Protein AF-A0A928ZWC2-F1 (afdb_monomer)

InterPro domains:
  IPR027417 P-loop containing nucleoside triphosphate hydrolase [SSF52540] (18-137)

Sequence (424 aa):
MKLAPWEDELNREAFSLEAIAVLSKLSLLDEPLIIVFDQLEGLGRQQNRVLLENFGEAIKEIFTHVPNSLIIFNLFPNRWIQMRDEIFDGAIIDRMSQYVIQLEHPSKENLKAILQEKLNSLDLSLETLFDSQELDDILGQPSIRAAINRAAAYYRHKIHDIALSPQSRKQWMEPSVVHSRKLINNNGETTEHRLERIEADIGWLKEKIEVLFSNQSMGSTLTVRDLPKEPTVDPNLEILRSYMDQQRQELGARYDRLQLIHGSDDLGKLWIVASEFQNCELFEIQKLRLGNRVLPANLLIQNSQKGNVLAFLHANGSSFTARIKNFNKLVSSHSDFNFVLMRDVRESTIRGKVGKFEIERLNHMKNGRFVYLQREDRIELELIYTLVVDIQNQDLDISFEKAFSLLRWQQPKHWILEKLFLQD

pLDDT: mean 75.49, std 18.57, range [25.59, 95.56]

Secondary structure (DSSP, 8-state):
-PPPPPPTTHHHHHHHHHHHHHHHHHHTSSSPEEEEE---GGGGSGGGHHHHHHHHHHHHHHHHH--SEEEEE---HHHHHHHHHHT--HHHHHHHTTS-PPPPPPPHHHHHHHHHHHHHTTT--HHHH--HHHHHHHHTSSSHHHHHHHHHHHHHHHHH-PPPPPP-----------------------HHHHHHHHHHHHHHHHHHHHHHHTT-------------------HHHHHHHHHHHHHHHHHHHHTTS-----HHHHHHHHHHHHHHHTTTS--EEE---BTTBPPPEEEEEE-SS-EEEEEE----HHHHHHHHHHHHHHHHH-TTEEEEEEEETTSPP---HHHHHHHHHHHHSTTEEEEEE-HHHHHHHHHHHHHHHHHHTTSS-S-HHHHHHHHHHH-TT-HHHHHHHT--

Nearest PDB structures (foldseek):
  6stf-assembly4_D  TM=3.596E-01  e=1.483E-01  Homo sapiens
  5lpn-assembly1_A  TM=3.771E-01  e=6.071E-01  Homo sapiens
  7ess-assembly1_B  TM=3.541E-01  e=1.136E+00  Mycobacterium tuberculosis H37Rv
  2f9l-assembly1_A  TM=3.366E-01  e=8.303E-01  Homo sapiens
  7eq2-assembly1_A  TM=3.386E-01  e=1.553E+00  Homo sapiens

Foldseek 3Di:
DDDDDDDPPVVVVVVLVVVLVVLQVVCPPPAAAEAEDALCLLCLDPLNLVVLLVVLVSQLSNVVRRPRYDYHYDDDPVSVCSCVPPHHDPSSCVVHVVDDDDDDADDLVVLLVVVQVVCVVVVDHPVVQDPPVLSCLLSVDPHSVSSVVSSVQSNCCVPVVADHADDPPPPPPPPPPPPPDDDDDDDDDDPVVVVVVVVVVVVVVVVVVVVVVVPDDDDDDDDDPDDPDDDNDNVVLVVLVVVLVVLLVVLLVCVPPDDDDDQQVLLVLLSLLLVVCCVVDPWDKDDDDDPPADAFSWIWIDDPQEIEIEGEDLDDDPSLLRRLVSVLVVCVVCVRYAYEYEYEPVGDDHPDPSNVVSQVSQCPRPRGHYDYQYSVNVSLSVSSSVVSSCVSSVVDVDHPNRSVVSCCVVCVPNPSCCRNVVDD

Radius of gyration: 27.58 Å; Cα contacts (8 Å, |Δi|>4): 383; chains: 1; bounding box: 62×65×80 Å

Mean predicted aligned error: 15.4 Å

Solvent-accessible surface area (backbone atoms only — not comparable to full-atom values): 25300 Å² total; per-residue (Å²): 136,83,83,77,85,83,61,87,63,77,47,52,60,52,47,50,52,51,51,47,52,49,49,23,55,53,16,69,42,102,52,74,34,76,46,77,48,64,74,52,52,61,41,73,36,80,92,29,44,70,59,39,52,53,47,48,53,50,50,47,50,44,71,74,60,32,58,59,56,49,77,45,79,48,69,58,70,72,53,50,51,49,40,57,76,76,69,50,51,70,75,44,45,63,65,67,62,72,71,81,83,84,86,76,84,75,51,60,66,55,51,49,51,56,56,37,57,68,29,54,83,70,78,47,57,61,78,79,77,40,54,77,68,56,47,52,58,25,58,65,40,96,40,74,67,50,20,53,53,44,48,52,45,53,50,42,27,75,75,68,73,45,63,75,64,81,80,82,78,71,79,77,74,73,79,76,80,74,76,86,70,85,80,91,77,91,78,94,75,59,76,64,65,57,50,54,51,51,52,52,54,52,50,55,51,51,55,56,51,51,61,61,64,74,74,71,81,89,90,80,93,75,87,76,79,84,68,87,76,71,83,77,65,58,42,66,56,52,53,50,48,54,50,52,54,51,51,50,51,53,45,62,71,50,62,84,53,95,71,91,77,49,26,64,57,58,42,48,45,50,46,57,45,51,58,58,48,43,79,78,42,89,56,49,80,47,69,83,80,59,83,97,51,70,58,49,35,50,38,34,40,32,48,101,85,47,33,32,33,46,28,28,55,54,61,63,72,68,60,32,42,52,20,50,54,44,42,50,52,52,50,71,74,39,79,76,32,39,36,40,41,32,28,57,64,89,48,83,77,84,78,51,69,70,47,47,51,51,47,52,53,29,51,71,38,96,38,30,37,69,45,71,40,45,73,66,59,48,46,51,54,51,49,55,34,49,53,52,50,33,38,57,54,61,73,38,98,56,56,66,71,58,53,49,56,51,47,50,69,76,45,71,79,38,64,68,57,45,58,68,64,70,68,132

Organism: NCBI:txid1828722

Structure (mmCIF, N/CA/C/O backbone):
data_AF-A0A928ZWC2-F1
#
_entry.id   AF-A0A928ZWC2-F1
#
loop_
_atom_site.group_PDB
_atom_site.id
_atom_site.type_symbol
_atom_site.label_atom_id
_atom_site.label_alt_id
_atom_site.label_comp_id
_atom_site.label_asym_id
_atom_site.label_entity_id
_atom_site.label_seq_id
_atom_site.pdbx_PDB_ins_code
_atom_site.Cartn_x
_atom_site.Cartn_y
_atom_site.Cartn_z
_atom_site.occupancy
_atom_site.B_iso_or_equiv
_atom_site.auth_seq_id
_atom_site.auth_comp_id
_atom_site.auth_asym_id
_atom_site.auth_atom_id
_atom_site.pdbx_PDB_model_num
ATOM 1 N N . MET A 1 1 ? -11.082 -7.724 -33.697 1.00 30.20 1 MET A N 1
ATOM 2 C CA . MET A 1 1 ? -10.737 -6.289 -33.746 1.00 30.20 1 MET A CA 1
ATOM 3 C C . MET A 1 1 ? -9.694 -6.055 -32.657 1.00 30.20 1 MET A C 1
ATOM 5 O O . MET A 1 1 ? -9.997 -6.308 -31.502 1.00 30.20 1 MET A O 1
ATOM 9 N N . LYS A 1 2 ? -8.430 -5.789 -33.014 1.00 25.67 2 LYS A N 1
ATOM 10 C CA . LYS A 1 2 ? -7.330 -5.622 -32.044 1.00 25.67 2 LYS A CA 1
ATOM 11 C C . LYS A 1 2 ? -7.299 -4.159 -31.603 1.00 25.67 2 LYS A C 1
ATOM 13 O O . LYS A 1 2 ? -7.127 -3.298 -32.459 1.00 25.67 2 LYS A O 1
ATOM 18 N N . LEU A 1 3 ? -7.476 -3.905 -30.307 1.00 30.62 3 LEU A N 1
ATOM 19 C CA . LEU A 1 3 ? -7.284 -2.579 -29.718 1.00 30.62 3 LEU A CA 1
ATOM 20 C C . LEU A 1 3 ? -5.817 -2.158 -29.911 1.00 30.62 3 LEU A C 1
ATOM 22 O O . LEU A 1 3 ? -4.904 -2.955 -29.679 1.00 30.62 3 LEU A O 1
ATOM 26 N N . ALA A 1 4 ? -5.613 -0.943 -30.421 1.00 30.98 4 ALA A N 1
ATOM 27 C CA . ALA A 1 4 ? -4.295 -0.370 -30.675 1.00 30.98 4 ALA A CA 1
ATOM 28 C C . ALA A 1 4 ? -3.542 -0.102 -29.351 1.00 30.98 4 ALA A C 1
ATOM 30 O O . ALA A 1 4 ? -4.184 0.062 -28.311 1.00 30.98 4 ALA A O 1
ATOM 31 N N . PRO A 1 5 ? -2.195 -0.090 -29.354 1.00 39.47 5 PRO A N 1
ATOM 32 C CA . PRO A 1 5 ? -1.407 0.137 -28.148 1.00 39.47 5 PRO A CA 1
ATOM 33 C C . PRO A 1 5 ? -1.548 1.583 -27.660 1.00 39.47 5 PRO A C 1
ATOM 35 O O . PRO A 1 5 ? -1.542 2.515 -28.457 1.00 39.47 5 PRO A O 1
ATOM 38 N N . TRP A 1 6 ? -1.677 1.731 -26.344 1.00 43.31 6 TRP A N 1
ATOM 39 C CA . TRP A 1 6 ? -1.981 2.974 -25.643 1.00 43.31 6 TRP A CA 1
ATOM 40 C C . TRP A 1 6 ? -0.752 3.898 -25.624 1.00 43.31 6 TRP A C 1
ATOM 42 O O . TRP A 1 6 ? 0.331 3.468 -25.226 1.00 43.31 6 TRP A O 1
ATOM 52 N N . GLU A 1 7 ? -0.909 5.151 -26.058 1.00 45.06 7 GLU A N 1
ATOM 53 C CA . GLU A 1 7 ? 0.087 6.214 -25.870 1.00 45.06 7 GLU A CA 1
ATOM 54 C C . GLU A 1 7 ? -0.189 6.926 -24.529 1.00 45.06 7 GLU A C 1
ATOM 56 O O . GLU A 1 7 ? -1.310 7.349 -24.255 1.00 45.06 7 GLU A O 1
ATOM 61 N N . ASP A 1 8 ? 0.826 6.977 -23.658 1.00 50.50 8 ASP A N 1
ATOM 62 C CA . ASP A 1 8 ? 0.691 7.016 -22.187 1.00 50.50 8 ASP A CA 1
ATOM 63 C C . ASP A 1 8 ? 0.212 8.357 -21.558 1.00 50.50 8 ASP A C 1
ATOM 65 O O . ASP A 1 8 ? -0.132 8.360 -20.376 1.00 50.50 8 ASP A O 1
ATOM 69 N N . GLU A 1 9 ? 0.151 9.481 -22.286 1.00 43.72 9 GLU A N 1
ATOM 70 C CA . GLU A 1 9 ? -0.223 10.799 -21.707 1.00 43.72 9 GLU A CA 1
ATOM 71 C C . GLU A 1 9 ? -1.559 11.349 -22.232 1.00 43.72 9 GLU A C 1
ATOM 73 O O . GLU A 1 9 ? -2.447 11.638 -21.433 1.00 43.72 9 GLU A O 1
ATOM 78 N N . LEU A 1 10 ? -1.772 11.382 -23.554 1.00 39.12 10 LEU A N 1
ATOM 79 C CA . LEU A 1 10 ? -3.041 11.819 -24.170 1.00 39.12 10 LEU A CA 1
ATOM 80 C C . LEU A 1 10 ? -4.237 10.918 -23.810 1.00 39.12 10 LEU A C 1
ATOM 82 O O . LEU A 1 10 ? -5.385 11.354 -23.856 1.00 39.12 10 LEU A O 1
ATOM 86 N N . ASN A 1 11 ? -3.982 9.665 -23.426 1.00 53.44 11 ASN A N 1
ATOM 87 C CA . ASN A 1 11 ? -5.028 8.711 -23.070 1.00 53.44 11 ASN A CA 1
ATOM 88 C C . ASN A 1 11 ? -5.482 8.830 -21.605 1.00 53.44 11 ASN A C 1
ATOM 90 O O . ASN A 1 11 ? -6.539 8.322 -21.270 1.00 53.44 11 ASN A O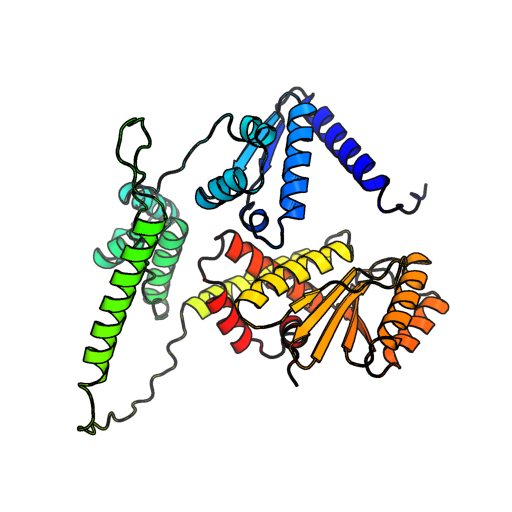 1
ATOM 94 N N . ARG A 1 12 ? -4.729 9.487 -20.709 1.00 51.06 12 ARG A N 1
ATOM 95 C CA . ARG A 1 12 ? -5.149 9.609 -19.299 1.00 51.06 12 ARG A CA 1
ATOM 96 C C . ARG A 1 12 ? -6.280 10.607 -19.122 1.00 51.06 12 ARG A C 1
ATOM 98 O O . ARG A 1 12 ? -7.254 10.280 -18.464 1.00 51.06 12 ARG A O 1
ATOM 105 N N . GLU A 1 13 ? -6.178 11.779 -19.738 1.00 53.66 13 GLU A N 1
ATOM 106 C CA . GLU A 1 13 ? -7.270 12.759 -19.734 1.00 53.66 13 GLU A CA 1
ATOM 107 C C . GLU A 1 13 ? -8.498 12.209 -20.465 1.00 53.66 13 GLU A C 1
ATOM 109 O O . GLU A 1 13 ? -9.601 12.273 -19.934 1.00 53.66 13 GLU A O 1
ATOM 114 N N . ALA A 1 14 ? -8.306 11.579 -21.630 1.00 53.91 14 ALA A N 1
ATOM 115 C CA . ALA A 1 14 ? -9.392 10.940 -22.371 1.00 53.91 14 ALA A CA 1
ATOM 116 C C . ALA A 1 14 ? -10.058 9.803 -21.574 1.00 53.91 14 ALA A C 1
ATOM 118 O O . ALA A 1 14 ? -11.282 9.723 -21.537 1.00 53.91 14 ALA A O 1
ATOM 119 N N . PHE A 1 15 ? -9.272 8.970 -20.885 1.00 61.22 15 PHE A N 1
ATOM 120 C CA . PHE A 1 15 ? -9.777 7.909 -20.014 1.00 61.22 15 PHE A CA 1
ATOM 121 C C . PHE A 1 15 ? -10.496 8.462 -18.781 1.00 61.22 15 PHE A C 1
ATOM 123 O O . PHE A 1 15 ? -11.556 7.958 -18.428 1.00 61.22 15 PHE A O 1
ATOM 130 N N . SER A 1 16 ? -9.966 9.507 -18.140 1.00 59.53 16 SER A N 1
ATOM 131 C CA . SER A 1 16 ? -10.636 10.186 -17.026 1.00 59.53 16 SER A CA 1
ATOM 132 C C . SER A 1 16 ? -11.965 10.797 -17.469 1.00 59.53 16 SER A C 1
ATOM 134 O O . SER A 1 16 ? -12.969 10.621 -16.787 1.00 59.53 16 SER A O 1
ATOM 136 N N . LEU A 1 17 ? -12.004 11.444 -18.637 1.00 59.09 17 LEU A N 1
ATOM 137 C CA . LEU A 1 17 ? -13.230 11.981 -19.230 1.00 59.09 17 LEU A CA 1
ATOM 138 C C . LEU A 1 17 ? -14.228 10.874 -19.584 1.00 59.09 17 LEU A C 1
ATOM 140 O O . LEU A 1 17 ? -15.427 11.035 -19.368 1.00 59.09 17 LEU A O 1
ATOM 144 N N . GLU A 1 18 ? -13.756 9.738 -20.095 1.00 65.00 18 GLU A N 1
ATOM 145 C CA . GLU A 1 18 ? -14.601 8.581 -20.393 1.00 65.00 18 GLU A CA 1
ATOM 146 C C . GLU A 1 18 ? -15.138 7.932 -19.107 1.00 65.00 18 GLU A C 1
ATOM 148 O O . GLU A 1 18 ? -16.318 7.594 -19.040 1.00 65.00 18 GLU A O 1
ATOM 153 N N . ALA A 1 19 ? -14.323 7.846 -18.052 1.00 70.62 19 ALA A N 1
ATOM 154 C CA . ALA A 1 19 ? -14.733 7.376 -16.732 1.00 70.62 19 ALA A CA 1
ATOM 155 C C . ALA A 1 19 ? -15.772 8.308 -16.091 1.00 70.62 19 ALA A C 1
ATOM 157 O O . ALA A 1 19 ? -16.801 7.835 -15.607 1.00 70.62 19 ALA A O 1
ATOM 158 N N . ILE A 1 20 ? -15.557 9.626 -16.151 1.00 68.88 20 ILE A N 1
ATOM 159 C CA . ILE A 1 20 ? -16.533 10.629 -15.706 1.00 68.88 20 ILE A CA 1
ATOM 160 C C . ILE A 1 20 ? -17.821 10.492 -16.519 1.00 68.88 20 ILE A C 1
ATOM 162 O O . ILE A 1 20 ? -18.892 10.412 -15.934 1.00 68.88 20 ILE A O 1
ATOM 166 N N . ALA A 1 21 ? -17.743 10.358 -17.845 1.00 63.75 21 ALA A N 1
ATOM 167 C CA . ALA A 1 21 ? -18.921 10.177 -18.691 1.00 63.75 21 ALA A CA 1
ATOM 168 C C . ALA A 1 21 ? -19.695 8.888 -18.368 1.00 63.75 21 ALA A C 1
ATOM 170 O O . ALA A 1 21 ? -20.922 8.868 -18.475 1.00 63.75 21 ALA A O 1
ATOM 171 N N . VAL A 1 22 ? -19.008 7.810 -17.979 1.00 72.38 22 VAL A N 1
ATOM 172 C CA . VAL A 1 22 ? -19.650 6.586 -17.481 1.00 72.38 22 VAL A CA 1
ATOM 173 C C . VAL A 1 22 ? -20.371 6.862 -16.164 1.00 72.38 22 VAL A C 1
ATOM 175 O O . VAL A 1 22 ? -21.547 6.525 -16.059 1.00 72.38 22 VAL A O 1
ATOM 178 N N . LEU A 1 23 ? -19.723 7.517 -15.196 1.00 74.12 23 LEU A N 1
ATOM 179 C CA . LEU A 1 23 ? -20.349 7.880 -13.919 1.00 74.12 23 LEU A CA 1
ATOM 180 C C . LEU A 1 23 ? -21.563 8.795 -14.121 1.00 74.12 23 LEU A C 1
ATOM 182 O O . LEU A 1 23 ? -22.623 8.521 -13.567 1.00 74.12 23 LEU A O 1
ATOM 186 N N . SER A 1 24 ? -21.451 9.808 -14.981 1.00 62.03 24 SER A N 1
ATOM 187 C CA . SER A 1 24 ? -22.555 10.699 -15.350 1.00 62.03 24 SER A CA 1
ATOM 188 C C . SER A 1 24 ? -23.715 9.940 -15.987 1.00 62.03 24 SER A C 1
ATOM 190 O O . SER A 1 24 ? -24.871 10.216 -15.702 1.00 62.03 24 SER A O 1
ATOM 192 N N . LYS A 1 25 ? -23.442 8.965 -16.861 1.00 69.81 25 LYS A N 1
ATOM 193 C CA . LYS A 1 25 ? -24.501 8.141 -17.465 1.00 69.81 25 LYS A CA 1
ATOM 194 C C . LYS A 1 25 ? -25.168 7.229 -16.444 1.00 69.81 25 LYS A C 1
ATOM 196 O O . LYS A 1 25 ? -26.374 7.033 -16.527 1.00 69.81 25 LYS A O 1
ATOM 201 N N . LEU A 1 26 ? -24.397 6.679 -15.507 1.00 71.94 26 LEU A N 1
ATOM 202 C CA . LEU A 1 26 ? -24.925 5.858 -14.420 1.00 71.94 26 LEU A CA 1
ATOM 203 C C . LEU A 1 26 ? -25.789 6.682 -13.465 1.00 71.94 26 LEU A C 1
ATOM 205 O O . LEU A 1 26 ? -26.796 6.179 -12.989 1.00 71.94 26 LEU A O 1
ATOM 209 N N . SER A 1 27 ? -25.439 7.943 -13.229 1.00 71.75 27 SER A N 1
ATOM 210 C CA . SER A 1 27 ? -26.195 8.825 -12.340 1.00 71.75 27 SER A CA 1
ATOM 211 C C . SER A 1 27 ? -27.454 9.431 -12.977 1.00 71.75 27 SER A C 1
ATOM 213 O O . SER A 1 27 ? -28.335 9.920 -12.273 1.00 71.75 27 SER A O 1
ATOM 215 N N . LEU A 1 28 ? -27.560 9.373 -14.310 1.00 69.12 28 LEU A N 1
ATOM 216 C CA . LEU A 1 28 ? -28.767 9.702 -15.078 1.00 69.12 28 LEU A CA 1
ATOM 217 C C . LEU A 1 28 ? -29.788 8.554 -15.134 1.00 69.12 28 LEU A C 1
ATOM 219 O O . LEU A 1 28 ? -30.871 8.745 -15.689 1.00 69.12 28 LEU A O 1
ATOM 223 N N . LEU A 1 29 ? -29.454 7.371 -14.612 1.00 63.91 29 LEU A N 1
ATOM 224 C CA . LEU A 1 29 ? -30.445 6.321 -14.380 1.00 63.91 29 LEU A CA 1
ATOM 225 C C . LEU A 1 29 ? -31.423 6.792 -13.288 1.00 63.91 29 LEU A C 1
ATOM 227 O O . LEU A 1 29 ? -31.078 7.643 -12.472 1.00 63.91 29 LEU A O 1
ATOM 231 N N . ASP A 1 30 ? -32.644 6.248 -13.261 1.00 62.62 30 ASP A N 1
ATOM 232 C CA . ASP A 1 30 ? -33.707 6.668 -12.322 1.00 62.62 30 ASP A CA 1
ATOM 233 C C . ASP A 1 30 ? -33.340 6.490 -10.827 1.00 62.62 30 ASP A C 1
ATOM 235 O O . ASP A 1 30 ? -34.081 6.927 -9.945 1.00 62.62 30 ASP A O 1
ATOM 239 N N . GLU A 1 31 ? -32.194 5.876 -10.521 1.00 72.25 31 GLU A N 1
ATOM 240 C CA . GLU A 1 31 ? -31.685 5.657 -9.169 1.00 72.25 31 GLU A CA 1
ATOM 241 C C . GLU A 1 31 ? -30.471 6.559 -8.870 1.00 72.25 31 GLU A C 1
ATOM 243 O O . GLU A 1 31 ? -29.583 6.706 -9.713 1.00 72.25 31 GLU A O 1
ATOM 248 N N . PRO A 1 32 ? -30.393 7.162 -7.667 1.00 80.31 32 PRO A N 1
ATOM 249 C CA . PRO A 1 32 ? -29.271 8.012 -7.287 1.00 80.31 32 PRO A CA 1
ATOM 250 C C . PRO A 1 32 ? -27.975 7.204 -7.166 1.00 80.31 32 PRO A C 1
ATOM 252 O O . PRO A 1 32 ? -27.931 6.156 -6.520 1.00 80.31 32 PRO A O 1
ATOM 255 N N . LEU A 1 33 ? -26.886 7.727 -7.733 1.00 85.81 33 LEU A N 1
ATOM 256 C CA . LEU A 1 33 ? -25.575 7.086 -7.651 1.00 85.81 33 LEU A CA 1
ATOM 257 C C . LEU A 1 33 ? -24.914 7.396 -6.302 1.00 85.81 33 LEU A C 1
ATOM 259 O O . LEU A 1 33 ? -24.598 8.549 -6.015 1.00 85.81 33 LEU A O 1
ATOM 263 N N . ILE A 1 34 ? -24.658 6.375 -5.484 1.00 87.81 34 ILE A N 1
ATOM 264 C CA . ILE A 1 34 ? -23.913 6.531 -4.227 1.00 87.81 34 ILE A CA 1
ATOM 265 C C . ILE A 1 34 ? -22.450 6.143 -4.453 1.00 87.81 34 ILE A C 1
ATOM 267 O O . ILE A 1 34 ? -22.155 5.013 -4.840 1.00 87.81 34 ILE A O 1
ATOM 271 N N . ILE A 1 35 ? -21.534 7.075 -4.189 1.00 86.31 35 ILE A N 1
ATOM 272 C CA . ILE A 1 35 ? -20.085 6.876 -4.281 1.00 86.31 35 ILE A CA 1
ATOM 273 C C . ILE A 1 35 ? -19.497 7.017 -2.878 1.00 86.31 35 ILE A C 1
ATOM 275 O O . ILE A 1 35 ? -19.617 8.071 -2.259 1.00 86.31 35 ILE A O 1
ATOM 279 N N . VAL A 1 36 ? -18.854 5.965 -2.373 1.00 89.31 36 VAL A N 1
ATOM 280 C CA . VAL A 1 36 ? -18.216 5.972 -1.050 1.00 89.31 36 VAL A CA 1
ATOM 281 C C . VAL A 1 36 ? -16.709 5.868 -1.224 1.00 89.31 36 VAL A C 1
ATOM 283 O O . VAL A 1 36 ? -16.210 4.889 -1.776 1.00 89.31 36 VAL A O 1
ATOM 286 N N . PHE A 1 37 ? -15.998 6.879 -0.741 1.00 87.31 37 PHE A N 1
ATOM 287 C CA . PHE A 1 37 ? -14.554 6.865 -0.602 1.00 87.31 37 PHE A CA 1
ATOM 288 C C . PHE A 1 37 ? -14.205 6.534 0.848 1.00 87.31 37 PHE A C 1
ATOM 290 O O . PHE A 1 37 ? -14.468 7.327 1.752 1.00 87.31 37 PHE A O 1
ATOM 297 N N . ASP A 1 38 ? -13.629 5.355 1.047 1.00 84.12 38 ASP A N 1
ATOM 298 C CA . ASP A 1 38 ? -13.137 4.866 2.334 1.00 84.12 38 ASP A CA 1
ATOM 299 C C . ASP A 1 38 ? -11.603 4.771 2.305 1.00 84.12 38 ASP A C 1
ATOM 301 O O . ASP A 1 38 ? -11.011 4.808 1.221 1.00 84.12 38 ASP A O 1
ATOM 305 N N . GLN A 1 39 ? -10.960 4.635 3.469 1.00 77.50 39 GLN A N 1
ATOM 306 C CA . GLN A 1 39 ? -9.512 4.383 3.587 1.00 77.50 39 GLN A CA 1
ATOM 307 C C . GLN A 1 39 ? -8.611 5.440 2.908 1.00 77.50 39 GLN A C 1
ATOM 309 O O . GLN A 1 39 ? -7.622 5.139 2.231 1.00 77.50 39 GLN A O 1
ATOM 314 N N . LEU A 1 40 ? -8.960 6.716 3.059 1.00 82.56 40 LEU A N 1
ATOM 315 C CA . LEU A 1 40 ? -8.251 7.829 2.421 1.00 82.56 40 LEU A CA 1
ATOM 316 C C . LEU A 1 40 ? -7.027 8.313 3.223 1.00 82.56 40 LEU A C 1
ATOM 318 O O . LEU A 1 40 ? -6.299 9.206 2.784 1.00 82.56 40 LEU A O 1
ATOM 322 N N . GLU A 1 41 ? -6.756 7.726 4.387 1.00 81.31 41 GLU A N 1
ATOM 323 C CA . GLU A 1 41 ? -5.690 8.120 5.313 1.00 81.31 41 GLU A CA 1
ATOM 324 C C . GLU A 1 41 ? -4.306 8.069 4.670 1.00 81.31 41 GLU A C 1
ATOM 326 O O . GLU A 1 41 ? -3.475 8.957 4.900 1.00 81.31 41 GLU A O 1
ATOM 331 N N . GLY A 1 42 ? -4.067 7.041 3.852 1.00 72.06 42 GLY A N 1
ATOM 332 C CA . GLY A 1 42 ? -2.821 6.867 3.111 1.00 72.06 42 GLY A CA 1
ATOM 333 C C . GLY A 1 42 ? -2.538 8.015 2.137 1.00 72.06 42 GLY A C 1
ATOM 334 O O . GLY A 1 42 ? -1.373 8.350 1.910 1.00 72.06 42 GLY A O 1
ATOM 335 N N . LEU A 1 43 ? -3.569 8.680 1.600 1.00 78.12 43 LEU A N 1
ATOM 336 C CA . LEU A 1 43 ? -3.398 9.796 0.660 1.00 78.12 43 LEU A CA 1
ATOM 337 C C . LEU A 1 43 ? -2.869 11.065 1.339 1.00 78.12 43 LEU A C 1
ATOM 339 O O . LEU A 1 43 ? -2.145 11.830 0.711 1.00 78.12 43 LEU A O 1
ATOM 343 N N . GLY A 1 44 ? -3.171 11.270 2.626 1.00 71.44 44 GLY A N 1
ATOM 344 C CA . GLY A 1 44 ? -2.727 12.439 3.403 1.00 71.44 44 GLY A CA 1
ATOM 345 C C . GLY A 1 44 ? -1.237 12.441 3.771 1.00 71.44 44 GLY A C 1
ATOM 346 O O . GLY A 1 44 ? -0.759 13.340 4.466 1.00 71.44 44 GLY A O 1
ATOM 347 N N . ARG A 1 45 ? -0.480 11.421 3.358 1.00 75.81 45 ARG A N 1
ATOM 348 C CA . ARG A 1 45 ? 0.961 11.316 3.612 1.00 75.81 45 ARG A CA 1
ATOM 349 C C . ARG A 1 45 ? 1.746 12.229 2.672 1.00 75.81 45 ARG A C 1
ATOM 351 O O . ARG A 1 45 ? 1.397 12.379 1.504 1.00 75.81 45 ARG A O 1
ATOM 358 N N . GLN A 1 46 ? 2.864 12.774 3.155 1.00 72.50 46 GLN A N 1
ATOM 359 C CA . GLN A 1 46 ? 3.706 13.688 2.373 1.00 72.50 46 GLN A CA 1
ATOM 360 C C . GLN A 1 46 ? 4.165 13.072 1.044 1.00 72.50 46 GLN A C 1
ATOM 362 O O . GLN A 1 46 ? 4.140 13.753 0.019 1.00 72.50 46 GLN A O 1
ATOM 367 N N . GLN A 1 47 ? 4.502 11.776 1.027 1.00 69.50 47 GLN A N 1
ATOM 368 C CA . GLN A 1 47 ? 4.905 11.089 -0.204 1.00 69.50 47 GLN A CA 1
ATOM 369 C C . GLN A 1 47 ? 3.796 11.010 -1.269 1.00 69.50 47 GLN A C 1
ATOM 371 O O . GLN A 1 47 ? 4.097 10.895 -2.454 1.00 69.50 47 GLN A O 1
ATOM 376 N N . ASN A 1 48 ? 2.527 11.112 -0.865 1.00 74.81 48 ASN A N 1
ATOM 377 C CA . ASN A 1 48 ? 1.363 10.986 -1.741 1.00 74.81 48 ASN A CA 1
ATOM 378 C C . ASN A 1 48 ? 0.747 12.341 -2.113 1.00 74.81 48 ASN A C 1
ATOM 380 O O . ASN A 1 48 ? -0.317 12.375 -2.725 1.00 74.81 48 ASN A O 1
ATOM 384 N N . ARG A 1 49 ? 1.422 13.460 -1.818 1.00 77.19 49 ARG A N 1
ATOM 385 C CA . ARG A 1 49 ? 0.895 14.813 -2.054 1.00 77.19 49 ARG A CA 1
ATOM 386 C C . ARG A 1 49 ? 0.391 15.034 -3.483 1.00 77.19 49 ARG A C 1
ATOM 388 O O . ARG A 1 49 ? -0.732 15.481 -3.664 1.00 77.19 49 ARG A O 1
ATOM 395 N N . VAL A 1 50 ? 1.174 14.643 -4.491 1.00 75.69 50 VAL A N 1
ATOM 396 C CA . VAL A 1 50 ? 0.778 14.778 -5.908 1.00 75.69 50 VAL A CA 1
ATOM 397 C C . VAL A 1 50 ? -0.463 13.936 -6.228 1.00 75.69 50 VAL A C 1
ATOM 399 O O . VAL A 1 50 ? -1.317 14.344 -7.010 1.00 75.69 50 VAL A O 1
ATOM 402 N N . LEU A 1 51 ? -0.579 12.746 -5.632 1.00 76.38 51 LEU A N 1
ATOM 403 C CA . LEU A 1 51 ? -1.750 11.889 -5.812 1.00 76.38 51 LEU A CA 1
ATOM 404 C C . LEU A 1 51 ? -2.991 12.512 -5.163 1.00 76.38 51 LEU A C 1
ATOM 406 O O . LEU A 1 51 ? -4.061 12.471 -5.759 1.00 76.38 51 LEU A O 1
ATOM 410 N N . LEU A 1 52 ? -2.839 13.112 -3.984 1.00 80.81 52 LEU A N 1
ATOM 411 C CA . LEU A 1 52 ? -3.915 13.799 -3.280 1.00 80.81 52 LEU A CA 1
ATOM 412 C C . LEU A 1 52 ? -4.372 15.077 -4.002 1.00 80.81 52 LEU A C 1
ATOM 414 O O . LEU A 1 52 ? -5.569 15.333 -4.071 1.00 80.81 52 LEU A O 1
ATOM 418 N N . GLU A 1 53 ? -3.452 15.841 -4.595 1.00 80.62 53 GLU A N 1
ATOM 419 C CA . GLU A 1 53 ? -3.783 16.997 -5.445 1.00 80.62 53 GLU A CA 1
ATOM 420 C C . GLU A 1 53 ? -4.596 16.553 -6.671 1.00 80.62 53 GLU A C 1
ATOM 422 O O . GLU A 1 53 ? -5.687 17.066 -6.919 1.00 80.62 53 GLU A O 1
ATOM 427 N N . ASN A 1 54 ? -4.134 15.515 -7.378 1.00 80.25 54 ASN A N 1
ATOM 428 C CA . ASN A 1 54 ? -4.867 14.943 -8.513 1.00 80.25 54 ASN A CA 1
ATOM 429 C C . ASN A 1 54 ? -6.234 14.375 -8.104 1.00 80.25 54 ASN A C 1
ATOM 431 O O . ASN A 1 54 ? -7.197 14.470 -8.863 1.00 80.25 54 ASN A O 1
ATOM 435 N N . PHE A 1 55 ? -6.324 13.776 -6.916 1.00 83.69 55 PHE A N 1
ATOM 436 C CA . PHE A 1 55 ? -7.586 13.310 -6.354 1.00 83.69 55 PHE A CA 1
ATOM 437 C C . PHE A 1 55 ? -8.548 14.479 -6.128 1.00 83.69 55 PHE A C 1
ATOM 439 O O . PHE A 1 55 ? -9.697 14.404 -6.550 1.00 83.69 55 PHE A O 1
ATOM 446 N N . GLY A 1 56 ? -8.072 15.578 -5.542 1.00 82.69 56 GLY A N 1
ATOM 447 C CA . GLY A 1 56 ? -8.853 16.797 -5.350 1.00 82.69 56 GLY A CA 1
ATOM 448 C C . GLY A 1 56 ? -9.436 17.355 -6.652 1.00 82.69 56 GLY A C 1
ATOM 449 O O . GLY A 1 56 ? -10.631 17.655 -6.719 1.00 82.69 56 GLY A O 1
ATOM 450 N N . GLU A 1 57 ? -8.626 17.417 -7.712 1.00 81.94 57 GLU A N 1
ATOM 451 C CA . GLU A 1 57 ? -9.093 17.833 -9.041 1.00 81.94 57 GLU A CA 1
ATOM 452 C C . GLU A 1 57 ? -10.116 16.853 -9.632 1.00 81.94 57 GLU A C 1
ATOM 454 O O . GLU A 1 57 ? -11.161 17.269 -10.129 1.00 81.94 57 GLU A O 1
ATOM 459 N N . ALA A 1 58 ? -9.890 15.543 -9.508 1.00 81.69 58 ALA A N 1
ATOM 460 C CA . ALA A 1 58 ? -10.854 14.546 -9.970 1.00 81.69 58 ALA A CA 1
ATOM 461 C C . ALA A 1 58 ? -12.203 14.650 -9.233 1.00 81.69 58 ALA A C 1
ATOM 463 O O . ALA A 1 58 ? -13.259 14.517 -9.852 1.00 81.69 58 ALA A O 1
ATOM 464 N N . ILE A 1 59 ? -12.190 14.935 -7.927 1.00 83.50 59 ILE A N 1
ATOM 465 C CA . ILE A 1 59 ? -13.408 15.155 -7.140 1.00 83.50 59 ILE A CA 1
ATOM 466 C C . ILE A 1 59 ? -14.173 16.384 -7.639 1.00 83.50 59 ILE A C 1
ATOM 468 O O . ILE A 1 59 ? -15.400 16.320 -7.763 1.00 83.50 59 ILE A O 1
ATOM 472 N N . LYS A 1 60 ? -13.487 17.483 -7.989 1.00 82.88 60 LYS A N 1
ATOM 473 C CA . LYS A 1 60 ? -14.151 18.640 -8.611 1.00 82.88 60 LYS A CA 1
ATOM 474 C C . LYS A 1 60 ? -14.881 18.232 -9.884 1.00 82.88 60 LYS A C 1
ATOM 476 O O . LYS A 1 60 ? -16.061 18.548 -10.027 1.00 82.88 60 LYS A O 1
ATOM 481 N N . GLU A 1 61 ? -14.205 17.517 -10.770 1.00 81.38 61 GLU A N 1
ATOM 482 C CA . GLU A 1 61 ? -14.786 17.084 -12.038 1.00 81.38 61 GLU A CA 1
ATOM 483 C C . GLU A 1 61 ? -16.010 16.183 -11.824 1.00 81.38 61 GLU A C 1
ATOM 485 O O . GLU A 1 61 ? -17.052 16.400 -12.445 1.00 81.38 61 GLU A O 1
ATOM 490 N N . ILE A 1 62 ? -15.947 15.244 -10.872 1.00 83.06 62 ILE A N 1
ATOM 491 C CA . ILE A 1 62 ? -17.088 14.389 -10.511 1.00 83.06 62 ILE A CA 1
ATOM 492 C C . ILE A 1 62 ? -18.270 15.238 -10.028 1.00 83.06 62 ILE A C 1
ATOM 494 O O . ILE A 1 62 ? -19.368 15.103 -10.561 1.00 83.06 62 ILE A O 1
ATOM 498 N N . PHE A 1 63 ? -18.059 16.160 -9.083 1.00 82.06 63 PHE A N 1
ATOM 499 C CA . PHE A 1 63 ? -19.127 17.045 -8.598 1.00 82.06 63 PHE A CA 1
ATOM 500 C C . PHE A 1 63 ? -19.717 17.941 -9.695 1.00 82.06 63 PHE A C 1
ATOM 502 O O . PHE A 1 63 ? -20.871 18.355 -9.599 1.00 82.06 63 PHE A O 1
ATOM 509 N N . THR A 1 64 ? -18.932 18.285 -10.717 1.00 82.12 64 THR A N 1
ATOM 510 C CA . THR A 1 64 ? -19.383 19.131 -11.827 1.00 82.12 64 THR A CA 1
ATOM 511 C C . THR A 1 64 ? -20.162 18.345 -12.879 1.00 82.12 64 THR A C 1
ATOM 513 O O . THR A 1 64 ? -21.126 18.874 -13.433 1.00 82.12 64 THR A O 1
ATOM 516 N N . HIS A 1 65 ? -19.783 17.095 -13.146 1.00 80.94 65 HIS A N 1
ATOM 517 C CA . HIS A 1 65 ? -20.305 16.333 -14.279 1.00 80.94 65 HIS A CA 1
ATOM 518 C C . HIS A 1 65 ? -21.246 15.188 -13.913 1.00 80.94 65 HIS A C 1
ATOM 520 O O . HIS A 1 65 ? -21.937 14.685 -14.801 1.00 80.94 65 HIS A O 1
ATOM 526 N N . VAL A 1 66 ? -21.308 14.766 -12.652 1.00 81.50 66 VAL A N 1
ATOM 527 C CA . VAL A 1 66 ? -22.149 13.649 -12.202 1.00 81.50 66 VAL A CA 1
ATOM 528 C C . VAL A 1 66 ? -23.358 14.209 -11.438 1.00 81.50 66 VAL A C 1
ATOM 530 O O . VAL A 1 66 ? -23.271 14.455 -10.236 1.00 81.50 66 VAL A O 1
ATOM 533 N N . PRO A 1 67 ? -24.494 14.478 -12.115 1.00 77.56 67 PRO A N 1
ATOM 534 C CA . PRO A 1 67 ? -25.716 14.915 -11.439 1.00 77.56 67 PRO A CA 1
ATOM 535 C C . PRO A 1 67 ? -26.327 13.757 -10.639 1.00 77.56 67 PRO A C 1
ATOM 537 O O . PRO A 1 67 ? -26.058 12.607 -10.954 1.00 77.56 67 PRO A O 1
ATOM 540 N N . ASN A 1 68 ? -27.202 14.031 -9.665 1.00 84.31 68 ASN A N 1
ATOM 541 C CA . ASN A 1 68 ? -27.947 12.990 -8.931 1.00 84.31 68 ASN A CA 1
ATOM 542 C C . ASN A 1 68 ? -27.047 11.927 -8.259 1.00 84.31 68 ASN A C 1
ATOM 544 O O . ASN A 1 68 ? -27.302 10.723 -8.327 1.00 84.31 68 ASN A O 1
ATOM 548 N N . SER A 1 69 ? -25.971 12.379 -7.610 1.00 85.94 69 SER A N 1
ATOM 549 C CA . SER A 1 69 ? -25.077 11.511 -6.843 1.00 85.94 69 SER A CA 1
ATOM 550 C C . SER A 1 69 ? -24.942 11.942 -5.388 1.00 85.94 69 SER A C 1
ATOM 552 O O . SER A 1 69 ? -24.861 13.135 -5.097 1.00 85.94 69 SER A O 1
ATOM 554 N N . LEU A 1 70 ? -24.833 10.963 -4.492 1.00 87.38 70 LEU A N 1
ATOM 555 C CA . LEU A 1 70 ? -24.399 11.147 -3.111 1.00 87.38 70 LEU A CA 1
ATOM 556 C C . LEU A 1 70 ? -22.954 10.666 -2.992 1.00 87.38 70 LEU A C 1
ATOM 558 O O . LEU A 1 70 ? -22.671 9.497 -3.243 1.00 87.38 70 LEU A O 1
ATOM 562 N N . ILE A 1 71 ? -22.051 11.555 -2.585 1.00 88.56 71 ILE A N 1
ATOM 563 C CA . ILE A 1 71 ? -20.642 11.219 -2.378 1.00 88.56 71 ILE A CA 1
ATOM 564 C C . ILE A 1 71 ? -20.346 11.255 -0.881 1.00 88.56 71 ILE A C 1
ATOM 566 O O . ILE A 1 71 ? -20.595 12.265 -0.225 1.00 88.56 71 ILE A O 1
ATOM 570 N N . ILE A 1 72 ? -19.831 10.152 -0.344 1.00 90.81 72 ILE A N 1
ATOM 571 C CA . ILE A 1 72 ? -19.487 9.996 1.070 1.00 90.81 72 ILE A CA 1
ATOM 572 C C . ILE A 1 72 ? -17.975 9.835 1.179 1.00 90.81 72 ILE A C 1
ATOM 574 O O . ILE A 1 72 ? -17.402 8.945 0.555 1.00 90.81 72 ILE A O 1
ATOM 578 N N . PHE A 1 73 ? -17.342 10.673 1.996 1.00 89.88 73 PHE A N 1
ATOM 579 C CA . PHE A 1 73 ? -15.928 10.559 2.341 1.00 89.88 73 PHE A CA 1
ATOM 580 C C . PHE A 1 73 ? -15.812 10.103 3.793 1.00 89.88 73 PHE A C 1
ATOM 582 O O . PHE A 1 73 ? -16.246 10.817 4.698 1.00 89.88 73 PHE A O 1
ATOM 589 N N . ASN A 1 74 ? -15.239 8.922 4.014 1.00 89.81 74 ASN A N 1
ATOM 590 C CA . ASN A 1 74 ? -14.925 8.421 5.345 1.00 89.81 74 ASN A CA 1
ATOM 591 C C . ASN A 1 74 ? -13.451 8.699 5.655 1.00 89.81 74 ASN A C 1
ATOM 593 O O . ASN A 1 74 ? -12.564 8.257 4.927 1.00 89.81 74 ASN A O 1
ATOM 597 N N . LEU A 1 75 ? -13.206 9.493 6.696 1.00 86.88 75 LEU A N 1
ATOM 598 C CA . LEU A 1 75 ? -11.895 10.042 7.033 1.00 86.88 75 LEU A CA 1
ATOM 599 C C . LEU A 1 75 ? -11.776 10.229 8.544 1.00 86.88 75 LEU A C 1
ATOM 601 O O . LEU A 1 75 ? -12.701 10.734 9.187 1.00 86.88 75 LEU A O 1
ATOM 605 N N . PHE A 1 76 ? -10.597 9.959 9.108 1.00 86.81 76 PHE A N 1
ATOM 606 C CA . PHE A 1 76 ? -10.323 10.405 10.476 1.00 86.81 76 PHE A CA 1
ATOM 607 C C . PHE A 1 76 ? -10.277 11.943 10.584 1.00 86.81 76 PHE A C 1
ATOM 609 O O . PHE A 1 76 ? -9.713 12.606 9.704 1.00 86.81 76 PHE A O 1
ATOM 616 N N . PRO A 1 77 ? -10.744 12.532 11.707 1.00 85.50 77 PRO A N 1
ATOM 617 C CA . PRO A 1 77 ? -10.802 13.987 11.884 1.00 85.50 77 PRO A CA 1
ATOM 618 C C . PRO A 1 77 ? -9.466 14.698 11.642 1.00 85.50 77 PRO A C 1
ATOM 620 O O . PRO A 1 77 ? -9.413 15.719 10.961 1.00 85.50 77 PRO A O 1
ATOM 623 N N 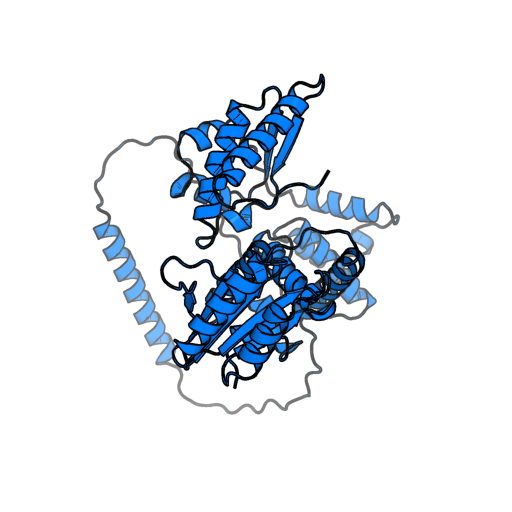. ASN A 1 78 ? -8.366 14.124 12.134 1.00 84.75 78 ASN A N 1
ATOM 624 C CA . ASN A 1 78 ? -7.031 14.702 11.963 1.00 84.75 78 ASN A CA 1
ATOM 625 C C . ASN A 1 78 ? -6.598 14.747 10.490 1.00 84.75 78 ASN A C 1
ATOM 627 O O . ASN A 1 78 ? -5.922 15.686 10.078 1.00 84.75 78 ASN A O 1
ATOM 631 N N . ARG A 1 79 ? -6.995 13.749 9.687 1.00 83.31 79 ARG A N 1
ATOM 632 C CA . ARG A 1 79 ? -6.682 13.713 8.253 1.00 83.31 79 ARG A CA 1
ATOM 633 C C . ARG A 1 79 ? -7.515 14.706 7.476 1.00 83.31 79 ARG A C 1
ATOM 635 O O . ARG A 1 79 ? -6.967 15.394 6.625 1.00 83.31 79 ARG A O 1
ATOM 642 N N . TRP A 1 80 ? -8.791 14.840 7.820 1.00 87.38 80 TRP A N 1
ATOM 643 C CA . TRP A 1 80 ? -9.629 15.881 7.241 1.00 87.38 80 TRP A CA 1
ATOM 644 C C . TRP A 1 80 ? -9.047 17.281 7.483 1.00 87.38 80 TRP A C 1
ATOM 646 O O . TRP A 1 80 ? -8.910 18.049 6.535 1.00 87.38 80 TRP A O 1
ATOM 656 N N . ILE A 1 81 ? -8.631 17.587 8.719 1.00 86.44 81 ILE A N 1
ATOM 657 C CA . ILE A 1 81 ? -7.996 18.871 9.062 1.00 86.44 81 ILE A CA 1
ATOM 658 C C . ILE A 1 81 ? -6.739 19.096 8.215 1.00 86.44 81 ILE A C 1
ATOM 660 O O . ILE A 1 81 ? -6.608 20.140 7.586 1.00 86.44 81 ILE A O 1
ATOM 664 N N . GLN A 1 82 ? -5.856 18.098 8.140 1.00 84.81 82 GLN A N 1
ATOM 665 C CA . GLN A 1 82 ? -4.630 18.186 7.351 1.00 84.81 82 GLN A CA 1
ATOM 666 C C . GLN A 1 82 ? -4.914 18.441 5.860 1.00 84.81 82 GLN A C 1
ATOM 668 O O . GLN A 1 82 ? -4.354 19.361 5.271 1.00 84.81 82 GLN A O 1
ATOM 673 N N . MET A 1 83 ? -5.795 17.647 5.241 1.00 84.62 83 MET A N 1
ATOM 674 C CA . MET A 1 83 ? -6.121 17.780 3.816 1.00 84.62 83 MET A CA 1
ATOM 675 C C . MET A 1 83 ? -6.755 19.139 3.505 1.00 84.62 83 MET A C 1
ATOM 677 O O . MET A 1 83 ? -6.400 19.763 2.507 1.00 84.62 83 MET A O 1
ATOM 681 N N . ARG A 1 84 ? -7.659 19.604 4.376 1.00 85.75 84 ARG A N 1
ATOM 682 C CA . ARG A 1 84 ? -8.345 20.893 4.252 1.00 85.75 84 ARG A CA 1
ATOM 683 C C . ARG A 1 84 ? -7.386 22.075 4.390 1.00 85.75 84 ARG A C 1
ATOM 685 O O . ARG A 1 84 ? -7.502 23.026 3.630 1.00 85.75 84 ARG A O 1
ATOM 692 N N . ASP A 1 85 ? -6.474 22.035 5.357 1.00 83.25 85 ASP A N 1
ATOM 693 C CA . ASP A 1 85 ? -5.666 23.207 5.705 1.00 83.25 85 ASP A CA 1
ATOM 694 C C . ASP A 1 85 ? -4.372 23.306 4.874 1.00 83.25 85 ASP A C 1
ATOM 696 O O . ASP A 1 85 ? -3.856 24.406 4.676 1.00 83.25 85 ASP A O 1
ATOM 700 N N . GLU A 1 86 ? -3.844 22.184 4.369 1.00 79.81 86 GLU A N 1
ATOM 701 C CA . GLU A 1 86 ? -2.527 22.147 3.713 1.00 79.81 86 GLU A CA 1
ATOM 702 C C . GLU A 1 86 ? -2.564 21.920 2.192 1.00 79.81 86 GLU A C 1
ATOM 704 O O . GLU A 1 86 ? -1.583 22.248 1.515 1.00 79.81 86 GLU A O 1
ATOM 709 N N . ILE A 1 87 ? -3.625 21.305 1.647 1.00 77.25 87 ILE A N 1
ATOM 710 C CA . ILE A 1 87 ? -3.582 20.720 0.290 1.00 77.25 87 ILE A CA 1
ATOM 711 C C . ILE A 1 87 ? -4.774 21.123 -0.576 1.00 77.25 87 ILE A C 1
ATOM 713 O O . ILE A 1 87 ? -4.576 21.552 -1.711 1.00 77.25 87 ILE A O 1
ATOM 717 N N . PHE A 1 88 ? -6.002 20.977 -0.084 1.00 84.12 88 PHE A N 1
ATOM 718 C CA . PHE A 1 88 ? -7.190 21.288 -0.872 1.00 84.12 88 PHE A CA 1
ATOM 719 C C . PHE A 1 88 ? -7.430 22.791 -0.983 1.00 84.12 88 PHE A C 1
ATOM 721 O O . PHE A 1 88 ? -7.259 23.545 -0.028 1.00 84.12 88 PHE A O 1
ATOM 728 N N . ASP A 1 89 ? -7.862 23.226 -2.166 1.00 81.75 89 ASP A N 1
ATOM 729 C CA . ASP A 1 89 ? -8.308 24.599 -2.354 1.00 81.75 89 ASP A CA 1
ATOM 730 C C . ASP A 1 89 ? -9.749 24.802 -1.859 1.00 81.75 89 ASP A C 1
ATOM 732 O O . ASP A 1 89 ? -10.496 23.852 -1.603 1.00 81.75 89 ASP A O 1
ATOM 736 N N . GLY A 1 90 ? -10.155 26.069 -1.740 1.00 81.00 90 GLY A N 1
ATOM 737 C CA . GLY A 1 90 ? -11.491 26.426 -1.258 1.00 81.00 90 GLY A CA 1
ATOM 738 C C . GLY A 1 90 ? -12.626 25.809 -2.082 1.00 81.00 90 GLY A C 1
ATOM 739 O O . GLY A 1 90 ? -13.652 25.448 -1.518 1.00 81.00 90 GLY A O 1
ATOM 740 N N . ALA A 1 91 ? -12.434 25.597 -3.388 1.00 82.25 91 ALA A N 1
ATOM 741 C CA . ALA A 1 91 ? -13.467 25.029 -4.250 1.00 82.25 91 ALA A CA 1
ATOM 742 C C . ALA A 1 91 ? -13.692 23.529 -3.995 1.00 82.25 91 ALA A C 1
ATOM 744 O O . ALA A 1 91 ? -14.826 23.059 -4.108 1.00 82.25 91 ALA A O 1
ATOM 745 N N . ILE A 1 92 ? -12.642 22.774 -3.649 1.00 83.94 92 ILE A N 1
ATOM 746 C CA . ILE A 1 92 ? -12.771 21.377 -3.198 1.00 83.94 92 ILE A CA 1
ATOM 747 C C . ILE A 1 92 ? -13.469 21.345 -1.842 1.00 83.94 92 ILE A C 1
ATOM 749 O O . ILE A 1 92 ? -14.423 20.588 -1.658 1.00 83.94 92 ILE A O 1
ATOM 753 N N . ILE A 1 93 ? -13.003 22.176 -0.906 1.00 85.88 93 ILE A N 1
ATOM 754 C CA . ILE A 1 93 ? -13.503 22.197 0.470 1.00 85.88 93 ILE A CA 1
ATOM 755 C C . ILE A 1 93 ? -14.998 22.508 0.473 1.00 85.88 93 ILE A C 1
ATOM 757 O O . ILE A 1 93 ? -15.758 21.724 1.027 1.00 85.88 93 ILE A O 1
ATOM 761 N N . ASP A 1 94 ? -15.436 23.547 -0.239 1.00 84.62 94 ASP A N 1
ATOM 762 C CA . ASP A 1 94 ? -16.847 23.942 -0.320 1.00 84.62 94 ASP A CA 1
ATOM 763 C C . ASP A 1 94 ? -17.760 22.820 -0.851 1.00 84.62 94 ASP A C 1
ATOM 765 O O . ASP A 1 94 ? -18.942 22.752 -0.505 1.00 84.62 94 ASP A O 1
ATOM 769 N N . ARG A 1 95 ? -17.228 21.918 -1.687 1.00 84.25 95 ARG A N 1
ATOM 770 C CA . ARG A 1 95 ? -17.967 20.769 -2.235 1.00 84.25 95 ARG A CA 1
ATOM 771 C C . ARG A 1 95 ? -17.937 19.555 -1.310 1.00 84.25 95 ARG A C 1
ATOM 773 O O . ARG A 1 95 ? -18.959 18.899 -1.145 1.00 84.25 95 ARG A O 1
ATOM 780 N N . MET A 1 96 ? -16.795 19.261 -0.693 1.00 85.06 96 MET A N 1
ATOM 781 C CA . MET A 1 96 ? -16.647 18.119 0.216 1.00 85.06 96 MET A CA 1
ATOM 782 C C . MET A 1 96 ? -17.279 18.373 1.589 1.00 85.06 96 MET A C 1
ATOM 784 O O . MET A 1 96 ? -17.829 17.457 2.191 1.00 85.06 96 MET A O 1
ATOM 788 N N . SER A 1 97 ? -17.235 19.611 2.087 1.00 85.06 97 SER A N 1
ATOM 789 C CA . SER A 1 97 ? -17.712 19.982 3.422 1.00 85.06 97 SER A CA 1
ATOM 790 C C . SER A 1 97 ? -19.157 20.481 3.441 1.00 85.06 97 SER A C 1
ATOM 792 O O . SER A 1 97 ? -19.542 21.189 4.371 1.00 85.06 97 SER A O 1
ATOM 794 N N . GLN A 1 98 ? -19.963 20.134 2.431 1.00 85.12 98 GLN A N 1
ATOM 795 C CA . GLN A 1 98 ? -21.390 20.482 2.393 1.00 85.12 98 GLN A CA 1
ATOM 796 C C . GLN A 1 98 ? -22.138 19.928 3.609 1.00 85.12 98 GLN A C 1
ATOM 798 O O . GLN A 1 98 ? -22.993 20.603 4.182 1.00 85.12 98 GLN A O 1
ATOM 803 N N . TYR A 1 99 ? -21.794 18.705 4.014 1.00 87.56 99 TYR A N 1
ATOM 804 C CA . TYR A 1 99 ? -22.331 18.067 5.204 1.00 87.56 99 TYR A CA 1
ATOM 805 C C . TYR A 1 99 ? -21.238 17.260 5.900 1.00 87.56 99 TYR A C 1
ATOM 807 O O . TYR A 1 99 ? -20.685 16.327 5.324 1.00 87.56 99 TYR A O 1
ATOM 815 N N . VAL A 1 100 ? -20.919 17.629 7.141 1.00 87.88 100 VAL A N 1
ATOM 816 C CA . VAL A 1 100 ? -19.886 16.968 7.945 1.00 87.88 100 VAL A CA 1
ATOM 817 C C . VAL A 1 100 ? -20.550 16.316 9.148 1.00 87.88 100 VAL A C 1
ATOM 819 O O . VAL A 1 100 ? -21.110 17.002 10.002 1.00 87.88 100 VAL A O 1
ATOM 822 N N . ILE A 1 101 ? -20.470 14.989 9.212 1.00 90.38 101 ILE A N 1
ATOM 823 C CA . ILE A 1 101 ? -20.902 14.204 10.368 1.00 90.38 101 ILE A CA 1
ATOM 824 C C . ILE A 1 101 ? -19.653 13.804 11.140 1.00 90.38 101 ILE A C 1
ATOM 826 O O . ILE A 1 101 ? -18.798 13.094 10.615 1.00 90.38 101 ILE A O 1
ATOM 830 N N . GLN A 1 102 ? -19.555 14.237 12.393 1.00 87.75 102 GLN A N 1
ATOM 831 C CA . GLN A 1 102 ? -18.508 13.776 13.293 1.00 87.75 102 GLN A CA 1
ATOM 832 C C . GLN A 1 102 ? -19.051 12.630 14.148 1.00 87.75 102 GLN A C 1
ATOM 834 O O . GLN A 1 102 ? -20.056 12.789 14.837 1.00 87.75 102 GLN A O 1
ATOM 839 N N . LEU A 1 103 ? -18.390 11.474 14.087 1.00 88.38 103 LEU A N 1
ATOM 840 C CA . LEU A 1 103 ? -18.720 10.325 14.925 1.00 88.38 103 LEU A CA 1
ATOM 841 C C . LEU A 1 103 ? -17.986 10.440 16.263 1.00 88.38 103 LEU A C 1
ATOM 843 O O . LEU A 1 103 ? -16.763 10.578 16.298 1.00 88.38 103 LEU A O 1
ATOM 847 N N . GLU A 1 104 ? -18.739 10.387 17.358 1.00 85.19 104 GLU A N 1
ATOM 848 C CA . GLU A 1 104 ? -18.191 10.371 18.714 1.00 85.19 104 GLU A CA 1
ATOM 849 C C . GLU A 1 104 ? -17.863 8.945 19.166 1.00 85.19 104 GLU A C 1
ATOM 851 O O . GLU A 1 104 ? -18.428 7.961 18.674 1.00 85.19 104 GLU A O 1
ATOM 856 N N . HIS A 1 105 ? -16.953 8.826 20.135 1.00 83.50 105 HIS A N 1
ATOM 857 C CA . HIS A 1 105 ? -16.666 7.536 20.750 1.00 83.50 105 HIS A CA 1
ATOM 858 C C . HIS A 1 105 ? -17.921 6.992 21.452 1.00 83.50 105 HIS A C 1
ATOM 860 O O . HIS A 1 105 ? -18.559 7.721 22.216 1.00 83.50 105 HIS A O 1
ATOM 866 N N . PRO A 1 106 ? -18.281 5.711 21.243 1.00 86.88 106 PRO A N 1
ATOM 867 C CA . PRO A 1 106 ? -19.431 5.132 21.919 1.00 86.88 106 PRO A CA 1
ATOM 868 C C . PRO A 1 106 ? -19.226 5.116 23.435 1.00 86.88 106 PRO A C 1
ATOM 870 O O . PRO A 1 106 ? -18.129 4.841 23.924 1.00 86.88 106 PRO A O 1
ATOM 873 N N . SER A 1 107 ? -20.302 5.351 24.186 1.00 87.94 107 SER A N 1
ATOM 874 C CA . SER A 1 107 ? -20.292 5.207 25.642 1.00 87.94 107 SER A CA 1
ATOM 875 C C . SER A 1 107 ? -19.945 3.770 26.061 1.00 87.94 107 SER A C 1
ATOM 877 O O . SER A 1 107 ? -20.166 2.816 25.308 1.00 87.94 107 SER A O 1
ATOM 879 N N . LYS A 1 108 ? -19.462 3.586 27.299 1.00 87.00 108 LYS A N 1
ATOM 880 C CA . LYS A 1 108 ? -19.211 2.245 27.864 1.00 87.00 108 LYS A CA 1
ATOM 881 C C . LYS A 1 108 ? -20.456 1.348 27.813 1.00 87.00 108 LYS A C 1
ATOM 883 O O . LYS A 1 108 ? -20.333 0.150 27.585 1.00 87.00 108 LYS A O 1
ATOM 888 N N . GLU A 1 109 ? -21.645 1.924 27.982 1.00 87.25 109 GLU A N 1
ATOM 889 C CA . GLU A 1 109 ? -22.923 1.208 27.879 1.00 87.25 109 GLU A CA 1
ATOM 890 C C . GLU A 1 109 ? -23.184 0.714 26.451 1.00 87.25 109 GLU A C 1
ATOM 892 O O . GLU A 1 109 ? -23.496 -0.460 26.257 1.00 87.25 109 GLU A O 1
ATOM 897 N N . ASN A 1 110 ? -22.962 1.567 25.445 1.00 87.62 110 ASN A N 1
ATOM 898 C CA . ASN A 1 110 ? -23.094 1.185 24.039 1.00 87.62 110 ASN A CA 1
ATOM 899 C C . ASN A 1 110 ? -22.051 0.131 23.643 1.00 87.62 110 ASN A C 1
ATOM 901 O O . ASN A 1 110 ? -22.385 -0.832 22.958 1.00 87.62 110 ASN A O 1
ATOM 905 N N . LEU A 1 111 ? -20.802 0.262 24.107 1.00 87.50 111 LEU A N 1
ATOM 906 C CA . LEU A 1 111 ? -19.761 -0.752 23.900 1.00 87.50 111 LEU A CA 1
ATOM 907 C C . LEU A 1 111 ? -20.147 -2.095 24.520 1.00 87.50 111 LEU A C 1
ATOM 909 O O . LEU A 1 111 ? -19.986 -3.137 23.884 1.00 87.50 111 LEU A O 1
ATOM 913 N N . LYS A 1 112 ? -20.705 -2.077 25.735 1.00 87.62 112 LYS A N 1
ATOM 914 C CA . LYS A 1 112 ? -21.208 -3.281 26.396 1.00 87.62 112 LYS A CA 1
ATOM 915 C C . LYS A 1 112 ? -22.341 -3.923 25.592 1.00 87.62 112 LYS A C 1
ATOM 917 O O . LYS A 1 112 ? -22.310 -5.130 25.384 1.00 87.62 112 LYS A O 1
ATOM 922 N N . ALA A 1 113 ? -23.287 -3.133 25.083 1.00 87.56 113 ALA A N 1
ATOM 923 C CA . ALA A 1 113 ? -24.366 -3.631 24.230 1.00 87.56 113 ALA A CA 1
ATOM 924 C C . ALA A 1 113 ? -23.838 -4.252 22.921 1.00 87.56 113 ALA A C 1
ATOM 926 O O . ALA A 1 113 ? -24.274 -5.334 22.539 1.00 87.56 113 ALA A O 1
ATOM 927 N N . ILE A 1 114 ? -22.845 -3.625 22.275 1.00 87.31 114 ILE A N 1
ATOM 928 C CA . ILE A 1 114 ? -22.193 -4.158 21.064 1.00 87.31 114 ILE A CA 1
ATOM 929 C C . ILE A 1 114 ? -21.528 -5.513 21.342 1.00 87.31 114 ILE A C 1
ATOM 931 O O . ILE A 1 114 ? -21.645 -6.446 20.544 1.00 87.31 114 ILE A O 1
ATOM 935 N N . LEU A 1 115 ? -20.815 -5.629 22.464 1.00 86.19 115 LEU A N 1
ATOM 936 C CA . LEU A 1 115 ? -20.173 -6.881 22.861 1.00 86.19 115 LEU A CA 1
ATOM 937 C C . LEU A 1 115 ? -21.207 -7.960 23.205 1.00 86.19 115 LEU A C 1
ATOM 939 O O . LEU A 1 115 ? -21.029 -9.113 22.814 1.00 86.19 115 LEU A O 1
ATOM 943 N N . GLN A 1 116 ? -22.296 -7.584 23.878 1.00 86.94 116 GLN A N 1
ATOM 944 C CA . GLN A 1 116 ? -23.379 -8.500 24.217 1.00 86.94 116 GLN A CA 1
ATOM 945 C C . GLN A 1 116 ? -24.069 -9.028 22.955 1.00 86.94 116 GLN A C 1
ATOM 947 O O . GLN A 1 116 ? -24.297 -10.228 22.859 1.00 86.94 116 GLN A O 1
ATOM 952 N N . GLU A 1 117 ? -24.300 -8.193 21.937 1.00 87.00 117 GLU A N 1
ATOM 953 C CA . GLU A 1 117 ? -24.897 -8.665 20.681 1.00 87.00 117 GLU A CA 1
ATOM 954 C C . GLU A 1 117 ? -24.051 -9.708 19.950 1.00 87.00 117 GLU A C 1
ATOM 956 O O . GLU A 1 117 ? -24.575 -10.670 19.388 1.00 87.00 117 GLU A O 1
ATOM 961 N N . LYS A 1 118 ? -22.719 -9.594 20.006 1.00 83.38 118 LYS A N 1
ATOM 962 C CA . LYS A 1 118 ? -21.846 -10.645 19.460 1.00 83.38 118 LYS A CA 1
ATOM 963 C C . LYS A 1 118 ? -22.032 -11.985 20.179 1.00 83.38 118 LYS A C 1
ATOM 965 O O . LYS A 1 118 ? -21.922 -13.030 19.539 1.00 83.38 118 LYS A O 1
ATOM 970 N N . LEU A 1 119 ? -22.330 -11.958 21.476 1.00 82.19 119 LEU A N 1
ATOM 971 C CA . LEU A 1 119 ? -22.524 -13.148 22.307 1.00 82.19 119 LEU A CA 1
ATOM 972 C C . LEU A 1 119 ? -23.954 -13.687 22.287 1.00 82.19 119 LEU A C 1
ATOM 974 O O . LEU A 1 119 ? -24.141 -14.872 22.549 1.00 82.19 119 LEU A O 1
ATOM 978 N N . ASN A 1 120 ? -24.943 -12.872 21.914 1.00 82.38 120 ASN A N 1
ATOM 979 C CA . ASN A 1 120 ? -26.336 -13.305 21.787 1.00 82.38 120 ASN A CA 1
ATOM 980 C C . ASN A 1 120 ? -26.483 -14.471 20.797 1.00 82.38 120 ASN A C 1
ATOM 982 O O . ASN A 1 120 ? -27.291 -15.367 21.011 1.00 82.38 120 ASN A O 1
ATOM 986 N N . SER A 1 121 ? -25.640 -14.517 19.758 1.00 77.19 121 SER A N 1
ATOM 987 C CA . SER A 1 121 ? -25.577 -15.648 18.818 1.00 77.19 121 SER A CA 1
ATOM 988 C C . SER A 1 121 ? -25.171 -16.988 19.458 1.00 77.19 121 SER A C 1
ATOM 990 O O . SER A 1 121 ? -25.399 -18.043 18.869 1.00 77.19 121 SER A O 1
ATOM 992 N N . LEU A 1 122 ? -24.581 -16.948 20.654 1.00 79.00 122 LEU A N 1
ATOM 993 C CA . LEU A 1 122 ? -24.071 -18.090 21.411 1.00 79.00 122 LEU A CA 1
ATOM 994 C C . LEU A 1 122 ? -24.836 -18.319 22.727 1.00 79.00 122 LEU A C 1
ATOM 996 O O . LEU A 1 122 ? -24.458 -19.214 23.477 1.00 79.00 122 LEU A O 1
ATOM 1000 N N . ASP A 1 123 ? -25.882 -17.528 23.003 1.00 78.31 123 ASP A N 1
ATOM 1001 C CA . ASP A 1 123 ? -26.676 -17.559 24.244 1.00 78.31 123 ASP A CA 1
ATOM 1002 C C . ASP A 1 123 ? -25.818 -17.409 25.525 1.00 78.31 123 ASP A C 1
ATOM 1004 O O . ASP A 1 123 ? -26.051 -18.043 26.555 1.00 78.31 123 ASP A O 1
ATOM 1008 N N . LEU A 1 124 ? -24.771 -16.577 25.445 1.00 79.94 124 LEU A N 1
ATOM 1009 C CA . LEU A 1 124 ? -23.838 -16.287 26.541 1.00 79.94 124 LEU A CA 1
ATOM 1010 C C . LEU A 1 124 ? -23.954 -14.826 26.994 1.00 79.94 124 LEU A C 1
ATOM 1012 O O . LEU A 1 124 ? -24.153 -13.920 26.182 1.00 79.94 124 LEU A O 1
ATOM 1016 N N . SER A 1 125 ? -23.764 -14.571 28.291 1.00 81.75 125 SER A N 1
ATOM 1017 C CA . SER A 1 125 ? -23.691 -13.207 28.835 1.00 81.75 125 SER A CA 1
ATOM 1018 C C . SER A 1 125 ? -22.250 -12.772 29.091 1.00 81.75 125 SER A C 1
ATOM 1020 O O . SER A 1 125 ? -21.398 -13.577 29.475 1.00 81.75 125 SER A O 1
ATOM 1022 N N . LEU A 1 126 ? -21.966 -11.480 28.921 1.00 80.81 126 LEU A N 1
ATOM 1023 C CA . LEU A 1 126 ? -20.636 -10.920 29.191 1.00 80.81 126 LEU A CA 1
ATOM 1024 C C . LEU A 1 126 ? -20.163 -11.193 30.622 1.00 80.81 126 LEU A C 1
ATOM 1026 O O . LEU A 1 126 ? -18.994 -11.506 30.833 1.00 80.81 126 LEU A O 1
ATOM 1030 N N . GLU A 1 127 ? -21.079 -11.130 31.586 1.00 81.31 127 GLU A N 1
ATOM 1031 C CA . GLU A 1 127 ? -20.810 -11.341 33.009 1.00 81.31 127 GLU A CA 1
ATOM 1032 C C . GLU A 1 127 ? -20.449 -12.794 33.350 1.00 81.31 127 GLU A C 1
ATOM 1034 O O . GLU A 1 127 ? -19.930 -13.056 34.432 1.00 81.31 127 GLU A O 1
ATOM 1039 N N . THR A 1 128 ? -20.715 -13.748 32.449 1.00 81.19 128 THR A N 1
ATOM 1040 C CA . THR A 1 128 ? -20.262 -15.141 32.618 1.00 81.19 128 THR A CA 1
ATOM 1041 C C . THR A 1 128 ? -18.848 -15.366 32.094 1.00 81.19 128 THR A C 1
ATOM 1043 O O . THR A 1 128 ? -18.156 -16.265 32.566 1.00 81.19 128 THR A O 1
ATOM 1046 N N . LEU A 1 129 ? -18.407 -14.553 31.130 1.00 81.19 129 LEU A N 1
ATOM 1047 C CA . LEU A 1 129 ? -17.111 -14.699 30.469 1.00 81.19 129 LEU A CA 1
ATOM 1048 C C . LEU A 1 129 ? -16.021 -13.846 31.116 1.00 81.19 129 LEU A C 1
ATOM 1050 O O . LEU A 1 129 ? -14.862 -14.270 31.158 1.00 81.19 129 LEU A O 1
ATOM 1054 N N . PHE A 1 130 ? -16.378 -12.667 31.624 1.00 87.00 130 PHE A N 1
ATOM 1055 C CA . PHE A 1 130 ? -15.433 -11.674 32.123 1.00 87.00 130 PHE A CA 1
ATOM 1056 C C . PHE A 1 130 ? -15.821 -11.174 33.514 1.00 87.00 130 PHE A C 1
ATOM 1058 O O . PHE A 1 130 ? -16.999 -10.954 33.799 1.00 87.00 130 PHE A O 1
ATOM 1065 N N . ASP A 1 131 ? -14.826 -10.975 34.376 1.00 85.75 131 ASP A N 1
ATOM 1066 C CA . ASP A 1 131 ? -15.034 -10.335 35.672 1.00 85.75 131 ASP A CA 1
ATOM 1067 C C . ASP A 1 131 ? -15.152 -8.802 35.542 1.00 85.75 131 ASP A C 1
ATOM 1069 O O . ASP A 1 131 ? -14.980 -8.214 34.471 1.00 85.75 131 ASP A O 1
ATOM 1073 N N . SER A 1 132 ? -15.467 -8.121 36.646 1.00 84.00 132 SER A N 1
ATOM 1074 C CA . SER A 1 132 ? -15.654 -6.665 36.645 1.00 84.00 132 SER A CA 1
ATOM 1075 C C . SER A 1 132 ? -14.390 -5.871 36.293 1.00 84.00 132 SER A C 1
ATOM 1077 O O . SER A 1 132 ? -14.506 -4.773 35.752 1.00 84.00 132 SER A O 1
ATOM 1079 N N . GLN A 1 133 ? -13.197 -6.382 36.617 1.00 84.12 133 GLN A N 1
ATOM 1080 C CA . GLN A 1 133 ? -11.934 -5.706 36.304 1.00 84.12 133 GLN A CA 1
ATOM 1081 C C . GLN A 1 133 ? -11.568 -5.898 34.829 1.00 84.12 133 GLN A C 1
ATOM 1083 O O . GLN A 1 133 ? -11.163 -4.946 34.166 1.00 84.12 133 GLN A O 1
ATOM 1088 N N . GLU A 1 134 ? -11.771 -7.103 34.300 1.00 85.44 134 GLU A N 1
ATOM 1089 C CA . GLU A 1 134 ? -11.594 -7.436 32.888 1.00 85.44 134 GLU A CA 1
ATOM 1090 C C . GLU A 1 134 ? -12.563 -6.642 32.010 1.00 85.44 134 GLU A C 1
ATOM 1092 O O . GLU A 1 134 ? -12.156 -6.084 30.993 1.00 85.44 134 GLU A O 1
ATOM 1097 N N . LEU A 1 135 ? -13.832 -6.522 32.417 1.00 85.50 135 LEU A N 1
ATOM 1098 C CA . LEU A 1 135 ? -14.815 -5.709 31.701 1.00 85.50 135 LEU A CA 1
ATOM 1099 C C . LEU A 1 135 ? -14.436 -4.229 31.682 1.00 85.50 135 LEU A C 1
ATOM 1101 O O . LEU A 1 135 ? -14.583 -3.594 30.640 1.00 85.50 135 LEU A O 1
ATOM 1105 N N . ASP A 1 136 ? -13.929 -3.668 32.781 1.00 86.50 136 ASP A N 1
ATOM 1106 C CA . ASP A 1 136 ? -13.475 -2.274 32.772 1.00 86.50 136 ASP A CA 1
ATOM 1107 C C . ASP A 1 136 ? -12.243 -2.076 31.870 1.00 86.50 136 ASP A C 1
ATOM 1109 O O . ASP A 1 136 ?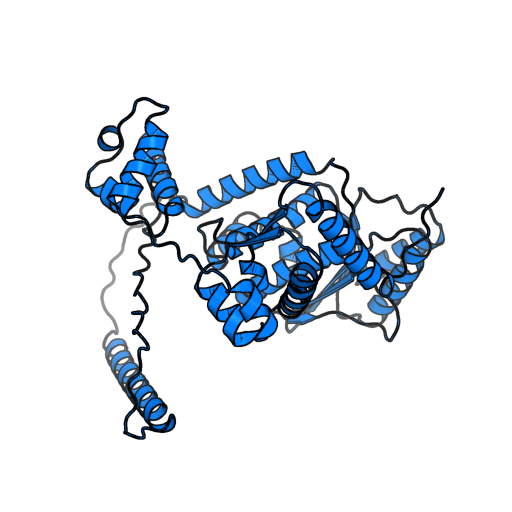 -12.153 -1.069 31.167 1.00 86.50 136 ASP A O 1
ATOM 1113 N N . ASP A 1 137 ? -11.336 -3.057 31.803 1.00 84.81 137 ASP A N 1
ATOM 1114 C CA . ASP A 1 137 ? -10.186 -3.025 30.891 1.00 84.81 137 ASP A CA 1
ATOM 1115 C C . ASP A 1 137 ? -10.600 -3.162 29.415 1.00 84.81 137 ASP A C 1
ATOM 1117 O O . ASP A 1 137 ? -10.073 -2.453 28.556 1.00 84.81 137 ASP A O 1
ATOM 1121 N N . ILE A 1 138 ? -11.575 -4.023 29.109 1.00 85.38 138 ILE A N 1
ATOM 1122 C CA . ILE A 1 138 ? -12.150 -4.200 27.765 1.00 85.38 138 ILE A CA 1
ATOM 1123 C C . ILE A 1 138 ? -12.890 -2.933 27.316 1.00 85.38 138 ILE A C 1
ATOM 1125 O O . ILE A 1 138 ? -12.692 -2.457 26.198 1.00 85.38 138 ILE A O 1
ATOM 1129 N N . LEU A 1 139 ? -13.741 -2.373 28.177 1.00 86.94 139 LEU A N 1
ATOM 1130 C CA . LEU A 1 139 ? -14.545 -1.186 27.870 1.00 86.94 139 LEU A CA 1
ATOM 1131 C C . LEU A 1 139 ? -13.726 0.112 27.919 1.00 86.94 139 LEU A C 1
ATOM 1133 O O . LEU A 1 139 ? -14.181 1.140 27.426 1.00 86.94 139 LEU A O 1
ATOM 1137 N N . GLY A 1 140 ? -12.533 0.081 28.519 1.00 83.38 140 GLY A N 1
ATOM 1138 C CA . GLY A 1 140 ? -11.587 1.196 28.563 1.00 83.38 140 GLY A CA 1
ATOM 1139 C C . GLY A 1 140 ? -10.693 1.323 27.325 1.00 83.38 140 GLY A C 1
ATOM 1140 O O . GLY A 1 140 ? -9.827 2.198 27.298 1.00 83.38 140 GLY A O 1
ATOM 1141 N N . GLN A 1 141 ? -10.861 0.455 26.325 1.00 83.25 141 GLN A N 1
ATOM 1142 C CA . GLN A 1 141 ? -10.071 0.487 25.095 1.00 83.25 141 GLN A CA 1
ATOM 1143 C C . GLN A 1 141 ? -10.444 1.678 24.193 1.00 83.25 141 GLN A C 1
ATOM 1145 O O . GLN A 1 141 ? -11.593 2.123 24.191 1.00 83.25 141 GLN A O 1
ATOM 1150 N N . PRO A 1 142 ? -9.498 2.188 23.382 1.00 77.75 142 PRO A N 1
ATOM 1151 C CA . PRO A 1 142 ? -9.681 3.433 22.631 1.00 77.75 142 PRO A CA 1
ATOM 1152 C C . PRO A 1 142 ? -10.666 3.330 21.459 1.00 77.75 142 PRO A C 1
ATOM 1154 O O . PRO A 1 142 ? -11.099 4.347 20.927 1.00 77.75 142 PRO A O 1
ATOM 1157 N N . SER A 1 143 ? -11.022 2.123 21.018 1.00 83.12 143 SER A N 1
ATOM 1158 C CA . SER A 1 143 ? -11.945 1.912 19.902 1.00 83.12 143 SER A CA 1
ATOM 1159 C C . SER A 1 143 ? -12.794 0.661 20.108 1.00 83.12 143 SER A C 1
ATOM 1161 O O . SER A 1 143 ? -12.419 -0.237 20.863 1.00 83.12 143 SER A O 1
ATOM 1163 N N . ILE A 1 144 ? -13.918 0.565 19.386 1.00 86.12 144 ILE A N 1
ATOM 1164 C CA . ILE A 1 144 ? -14.764 -0.642 19.370 1.00 86.12 144 ILE A CA 1
ATOM 1165 C C . ILE A 1 144 ? -13.931 -1.872 18.975 1.00 86.12 144 ILE A C 1
ATOM 1167 O O . ILE A 1 144 ? -14.032 -2.925 19.601 1.00 86.12 144 ILE A O 1
ATOM 1171 N N . ARG A 1 145 ? -13.073 -1.732 17.954 1.00 82.94 145 ARG A N 1
ATOM 1172 C CA . ARG A 1 145 ? -12.189 -2.802 17.473 1.00 82.94 145 ARG A CA 1
ATOM 1173 C C . ARG A 1 145 ? -11.198 -3.229 18.557 1.00 82.94 145 ARG A C 1
ATOM 1175 O O . ARG A 1 145 ? -11.068 -4.424 18.809 1.00 82.94 145 ARG A O 1
ATOM 1182 N N . ALA A 1 146 ? -10.557 -2.274 19.231 1.00 81.06 146 ALA A N 1
ATOM 1183 C CA . ALA A 1 146 ? -9.636 -2.555 20.328 1.00 81.06 146 ALA A CA 1
ATOM 1184 C C . ALA A 1 146 ? -10.351 -3.239 21.505 1.00 81.06 146 ALA A C 1
ATOM 1186 O O . ALA A 1 146 ? -9.835 -4.218 22.037 1.00 81.06 146 ALA A O 1
ATOM 1187 N N . ALA A 1 147 ? -11.570 -2.809 21.849 1.00 85.62 147 ALA A N 1
ATOM 1188 C CA . ALA A 1 147 ? -12.395 -3.455 22.870 1.00 85.62 147 ALA A CA 1
ATOM 1189 C C . ALA A 1 147 ? -12.713 -4.916 22.507 1.00 85.62 147 ALA A C 1
ATOM 1191 O O . ALA A 1 147 ? -12.492 -5.821 23.310 1.00 85.62 147 ALA A O 1
ATOM 1192 N N . ILE A 1 148 ? -13.156 -5.179 21.272 1.00 85.31 148 ILE A N 1
ATOM 1193 C CA . ILE A 1 148 ? -13.436 -6.542 20.789 1.00 85.31 148 ILE A CA 1
ATOM 1194 C C . ILE A 1 148 ? -12.167 -7.405 20.803 1.00 85.31 148 ILE A C 1
ATOM 1196 O O . ILE A 1 148 ? -12.195 -8.536 21.287 1.00 85.31 148 ILE A O 1
ATOM 1200 N N . ASN A 1 149 ? -11.048 -6.878 20.301 1.00 82.50 149 ASN A N 1
ATOM 1201 C CA . ASN A 1 149 ? -9.772 -7.593 20.281 1.00 82.50 149 ASN A CA 1
ATOM 1202 C C . ASN A 1 149 ? -9.275 -7.889 21.698 1.00 82.50 149 ASN A C 1
ATOM 1204 O O . ASN A 1 149 ? -8.761 -8.977 21.955 1.00 82.50 149 ASN A O 1
ATOM 1208 N N . ARG A 1 150 ? -9.475 -6.956 22.636 1.00 82.62 150 ARG A N 1
ATOM 1209 C CA . ARG A 1 150 ? -9.128 -7.143 24.044 1.00 82.62 150 ARG A CA 1
ATOM 1210 C C . ARG A 1 150 ? -9.995 -8.210 24.704 1.00 82.62 150 ARG A C 1
ATOM 1212 O O . ARG A 1 150 ? -9.453 -9.075 25.384 1.00 82.62 150 ARG A O 1
ATOM 1219 N N . ALA A 1 151 ? -11.302 -8.213 24.445 1.00 85.06 151 ALA A N 1
ATOM 1220 C CA . ALA A 1 151 ? -12.201 -9.269 24.910 1.00 85.06 151 ALA A CA 1
ATOM 1221 C C . ALA A 1 151 ? -11.781 -10.646 24.366 1.00 85.06 151 ALA A C 1
ATOM 1223 O O . ALA A 1 151 ? -11.701 -11.621 25.113 1.00 85.06 151 ALA A O 1
ATOM 1224 N N . ALA A 1 152 ? -11.428 -10.717 23.079 1.00 82.69 152 ALA A N 1
ATOM 1225 C CA . ALA A 1 152 ? -10.911 -11.938 22.470 1.00 82.69 152 ALA A CA 1
ATOM 1226 C C . ALA A 1 152 ? -9.577 -12.385 23.096 1.00 82.69 152 ALA A C 1
ATOM 1228 O O . ALA A 1 152 ? -9.370 -13.581 23.288 1.00 82.69 152 ALA A O 1
ATOM 1229 N N . ALA A 1 153 ? -8.687 -11.450 23.443 1.00 79.12 153 ALA A N 1
ATOM 1230 C CA . ALA A 1 153 ? -7.429 -11.755 24.121 1.00 79.12 153 ALA A CA 1
ATOM 1231 C C . ALA A 1 153 ? -7.661 -12.336 25.526 1.00 79.12 153 ALA A C 1
ATOM 1233 O O . ALA A 1 153 ? -7.067 -13.359 25.856 1.00 79.12 153 ALA A O 1
ATOM 1234 N N . TYR A 1 154 ? -8.572 -11.758 26.317 1.00 83.44 154 TYR A N 1
ATOM 1235 C CA . TYR A 1 154 ? -8.965 -12.317 27.618 1.00 83.44 154 TYR A CA 1
ATOM 12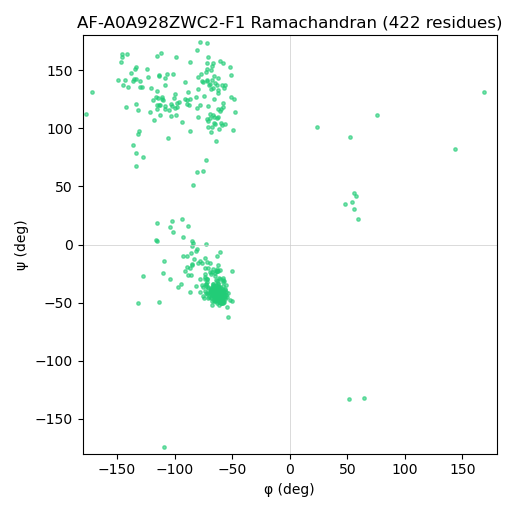36 C C . TYR A 1 154 ? -9.558 -13.721 27.493 1.00 83.44 154 TYR A C 1
ATOM 1238 O O . TYR A 1 154 ? -9.197 -14.617 28.253 1.00 83.44 154 TYR A O 1
ATOM 1246 N N . TYR A 1 155 ? -10.415 -13.945 26.497 1.00 82.62 155 TYR A N 1
ATOM 1247 C CA . TYR A 1 155 ? -10.971 -15.269 26.231 1.00 82.62 155 TYR A CA 1
ATOM 1248 C C . TYR A 1 155 ? -9.879 -16.297 25.890 1.00 82.62 155 TYR A C 1
ATOM 1250 O O . TYR A 1 155 ? -9.843 -17.384 26.468 1.00 82.62 155 TYR A O 1
ATOM 1258 N N . ARG A 1 156 ? -8.937 -15.942 25.005 1.00 80.12 156 ARG A N 1
ATOM 1259 C CA . ARG A 1 156 ? -7.800 -16.807 24.647 1.00 80.12 156 ARG A CA 1
ATOM 1260 C C . ARG A 1 156 ? -6.877 -17.075 25.830 1.00 80.12 156 ARG A C 1
ATOM 1262 O O . ARG A 1 156 ? -6.445 -18.210 25.986 1.00 80.12 156 ARG A O 1
ATOM 1269 N N . HIS A 1 157 ? -6.615 -16.078 26.671 1.00 80.88 157 HIS A N 1
ATOM 1270 C CA . HIS A 1 157 ? -5.838 -16.259 27.896 1.00 80.88 157 HIS A CA 1
ATOM 1271 C C . HIS A 1 157 ? -6.501 -17.287 28.820 1.00 80.88 157 HIS A C 1
ATOM 1273 O O . HIS A 1 157 ? -5.843 -18.202 29.296 1.00 80.88 157 HIS A O 1
ATOM 1279 N N . LYS A 1 158 ? -7.822 -17.198 29.025 1.00 79.31 158 LYS A N 1
ATOM 1280 C CA . LYS A 1 158 ? -8.552 -18.131 29.900 1.00 79.31 158 LYS A CA 1
ATOM 1281 C C . LYS A 1 158 ? -8.597 -19.569 29.380 1.00 79.31 158 LYS A C 1
ATOM 1283 O O . LYS A 1 158 ? -8.620 -20.491 30.187 1.00 79.31 158 LYS A O 1
ATOM 1288 N N . ILE A 1 159 ? -8.651 -19.769 28.062 1.00 78.19 159 ILE A N 1
ATOM 1289 C CA . ILE A 1 159 ? -8.827 -21.108 27.469 1.00 78.19 159 ILE A CA 1
ATOM 1290 C C . ILE A 1 159 ? -7.506 -21.751 27.049 1.00 78.19 159 ILE A C 1
ATOM 1292 O O . ILE A 1 159 ? -7.351 -22.966 27.159 1.00 78.19 159 ILE A O 1
ATOM 1296 N N . HIS A 1 160 ? -6.567 -20.957 26.543 1.00 70.00 160 HIS A N 1
ATOM 1297 C CA . HIS A 1 160 ? -5.335 -21.437 25.917 1.00 70.00 160 HIS A CA 1
ATOM 1298 C C . HIS A 1 160 ? -4.065 -21.019 26.670 1.00 70.00 160 HIS A C 1
ATOM 1300 O O . HIS A 1 160 ? -2.975 -21.303 26.183 1.00 70.00 160 HIS A O 1
ATOM 1306 N N . ASP A 1 161 ? -4.195 -20.353 27.826 1.00 68.38 161 ASP A N 1
ATOM 1307 C CA . ASP A 1 161 ? -3.084 -19.872 28.668 1.00 68.38 161 ASP A CA 1
ATOM 1308 C C . ASP A 1 161 ? -2.092 -18.961 27.909 1.00 68.38 161 ASP A C 1
ATOM 1310 O O . ASP A 1 161 ? -0.888 -18.923 28.158 1.00 68.38 161 ASP A O 1
ATOM 1314 N N . ILE A 1 162 ? -2.613 -18.224 26.920 1.00 64.44 162 ILE A N 1
ATOM 1315 C CA . ILE A 1 162 ? -1.848 -17.280 26.098 1.00 64.44 162 ILE A CA 1
ATOM 1316 C C . ILE A 1 162 ? -1.693 -15.961 26.857 1.00 64.44 162 ILE A C 1
ATOM 1318 O O . ILE A 1 162 ? -2.688 -15.353 27.246 1.00 64.44 162 ILE A O 1
ATOM 1322 N N . ALA A 1 163 ? -0.456 -15.481 27.008 1.00 65.56 163 ALA A N 1
ATOM 1323 C CA . ALA A 1 163 ? -0.140 -14.252 27.735 1.00 65.56 163 ALA A CA 1
ATOM 1324 C C . ALA A 1 163 ? -0.875 -13.011 27.183 1.00 65.56 163 ALA A C 1
ATOM 1326 O O . ALA A 1 163 ? -0.897 -12.747 25.981 1.00 65.56 163 ALA A O 1
ATOM 1327 N N . LEU A 1 164 ? -1.442 -12.204 28.085 1.00 66.00 164 LEU A N 1
ATOM 1328 C CA . LEU A 1 164 ? -2.128 -10.953 27.749 1.00 66.00 164 LEU A CA 1
ATOM 1329 C C . LEU A 1 164 ? -1.139 -9.863 27.320 1.00 66.00 164 LEU A C 1
ATOM 1331 O O . LEU A 1 164 ? -0.076 -9.693 27.920 1.00 66.00 164 LEU A O 1
ATOM 1335 N N . SER A 1 165 ? -1.517 -9.058 26.321 1.00 57.28 165 SER A N 1
ATOM 1336 C CA . SER A 1 165 ? -0.715 -7.897 25.920 1.00 57.28 165 SER A CA 1
ATOM 1337 C C . SER A 1 165 ? -0.645 -6.844 27.018 1.00 57.28 165 SER A C 1
ATOM 1339 O O . SER A 1 165 ? -1.671 -6.572 27.656 1.00 57.28 165 SER A O 1
ATOM 1341 N N . PRO A 1 166 ? 0.538 -6.230 27.245 1.00 53.56 166 PRO A N 1
ATOM 1342 C CA . PRO A 1 166 ? 0.640 -5.059 28.099 1.00 53.56 166 PRO A CA 1
ATOM 1343 C C . PRO A 1 166 ? -0.297 -3.966 27.582 1.00 53.56 166 PRO A C 1
ATOM 1345 O O . PRO A 1 166 ? -0.390 -3.736 26.376 1.00 53.56 166 PRO A O 1
ATOM 1348 N N . GLN A 1 167 ? -0.995 -3.316 28.509 1.00 52.94 167 GLN A N 1
ATOM 1349 C CA . GLN A 1 167 ? -2.018 -2.312 28.233 1.00 52.94 167 GLN A CA 1
ATOM 1350 C C . GLN A 1 167 ? -1.520 -1.219 27.276 1.00 52.94 167 GLN A C 1
ATOM 1352 O O . GLN A 1 167 ? -0.553 -0.516 27.565 1.00 52.94 167 GLN A O 1
ATOM 1357 N N . SER A 1 168 ? -2.257 -0.976 26.195 1.00 42.28 168 SER A N 1
ATOM 1358 C CA . SER A 1 168 ? -2.163 0.245 25.392 1.00 42.28 168 SER A CA 1
ATOM 1359 C C . SER A 1 168 ? -3.022 1.358 26.007 1.00 42.28 168 SER A C 1
ATOM 1361 O O . SER A 1 168 ? -3.794 2.019 25.319 1.00 42.28 168 SER A O 1
ATOM 1363 N N . ARG A 1 169 ? -2.875 1.639 27.312 1.00 38.03 169 ARG A N 1
ATOM 1364 C CA . ARG A 1 169 ? -3.339 2.923 27.869 1.00 38.03 169 ARG A CA 1
ATOM 1365 C C . ARG A 1 169 ? -2.388 4.022 27.398 1.00 38.03 169 ARG A C 1
ATOM 1367 O O . ARG A 1 169 ? -1.597 4.555 28.169 1.00 38.03 169 ARG A O 1
ATOM 1374 N N . LYS A 1 170 ? -2.456 4.387 26.117 1.00 36.97 170 LYS A N 1
ATOM 1375 C CA . LYS A 1 170 ? -2.081 5.749 25.743 1.00 36.97 170 LYS A CA 1
ATOM 1376 C C . LYS A 1 170 ? -3.167 6.633 26.332 1.00 36.97 170 LYS A C 1
ATOM 1378 O O . LYS A 1 170 ? -4.319 6.563 25.924 1.00 36.97 170 LYS A O 1
ATOM 1383 N N . GLN A 1 171 ? -2.807 7.376 27.369 1.00 30.36 171 GLN A N 1
ATOM 1384 C CA . GLN A 1 171 ? -3.632 8.424 27.942 1.00 30.36 171 GLN A CA 1
ATOM 1385 C C . GLN A 1 171 ? -3.948 9.398 26.802 1.00 30.36 171 GLN A C 1
ATOM 1387 O O . GLN A 1 171 ? -3.073 10.131 26.344 1.00 30.36 171 GLN A O 1
ATOM 1392 N N . TRP A 1 172 ? -5.167 9.337 26.275 1.00 31.70 172 TRP A N 1
ATOM 1393 C CA . TRP A 1 172 ? -5.661 10.348 25.357 1.00 31.70 172 TRP A CA 1
ATOM 1394 C C . TRP A 1 172 ? -5.816 11.618 26.188 1.00 31.70 172 TRP A C 1
ATOM 1396 O O . TRP A 1 172 ? -6.790 11.786 26.914 1.00 31.70 172 TRP A O 1
ATOM 1406 N N . MET A 1 173 ? -4.810 12.490 26.146 1.00 26.00 173 MET A N 1
ATOM 1407 C CA . MET A 1 173 ? -5.074 13.900 26.374 1.00 26.00 173 MET A CA 1
ATOM 1408 C C . MET A 1 173 ? -5.944 14.331 25.200 1.00 26.00 173 MET A C 1
ATOM 1410 O O . MET A 1 173 ? -5.450 14.447 24.079 1.00 26.00 173 MET A O 1
ATOM 1414 N N . GLU A 1 174 ? -7.243 14.503 25.440 1.00 25.59 174 GLU A N 1
ATOM 1415 C CA . GLU A 1 174 ? -8.073 15.287 24.534 1.00 25.59 174 GLU A CA 1
ATOM 1416 C C . GLU A 1 174 ? -7.331 16.603 24.255 1.00 25.59 174 GLU A C 1
ATOM 1418 O O . GLU A 1 174 ? -6.996 17.324 25.203 1.00 25.59 174 GLU A O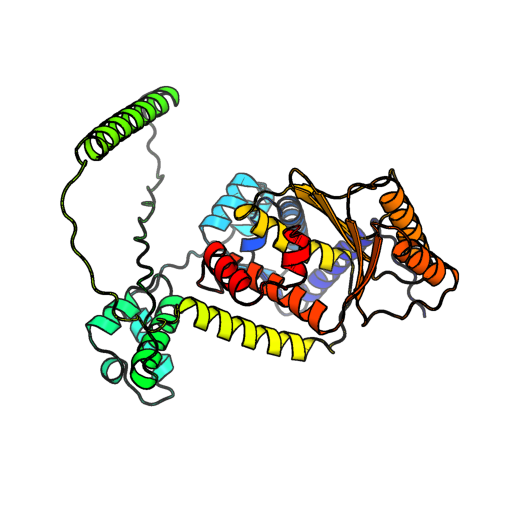 1
ATOM 1423 N N . PRO A 1 175 ? -7.071 16.970 22.991 1.00 28.47 175 PRO A N 1
ATOM 1424 C CA . PRO A 1 175 ? -6.913 18.372 22.689 1.00 28.47 175 PRO A CA 1
ATOM 1425 C C . PRO A 1 175 ? -8.284 18.975 22.972 1.00 28.47 175 PRO A C 1
ATOM 1427 O O . PRO A 1 175 ? -9.230 18.758 22.216 1.00 28.47 175 PRO A O 1
ATOM 1430 N N . SER A 1 176 ? -8.413 19.664 24.106 1.00 28.78 176 SER A N 1
ATOM 1431 C CA . SER A 1 176 ? -9.603 20.438 24.422 1.00 28.78 176 SER A CA 1
ATOM 1432 C C . SER A 1 176 ? -9.949 21.275 23.198 1.00 28.78 176 SER A C 1
ATOM 1434 O O . SER A 1 176 ? -9.182 22.155 22.799 1.00 28.78 176 SER A O 1
ATOM 1436 N N . VAL A 1 177 ? -11.091 20.970 22.585 1.00 29.67 177 VAL A N 1
ATOM 1437 C CA . VAL A 1 177 ? -11.692 21.790 21.542 1.00 29.67 177 VAL A CA 1
ATOM 1438 C C . VAL A 1 177 ? -12.056 23.109 22.211 1.00 29.67 177 VAL A C 1
ATOM 1440 O O . VAL A 1 177 ? -13.144 23.281 22.764 1.00 29.67 177 VAL A O 1
ATOM 1443 N N . VAL A 1 178 ? -11.110 24.049 22.211 1.00 30.34 178 VAL A N 1
ATOM 1444 C CA . VAL A 1 178 ? -11.407 25.440 22.513 1.00 30.34 178 VAL A CA 1
ATOM 1445 C C . VAL A 1 178 ? -12.363 25.888 21.423 1.00 30.34 178 VAL A C 1
ATOM 1447 O O . VAL A 1 178 ? -12.011 26.009 20.251 1.00 30.34 178 VAL A O 1
ATOM 1450 N N . HIS A 1 179 ? -13.608 26.085 21.839 1.00 30.31 179 HIS A N 1
ATOM 1451 C CA . HIS A 1 179 ? -14.620 26.809 21.104 1.00 30.31 179 HIS A CA 1
ATOM 1452 C C . HIS A 1 179 ? -14.044 28.150 20.636 1.00 30.31 179 HIS A C 1
ATOM 1454 O O . HIS A 1 179 ? -14.052 29.136 21.372 1.00 30.31 179 HIS A O 1
ATOM 1460 N N . SER A 1 180 ? -13.609 28.221 19.382 1.00 29.97 180 SER A N 1
ATOM 1461 C CA . SER A 1 180 ? -13.320 29.481 18.697 1.00 29.97 180 SER A CA 1
ATOM 1462 C C . SER A 1 180 ? -14.630 30.164 18.298 1.00 29.97 180 SER A C 1
ATOM 1464 O O . SER A 1 180 ? -14.928 30.366 17.123 1.00 29.97 180 SER A O 1
ATOM 1466 N N . ARG A 1 181 ? -15.443 30.536 19.292 1.00 27.88 181 ARG A N 1
ATOM 1467 C CA . ARG A 1 181 ? -16.440 31.599 19.148 1.00 27.88 181 ARG A CA 1
ATOM 1468 C C . ARG A 1 181 ? -15.788 32.892 19.621 1.00 27.88 181 ARG A C 1
ATOM 1470 O O . ARG A 1 181 ? -15.608 33.091 20.813 1.00 27.88 181 ARG A O 1
ATOM 1477 N N . LYS A 1 182 ? -15.446 33.740 18.646 1.00 32.75 182 LYS A N 1
ATOM 1478 C CA . LYS A 1 182 ? -15.275 35.201 18.736 1.00 32.75 182 LYS A CA 1
ATOM 1479 C C . LYS A 1 182 ? -14.959 35.755 20.136 1.00 32.75 182 LYS A C 1
ATOM 1481 O O . LYS A 1 182 ? -15.876 36.069 20.888 1.00 32.75 182 LYS A O 1
ATOM 1486 N N . LEU A 1 183 ? -13.688 36.067 20.376 1.00 25.70 183 LEU A N 1
ATOM 1487 C CA . LEU A 1 183 ? -13.303 37.188 21.233 1.00 25.70 183 LEU A CA 1
ATOM 1488 C C . LEU A 1 183 ? -12.260 38.030 20.498 1.00 25.70 183 LEU A C 1
ATOM 1490 O O . LEU A 1 183 ? -11.075 37.724 20.441 1.00 25.70 183 LEU A O 1
ATOM 1494 N N . ILE A 1 184 ? -12.766 39.097 19.892 1.00 30.53 184 ILE A N 1
ATOM 1495 C CA . ILE A 1 184 ? -12.003 40.297 19.582 1.00 30.53 184 ILE A CA 1
ATOM 1496 C C . ILE A 1 184 ? -11.695 40.956 20.934 1.00 30.53 184 ILE A C 1
ATOM 1498 O O . ILE A 1 184 ? -12.636 41.388 21.597 1.00 30.53 184 ILE A O 1
ATOM 1502 N N . ASN A 1 185 ? -10.427 40.988 21.360 1.00 27.50 185 ASN A N 1
ATOM 1503 C CA . ASN A 1 185 ? -9.723 42.208 21.794 1.00 27.50 185 ASN A CA 1
ATOM 1504 C C . ASN A 1 185 ? -8.381 41.930 22.499 1.00 27.50 185 ASN A C 1
ATOM 1506 O O . ASN A 1 185 ? -8.316 41.189 23.472 1.00 27.50 185 ASN A O 1
ATOM 1510 N N . ASN A 1 186 ? -7.371 42.667 22.027 1.00 34.97 186 ASN A N 1
ATOM 1511 C CA . ASN A 1 186 ? -6.326 43.370 22.777 1.00 34.97 186 ASN A CA 1
ATOM 1512 C C . ASN A 1 186 ? -5.508 42.588 23.816 1.00 34.97 186 ASN A C 1
ATOM 1514 O O . ASN A 1 186 ? -5.823 42.598 25.001 1.00 34.97 186 ASN A O 1
ATOM 1518 N N . ASN A 1 187 ? -4.369 42.047 23.383 1.00 32.94 187 ASN A N 1
ATOM 1519 C CA . ASN A 1 187 ? -3.050 42.555 23.783 1.00 32.94 187 ASN A CA 1
ATOM 1520 C C . ASN A 1 187 ? -1.969 41.857 22.948 1.00 32.94 187 ASN A C 1
ATOM 1522 O O . ASN A 1 187 ? -1.996 40.643 22.765 1.00 32.94 187 ASN A O 1
ATOM 1526 N N . GLY A 1 188 ? -1.063 42.650 22.378 1.00 37.12 188 GLY A N 1
ATOM 1527 C CA . GLY A 1 188 ? 0.010 42.161 21.523 1.00 37.12 188 GLY A CA 1
ATOM 1528 C C . GLY A 1 188 ? 1.060 41.406 22.327 1.00 37.12 188 GLY A C 1
ATOM 1529 O O . GLY A 1 188 ? 1.872 42.025 23.003 1.00 37.12 188 GLY A O 1
ATOM 1530 N N . GLU A 1 189 ? 1.072 40.086 22.199 1.00 37.97 189 GLU A N 1
ATOM 1531 C CA . GLU A 1 189 ? 2.253 39.267 22.458 1.00 37.97 189 GLU A CA 1
ATOM 1532 C C . GLU A 1 189 ? 2.699 38.681 21.118 1.00 37.97 189 GLU A C 1
ATOM 1534 O O . GLU A 1 189 ? 1.990 37.894 20.484 1.00 37.97 189 GLU A O 1
ATOM 1539 N N . THR A 1 190 ? 3.854 39.138 20.637 1.00 51.12 190 THR A N 1
ATOM 1540 C CA . THR A 1 190 ? 4.488 38.634 19.420 1.00 51.12 190 THR A CA 1
ATOM 1541 C C . THR A 1 190 ? 4.971 37.201 19.640 1.00 51.12 190 THR A C 1
ATOM 1543 O O . THR A 1 190 ? 5.323 36.790 20.746 1.00 51.12 190 THR A O 1
ATOM 1546 N N . THR A 1 191 ? 4.998 36.418 18.562 1.00 47.22 191 THR A N 1
ATOM 1547 C CA . THR A 1 191 ? 5.478 35.026 18.510 1.00 47.22 191 THR A CA 1
ATOM 1548 C C . THR A 1 191 ? 6.862 34.810 19.139 1.00 47.22 191 THR A C 1
ATOM 1550 O O . THR A 1 191 ? 7.152 33.701 19.578 1.00 47.22 191 THR A O 1
ATOM 1553 N N . GLU A 1 192 ? 7.679 35.857 19.244 1.00 47.78 192 GLU A N 1
ATOM 1554 C CA . GLU A 1 192 ? 9.003 35.846 19.881 1.00 47.78 192 GLU A CA 1
ATOM 1555 C C . GLU A 1 192 ? 8.935 35.636 21.402 1.00 47.78 192 GLU A C 1
ATOM 1557 O O . GLU A 1 192 ? 9.669 34.804 21.927 1.00 47.78 192 GLU A O 1
ATOM 1562 N N . HIS A 1 193 ? 7.978 36.245 22.110 1.00 49.22 193 HIS A N 1
ATOM 1563 C CA . HIS A 1 193 ? 7.837 36.042 23.561 1.00 49.22 193 HIS A CA 1
ATOM 1564 C C . HIS A 1 193 ? 7.356 34.631 23.930 1.00 49.22 193 HIS A C 1
ATOM 1566 O O . HIS A 1 193 ? 7.626 34.128 25.022 1.00 49.22 193 HIS A O 1
ATOM 1572 N N . ARG A 1 194 ? 6.671 33.946 23.004 1.00 49.56 194 ARG A N 1
ATOM 1573 C CA . ARG A 1 194 ? 6.311 32.529 23.171 1.00 49.56 194 ARG A CA 1
ATOM 1574 C C . ARG A 1 194 ? 7.523 31.613 23.010 1.00 49.56 194 ARG A C 1
ATOM 1576 O O . ARG A 1 194 ? 7.597 30.609 23.712 1.00 49.56 194 ARG A O 1
ATOM 1583 N N . LEU A 1 195 ? 8.452 31.957 22.119 1.00 52.09 195 LEU A N 1
ATOM 1584 C CA . LEU A 1 195 ? 9.709 31.230 21.924 1.00 52.09 195 LEU A CA 1
ATOM 1585 C C . LEU A 1 195 ? 10.632 31.380 23.137 1.00 52.09 195 LEU A C 1
ATOM 1587 O O . LEU A 1 195 ? 11.082 30.368 23.663 1.00 52.09 195 LEU A O 1
ATOM 1591 N N . GLU A 1 196 ? 10.800 32.597 23.660 1.00 55.16 196 GLU A N 1
ATOM 1592 C CA . GLU A 1 196 ? 11.615 32.849 24.862 1.00 55.16 196 GLU A CA 1
ATOM 1593 C C . GLU A 1 196 ? 11.115 32.063 26.083 1.00 55.16 196 GLU A C 1
ATOM 1595 O O . GLU A 1 196 ? 11.900 31.522 26.863 1.00 55.16 196 GLU A O 1
ATOM 1600 N N . ARG A 1 197 ? 9.791 31.945 26.237 1.00 58.38 197 ARG A N 1
ATOM 1601 C CA . ARG A 1 197 ? 9.196 31.195 27.347 1.00 58.38 197 ARG A CA 1
ATOM 1602 C C . ARG A 1 197 ? 9.400 29.683 27.206 1.00 58.38 197 ARG A C 1
ATOM 1604 O O . ARG A 1 197 ? 9.682 29.018 28.196 1.00 58.38 197 ARG A O 1
ATOM 1611 N N . ILE A 1 198 ? 9.323 29.154 25.984 1.00 60.62 198 ILE A N 1
ATOM 1612 C CA . ILE A 1 198 ? 9.606 27.738 25.697 1.00 60.62 198 ILE A CA 1
ATOM 1613 C C . ILE A 1 198 ? 11.095 27.426 25.904 1.00 60.62 198 ILE A C 1
ATOM 1615 O O . ILE A 1 198 ? 11.433 26.369 26.436 1.00 60.62 198 ILE A O 1
ATOM 1619 N N . GLU A 1 199 ? 11.994 28.338 25.535 1.00 60.06 199 GLU A N 1
ATOM 1620 C CA . GLU A 1 199 ? 13.432 28.177 25.770 1.00 60.06 199 GLU A CA 1
ATOM 1621 C C . GLU A 1 199 ? 13.779 28.196 27.265 1.00 60.06 199 GLU A C 1
ATOM 1623 O O . GLU A 1 199 ? 14.578 27.371 27.718 1.00 60.06 199 GLU A O 1
ATOM 1628 N N . ALA A 1 200 ? 13.126 29.060 28.050 1.00 61.88 200 ALA A N 1
ATOM 1629 C CA . ALA A 1 200 ? 13.265 29.077 29.505 1.00 61.88 200 ALA A CA 1
ATOM 1630 C C . ALA A 1 200 ? 12.775 27.766 30.153 1.00 61.88 200 ALA A C 1
ATOM 1632 O O . ALA A 1 200 ? 13.456 27.215 31.024 1.00 61.88 200 ALA A O 1
ATOM 1633 N N . ASP A 1 201 ? 11.651 27.217 29.682 1.00 61.47 201 ASP A N 1
ATOM 1634 C CA . ASP A 1 201 ? 11.099 25.948 30.174 1.00 61.47 201 ASP A CA 1
ATOM 1635 C C . ASP A 1 201 ? 12.018 24.752 29.840 1.00 61.47 201 ASP A C 1
ATOM 1637 O O . ASP A 1 201 ? 12.207 23.853 30.667 1.00 61.47 201 ASP A O 1
ATOM 1641 N N . ILE A 1 202 ? 12.658 24.755 28.661 1.00 68.62 202 ILE A N 1
ATOM 1642 C CA . ILE A 1 202 ? 13.659 23.746 28.268 1.00 68.62 202 ILE A CA 1
ATOM 1643 C C . ILE A 1 202 ? 14.931 23.863 29.120 1.00 68.62 202 ILE A C 1
ATOM 1645 O O . ILE A 1 202 ? 15.503 22.839 29.508 1.00 68.62 202 ILE A O 1
ATOM 1649 N N . GLY A 1 203 ? 15.372 25.085 29.432 1.00 60.62 203 GLY A N 1
ATOM 1650 C CA . GLY A 1 203 ? 16.512 25.334 30.319 1.00 60.62 203 GLY A CA 1
ATOM 1651 C C . GLY A 1 203 ? 16.291 24.754 31.717 1.00 60.62 203 GLY A C 1
ATOM 1652 O O . GLY A 1 203 ? 17.126 23.999 32.215 1.00 60.62 203 GLY A O 1
ATOM 1653 N N . TRP A 1 204 ? 15.117 25.007 32.298 1.00 59.66 204 TRP A N 1
ATOM 1654 C CA . TRP A 1 204 ? 14.733 24.474 33.609 1.00 59.66 204 TRP A CA 1
ATOM 1655 C C . TRP A 1 204 ? 14.640 22.939 33.633 1.00 59.66 204 TRP A C 1
ATOM 1657 O O . TRP A 1 204 ? 15.046 22.288 34.600 1.00 59.66 204 TRP A O 1
ATOM 1667 N N . LEU A 1 205 ? 14.143 22.331 32.550 1.00 61.94 205 LEU A N 1
ATOM 1668 C CA . LEU A 1 205 ? 14.080 20.874 32.402 1.00 61.94 205 LEU A CA 1
ATOM 1669 C C . LEU A 1 205 ? 15.469 20.231 32.323 1.00 61.94 205 LEU A C 1
ATOM 1671 O O . LEU A 1 205 ? 15.685 19.181 32.931 1.00 61.94 205 LEU A O 1
ATOM 1675 N N . LYS A 1 206 ? 16.419 20.861 31.621 1.00 64.44 206 LYS A N 1
ATOM 1676 C CA . LYS A 1 206 ? 17.808 20.382 31.552 1.00 64.44 206 LYS A CA 1
ATOM 1677 C C . LYS A 1 206 ? 18.490 20.411 32.917 1.00 64.44 206 LYS A C 1
ATOM 1679 O O . LYS A 1 206 ? 19.110 19.422 33.296 1.00 64.44 206 LYS A O 1
ATOM 1684 N N . GLU A 1 207 ? 18.299 21.486 33.675 1.00 59.31 207 GLU A N 1
ATOM 1685 C CA . GLU A 1 207 ? 18.894 21.646 35.005 1.00 59.31 207 GLU A CA 1
ATOM 1686 C C . GLU A 1 207 ? 18.357 20.596 35.998 1.00 59.31 207 GLU A C 1
ATOM 1688 O O . GLU A 1 207 ? 19.114 19.977 36.748 1.00 59.31 207 GLU A O 1
ATOM 1693 N N . LYS A 1 208 ? 17.054 20.283 35.937 1.00 60.59 208 LYS A N 1
ATOM 1694 C CA . LYS A 1 208 ? 16.457 19.196 36.736 1.00 60.59 208 LYS A CA 1
ATOM 1695 C C . LYS A 1 208 ? 16.976 17.807 36.374 1.00 60.59 208 LYS A C 1
ATOM 1697 O O . LYS A 1 208 ? 17.090 16.951 37.252 1.00 60.59 208 LYS A O 1
ATOM 1702 N N . ILE A 1 209 ? 17.250 17.572 35.094 1.00 63.47 209 ILE A N 1
ATOM 1703 C CA . ILE A 1 209 ? 17.777 16.300 34.602 1.00 63.47 209 ILE A CA 1
ATOM 1704 C C . ILE A 1 209 ? 19.235 16.118 35.051 1.00 63.47 209 ILE A C 1
ATOM 1706 O O . ILE A 1 209 ? 19.585 15.044 35.535 1.00 63.47 209 ILE A O 1
ATOM 1710 N N . GLU A 1 210 ? 20.062 17.162 34.999 1.00 55.69 210 GLU A N 1
ATOM 1711 C CA . GLU A 1 210 ? 21.445 17.108 35.498 1.00 55.69 210 GLU A CA 1
ATOM 1712 C C . GLU A 1 210 ? 21.516 16.787 36.998 1.00 55.69 210 GLU A C 1
ATOM 1714 O O . GLU A 1 210 ? 22.279 15.911 37.407 1.00 55.69 210 GLU A O 1
ATOM 1719 N N . VAL A 1 211 ? 20.648 17.396 37.813 1.00 58.66 211 VAL A N 1
ATOM 1720 C CA . VAL A 1 211 ? 20.571 17.120 39.261 1.00 58.66 211 VAL A CA 1
ATOM 1721 C C . VAL A 1 211 ? 20.168 15.667 39.561 1.00 58.66 211 VAL A C 1
ATOM 1723 O O . VAL A 1 211 ? 20.620 15.091 40.554 1.00 58.66 211 VAL A O 1
ATOM 1726 N N . LEU A 1 212 ? 19.354 15.043 38.702 1.00 50.28 212 LEU A N 1
ATOM 1727 C CA . LEU A 1 212 ? 18.964 13.634 38.840 1.00 50.28 212 LEU A CA 1
ATOM 1728 C C . LEU A 1 212 ? 20.108 12.672 38.489 1.00 50.28 212 LEU A C 1
ATOM 1730 O O . LEU A 1 212 ? 20.238 11.629 39.130 1.00 50.28 212 LEU A O 1
ATOM 1734 N N . PHE A 1 213 ? 20.957 13.026 37.521 1.00 47.69 213 PHE A N 1
ATOM 1735 C CA . PHE A 1 213 ? 22.058 12.172 37.068 1.00 47.69 213 PHE A CA 1
ATOM 1736 C C . PHE A 1 213 ? 23.370 12.369 37.843 1.00 47.69 213 PHE A C 1
ATOM 1738 O O . PHE A 1 213 ? 24.200 11.463 37.855 1.00 47.69 213 PHE A O 1
ATOM 1745 N N . SER A 1 214 ? 23.559 13.487 38.553 1.00 47.56 214 SER A N 1
ATOM 1746 C CA . SER A 1 214 ? 24.739 13.691 39.414 1.00 47.56 214 SER A CA 1
ATOM 1747 C C . SER A 1 214 ? 24.678 12.964 40.768 1.00 47.56 214 SER A C 1
ATOM 1749 O O . SER A 1 214 ? 25.711 12.820 41.417 1.00 47.56 214 SER A O 1
ATOM 1751 N N . ASN A 1 215 ? 23.510 12.462 41.192 1.00 48.69 215 ASN A N 1
ATOM 1752 C CA . ASN A 1 215 ? 23.313 11.875 42.528 1.00 48.69 215 ASN A CA 1
ATOM 1753 C C . ASN A 1 215 ? 23.237 10.337 42.580 1.00 48.69 215 ASN A C 1
ATOM 1755 O O . ASN A 1 215 ? 22.855 9.782 43.611 1.00 48.69 215 ASN A O 1
ATOM 1759 N N . GLN A 1 216 ? 23.639 9.616 41.527 1.00 44.94 216 GLN A N 1
ATOM 1760 C CA . GLN A 1 216 ? 23.778 8.154 41.594 1.00 44.94 216 GLN A CA 1
ATOM 1761 C C . GLN A 1 216 ? 25.115 7.667 41.029 1.00 44.94 216 GLN A C 1
ATOM 1763 O O . GLN A 1 216 ? 25.260 7.392 39.843 1.00 44.94 216 GLN A O 1
ATOM 1768 N N . SER A 1 217 ? 26.081 7.480 41.931 1.00 32.44 217 SER A N 1
ATOM 1769 C CA . SER A 1 217 ? 27.253 6.634 41.710 1.00 32.44 217 SER A CA 1
ATOM 1770 C C . SER A 1 217 ? 27.466 5.704 42.910 1.00 32.44 217 SER A C 1
ATOM 1772 O O . SER A 1 217 ? 27.838 6.153 43.990 1.00 32.44 217 SER A O 1
ATOM 1774 N N . MET A 1 218 ? 27.324 4.405 42.619 1.00 33.81 218 MET A N 1
ATOM 1775 C CA . MET A 1 218 ? 27.999 3.238 43.209 1.00 33.81 218 MET A CA 1
ATOM 1776 C C . MET A 1 218 ? 27.583 2.732 44.602 1.00 33.81 218 MET A C 1
ATOM 1778 O O . MET A 1 218 ? 27.963 3.281 45.630 1.00 33.81 218 MET A O 1
ATOM 1782 N N . GLY A 1 219 ? 26.976 1.533 44.608 1.00 31.83 219 GLY A N 1
ATOM 1783 C CA . GLY A 1 219 ? 27.216 0.535 45.657 1.00 31.83 219 GLY A CA 1
ATOM 1784 C C . GLY A 1 219 ? 26.012 -0.302 46.093 1.00 31.83 219 GLY A C 1
ATOM 1785 O O . GLY A 1 219 ? 25.434 -0.030 47.137 1.00 31.83 219 GLY A O 1
ATOM 1786 N N . SER A 1 220 ? 25.665 -1.366 45.360 1.00 29.62 220 SER A N 1
ATOM 1787 C CA . SER A 1 220 ? 25.272 -2.659 45.961 1.00 29.62 220 SER A CA 1
ATOM 1788 C C . SER A 1 220 ? 25.005 -3.719 44.892 1.00 29.62 220 SER A C 1
ATOM 1790 O O . SER A 1 220 ? 24.049 -3.672 44.126 1.00 29.62 220 SER A O 1
ATOM 1792 N N . THR A 1 221 ? 25.889 -4.709 44.871 1.00 33.44 221 THR A N 1
ATOM 1793 C CA . THR A 1 221 ? 25.744 -5.977 44.1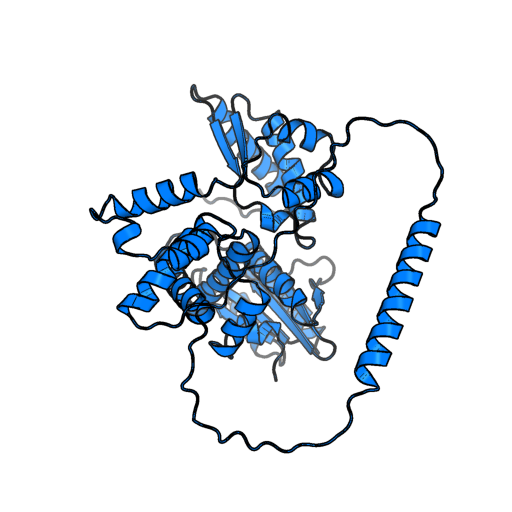65 1.00 33.44 221 THR A CA 1
ATOM 1794 C C . THR A 1 221 ? 24.607 -6.772 44.808 1.00 33.44 221 THR A C 1
ATOM 1796 O O . THR A 1 221 ? 24.749 -7.240 45.936 1.00 33.44 221 THR A O 1
ATOM 1799 N N . LEU A 1 222 ? 23.492 -6.956 44.100 1.00 27.89 222 LEU A N 1
ATOM 1800 C CA . LEU A 1 222 ? 22.519 -8.003 44.407 1.00 27.89 222 LEU A CA 1
ATOM 1801 C C . LEU A 1 222 ? 22.435 -8.944 43.211 1.00 27.89 222 LEU A C 1
ATOM 1803 O O . LEU A 1 222 ? 21.929 -8.615 42.142 1.00 27.89 222 LEU A O 1
ATOM 1807 N N . THR A 1 223 ? 23.001 -10.125 43.422 1.00 28.83 223 THR A N 1
ATOM 1808 C CA . THR A 1 223 ? 22.918 -11.301 42.571 1.00 28.83 223 THR A CA 1
ATOM 1809 C C . THR A 1 223 ? 21.465 -11.757 42.459 1.00 28.83 223 THR A C 1
ATOM 1811 O O . THR A 1 223 ? 20.943 -12.449 43.332 1.00 28.83 223 THR A O 1
ATOM 1814 N N . VAL A 1 224 ? 20.802 -11.400 41.360 1.00 31.38 224 VAL A N 1
ATOM 1815 C CA . VAL A 1 224 ? 19.577 -12.084 40.942 1.00 31.38 224 VAL A CA 1
ATOM 1816 C C . VAL A 1 224 ? 20.014 -13.375 40.261 1.00 31.38 224 VAL A C 1
ATOM 1818 O O . VAL A 1 224 ? 20.634 -13.356 39.204 1.00 31.38 224 VAL A O 1
ATOM 1821 N N . ARG A 1 225 ? 19.757 -14.506 40.923 1.00 28.28 225 ARG A N 1
ATOM 1822 C CA . ARG A 1 225 ? 19.859 -15.830 40.309 1.00 28.28 225 ARG A CA 1
ATOM 1823 C C . ARG A 1 225 ? 18.886 -15.881 39.135 1.00 28.28 225 ARG A C 1
ATOM 1825 O O . ARG A 1 225 ? 17.678 -15.789 39.345 1.00 28.28 225 ARG A O 1
ATOM 1832 N N . ASP A 1 226 ? 19.429 -16.048 37.936 1.00 30.03 226 ASP A N 1
ATOM 1833 C CA . ASP A 1 226 ? 18.680 -16.363 36.727 1.00 30.03 226 ASP A CA 1
ATOM 1834 C C . ASP A 1 226 ? 17.918 -17.680 36.919 1.00 30.03 226 ASP A C 1
ATOM 1836 O O . ASP A 1 226 ? 18.481 -18.775 36.879 1.00 30.03 226 ASP A O 1
ATOM 1840 N N . LEU A 1 227 ? 16.613 -17.563 37.151 1.00 28.27 227 LEU A N 1
ATOM 1841 C CA . LEU A 1 227 ? 15.659 -18.589 36.753 1.00 28.27 227 LEU A CA 1
ATOM 1842 C C . LEU A 1 227 ? 15.394 -18.385 35.255 1.00 28.27 227 LEU A C 1
ATOM 1844 O O . LEU A 1 227 ? 15.176 -17.241 34.844 1.00 28.27 227 LEU A O 1
ATOM 1848 N N . PRO A 1 228 ? 15.408 -19.446 34.431 1.00 32.31 228 PRO A N 1
ATOM 1849 C CA . PRO A 1 228 ? 15.118 -19.314 33.013 1.00 32.31 228 PRO A CA 1
ATOM 1850 C C . PRO A 1 228 ? 13.677 -18.820 32.866 1.00 32.31 228 PRO A C 1
ATOM 1852 O O . PRO A 1 228 ? 12.730 -19.546 33.159 1.00 32.31 228 PRO A O 1
ATOM 1855 N N . LYS A 1 229 ? 13.505 -17.562 32.446 1.00 35.06 229 LYS A N 1
ATOM 1856 C CA . LYS A 1 229 ? 12.216 -17.089 31.945 1.00 35.06 229 LYS A CA 1
ATOM 1857 C C . LYS A 1 229 ? 11.947 -17.854 30.656 1.00 35.06 229 LYS A C 1
ATOM 1859 O O . LYS A 1 229 ? 12.636 -17.645 29.659 1.00 35.06 229 LYS A O 1
ATOM 1864 N N . GLU A 1 230 ? 10.973 -18.756 30.698 1.00 34.00 230 GLU A N 1
ATOM 1865 C CA . GLU A 1 230 ? 10.353 -19.288 29.489 1.00 34.00 230 GLU A CA 1
ATOM 1866 C C . GLU A 1 230 ? 9.914 -18.121 28.586 1.00 34.00 230 GLU A C 1
ATOM 1868 O O . GLU A 1 230 ? 9.573 -17.044 29.092 1.00 34.00 230 GLU A O 1
ATOM 1873 N N . PRO A 1 231 ? 9.976 -18.281 27.253 1.00 38.56 231 PRO A N 1
ATOM 1874 C CA . PRO A 1 231 ? 9.716 -17.192 26.332 1.00 38.56 231 PRO A CA 1
ATOM 1875 C C . PRO A 1 231 ? 8.238 -16.812 26.413 1.00 38.56 231 PRO A C 1
ATOM 1877 O O . PRO A 1 231 ? 7.376 -17.458 25.824 1.00 38.56 231 PRO A O 1
ATOM 1880 N N . THR A 1 232 ? 7.945 -15.732 27.131 1.00 42.72 232 THR A N 1
ATOM 1881 C CA . THR A 1 232 ? 6.673 -15.023 27.025 1.00 42.72 232 THR A CA 1
ATOM 1882 C C . THR A 1 232 ? 6.532 -14.556 25.579 1.00 42.72 232 THR A C 1
ATOM 1884 O O . THR A 1 232 ? 7.229 -13.633 25.152 1.00 42.72 232 THR A O 1
ATOM 1887 N N . VAL A 1 233 ? 5.688 -15.237 24.808 1.00 53.97 233 VAL A N 1
ATOM 1888 C CA . VAL A 1 233 ? 5.328 -14.858 23.439 1.00 53.97 233 VAL A CA 1
ATOM 1889 C C . VAL A 1 233 ? 4.728 -13.452 23.490 1.00 53.97 233 VAL A C 1
ATOM 1891 O O . VAL A 1 233 ? 3.769 -13.237 24.224 1.00 53.97 233 VAL A O 1
ATOM 1894 N N . ASP A 1 234 ? 5.304 -12.483 22.764 1.00 61.97 234 ASP A N 1
ATOM 1895 C CA . ASP A 1 234 ? 4.719 -11.139 22.652 1.00 61.97 234 ASP A CA 1
ATOM 1896 C C . ASP A 1 234 ? 3.341 -11.282 21.979 1.00 61.97 234 ASP A C 1
ATOM 1898 O O . ASP A 1 234 ? 3.271 -11.701 20.828 1.00 61.97 234 ASP A O 1
ATOM 1902 N N . PRO A 1 235 ? 2.232 -10.950 22.639 1.00 63.28 235 PRO A N 1
ATOM 1903 C CA . PRO A 1 235 ? 0.888 -11.111 22.075 1.00 63.28 235 PRO A CA 1
ATOM 1904 C C . PRO A 1 235 ? 0.657 -10.307 20.787 1.00 63.28 235 PRO A C 1
ATOM 1906 O O . PRO A 1 235 ? -0.170 -10.691 19.960 1.00 63.28 235 PRO A O 1
ATOM 1909 N N . ASN A 1 236 ? 1.430 -9.245 20.536 1.00 69.19 236 ASN A N 1
ATOM 1910 C CA . ASN A 1 236 ? 1.376 -8.551 19.246 1.00 69.19 236 ASN A CA 1
ATOM 1911 C C . ASN A 1 236 ? 2.043 -9.360 18.121 1.00 69.19 236 ASN A C 1
ATOM 1913 O O . ASN A 1 236 ? 1.675 -9.192 16.961 1.00 69.19 236 ASN A O 1
ATOM 1917 N N . LEU A 1 237 ? 2.991 -10.247 18.446 1.00 72.31 237 LEU A N 1
ATOM 1918 C CA . LEU A 1 237 ? 3.575 -11.202 17.500 1.00 72.31 237 LEU A CA 1
ATOM 1919 C C . LEU A 1 237 ? 2.517 -12.195 17.016 1.00 72.31 237 LEU A C 1
ATOM 1921 O O . LEU A 1 237 ? 2.493 -12.529 15.836 1.00 72.31 237 LEU A O 1
ATOM 1925 N N . GLU A 1 238 ? 1.642 -12.660 17.907 1.00 74.81 238 GLU A N 1
ATOM 1926 C CA . GLU A 1 238 ? 0.593 -13.616 17.550 1.00 74.81 238 GLU A CA 1
ATOM 1927 C C . GLU A 1 238 ? -0.515 -12.966 16.717 1.00 74.81 238 GLU A C 1
ATOM 1929 O O . GLU A 1 238 ? -0.926 -13.534 15.706 1.00 74.81 238 GLU A O 1
ATOM 1934 N N . ILE A 1 239 ? -0.940 -11.749 17.078 1.00 77.88 239 ILE A N 1
ATOM 1935 C CA . ILE A 1 239 ? -1.887 -10.961 16.273 1.00 77.88 239 ILE A CA 1
ATOM 1936 C C . ILE A 1 239 ? -1.324 -10.732 14.869 1.00 77.88 239 ILE A C 1
ATOM 1938 O O . ILE A 1 239 ? -2.003 -11.027 13.885 1.00 77.88 239 ILE A O 1
ATOM 1942 N N . LEU A 1 240 ? -0.075 -10.261 14.770 1.00 83.00 240 LEU A N 1
ATOM 1943 C CA . LEU A 1 240 ? 0.577 -10.025 13.484 1.00 83.00 240 LEU A CA 1
ATOM 1944 C C . LEU A 1 240 ? 0.704 -11.321 12.682 1.00 83.00 240 LEU A C 1
ATOM 1946 O O . LEU A 1 240 ? 0.392 -11.335 11.498 1.00 83.00 240 LEU A O 1
ATOM 1950 N N . ARG A 1 241 ? 1.115 -12.423 13.318 1.00 82.06 241 ARG A N 1
ATOM 1951 C CA . ARG A 1 241 ? 1.249 -13.721 12.651 1.00 82.06 241 ARG A CA 1
ATOM 1952 C C . ARG A 1 241 ? -0.088 -14.214 12.105 1.00 82.06 241 ARG A C 1
ATOM 1954 O O . ARG A 1 241 ? -0.163 -14.560 10.933 1.00 82.06 241 ARG A O 1
ATOM 1961 N N . SER A 1 242 ? -1.139 -14.197 12.926 1.00 83.31 242 SER A N 1
ATOM 1962 C CA . SER A 1 242 ? -2.480 -14.613 12.508 1.00 83.31 242 SER A CA 1
ATOM 1963 C C . SER A 1 242 ? -3.002 -13.753 11.358 1.00 83.31 242 SER A C 1
ATOM 1965 O O . SER A 1 242 ? -3.579 -14.287 10.414 1.00 83.31 242 SER A O 1
ATOM 1967 N N . TYR A 1 243 ? -2.788 -12.437 11.423 1.00 87.44 243 TYR A N 1
ATOM 1968 C CA . TYR A 1 243 ? -3.158 -11.512 10.355 1.00 87.44 243 TYR A CA 1
ATOM 1969 C C . TYR A 1 243 ? -2.388 -11.815 9.059 1.00 87.44 243 TYR A C 1
ATOM 1971 O O . TYR A 1 243 ? -2.996 -11.962 8.002 1.00 87.44 243 TYR A O 1
ATOM 1979 N N . MET A 1 244 ? -1.064 -11.979 9.139 1.00 86.88 244 MET A N 1
ATOM 1980 C CA . MET A 1 244 ? -0.210 -12.260 7.980 1.00 86.88 244 MET A CA 1
ATOM 1981 C C . MET A 1 244 ? -0.549 -13.606 7.332 1.00 86.88 244 MET A C 1
ATOM 1983 O O . MET A 1 244 ? -0.577 -13.700 6.106 1.00 86.88 244 MET A O 1
ATOM 1987 N N . ASP A 1 245 ? -0.842 -14.633 8.133 1.00 86.62 245 ASP A N 1
ATOM 1988 C CA . ASP A 1 245 ? -1.252 -15.951 7.642 1.00 86.62 245 ASP A CA 1
ATOM 1989 C C . ASP A 1 245 ? -2.611 -15.877 6.928 1.00 86.62 245 ASP A C 1
ATOM 1991 O O . ASP A 1 245 ? -2.756 -16.416 5.827 1.00 86.62 245 ASP A O 1
ATOM 1995 N N . GLN A 1 246 ? -3.585 -15.162 7.501 1.00 88.50 246 GLN A N 1
ATOM 1996 C CA . GLN A 1 246 ? -4.888 -14.941 6.872 1.00 88.50 246 GLN A CA 1
ATOM 1997 C C . GLN A 1 246 ? -4.749 -14.178 5.547 1.00 88.50 246 GLN A C 1
ATOM 1999 O O . GLN A 1 246 ? -5.222 -14.645 4.510 1.00 88.50 246 GLN A O 1
ATOM 2004 N N . GLN A 1 247 ? -4.051 -13.040 5.554 1.00 89.50 247 GLN A N 1
ATOM 2005 C CA . GLN A 1 247 ? -3.855 -12.223 4.355 1.00 89.50 247 GLN A CA 1
ATOM 2006 C C . GLN A 1 247 ? -3.101 -12.985 3.263 1.00 89.50 247 GLN A C 1
ATOM 2008 O O . GLN A 1 247 ? -3.465 -12.928 2.089 1.00 89.50 247 GLN A O 1
ATOM 2013 N N . ARG A 1 248 ? -2.099 -13.789 3.632 1.00 90.44 248 ARG A N 1
ATOM 2014 C CA . ARG A 1 248 ? -1.384 -14.655 2.687 1.00 90.44 248 ARG A CA 1
ATOM 2015 C C . ARG A 1 248 ? -2.312 -15.678 2.028 1.00 90.44 248 ARG A C 1
ATOM 2017 O O . ARG A 1 248 ? -2.202 -15.897 0.821 1.00 90.44 248 ARG A O 1
ATOM 2024 N N . GLN A 1 249 ? -3.231 -16.288 2.779 1.00 88.31 249 GLN A N 1
ATOM 2025 C CA . GLN A 1 249 ? -4.220 -17.219 2.223 1.00 88.31 249 GLN A CA 1
ATOM 2026 C C . GLN A 1 249 ? -5.190 -16.514 1.267 1.00 88.31 249 GLN A C 1
ATOM 2028 O O . GLN A 1 249 ? -5.430 -17.006 0.161 1.00 88.31 249 GLN A O 1
ATOM 2033 N N . GLU A 1 250 ? -5.703 -15.344 1.651 1.00 88.44 250 GLU A N 1
ATOM 2034 C CA . GLU A 1 250 ? -6.615 -14.542 0.827 1.00 88.44 250 GLU A CA 1
ATOM 2035 C C . GLU A 1 250 ? -5.952 -14.092 -0.485 1.00 88.44 250 GLU A C 1
ATOM 2037 O O . GLU A 1 250 ? -6.520 -14.261 -1.571 1.00 88.44 250 GLU A O 1
ATOM 2042 N N . LEU A 1 251 ? -4.719 -13.585 -0.412 1.00 88.62 251 LEU A N 1
ATOM 2043 C CA . LEU A 1 251 ? -3.916 -13.212 -1.578 1.00 88.62 251 LEU A CA 1
ATOM 2044 C C . LEU A 1 251 ? -3.609 -14.428 -2.457 1.00 88.62 251 LEU A C 1
ATOM 2046 O O . LEU A 1 251 ? -3.754 -14.364 -3.680 1.00 88.62 251 LEU A O 1
ATOM 2050 N N . GLY A 1 252 ? -3.265 -15.561 -1.842 1.00 88.56 252 GLY A N 1
ATOM 2051 C CA . GLY A 1 252 ? -3.020 -16.821 -2.536 1.00 88.56 252 GLY A CA 1
ATOM 2052 C C . GLY A 1 252 ? -4.238 -17.325 -3.312 1.00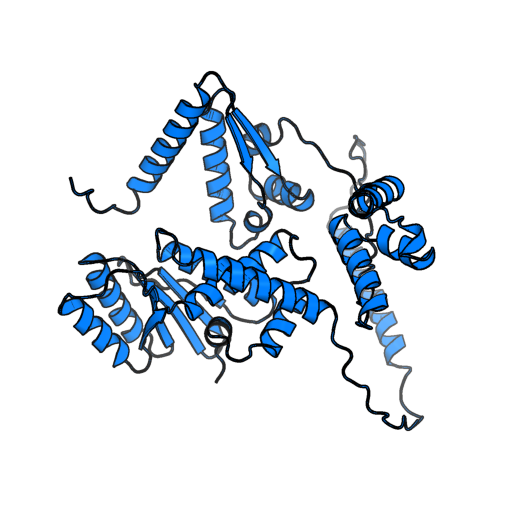 88.56 252 GLY A C 1
ATOM 2053 O O . GLY A 1 252 ? -4.075 -17.809 -4.435 1.00 88.56 252 GLY A O 1
ATOM 2054 N N . ALA A 1 253 ? -5.444 -17.169 -2.758 1.00 87.31 253 ALA A N 1
ATOM 2055 C CA . ALA A 1 253 ? -6.704 -17.523 -3.412 1.00 87.31 253 ALA A CA 1
ATOM 2056 C C . ALA A 1 253 ? -7.097 -16.541 -4.531 1.00 87.31 253 ALA A C 1
ATOM 2058 O O . ALA A 1 253 ? -7.783 -16.910 -5.486 1.00 87.31 253 ALA A O 1
ATOM 2059 N N . ARG A 1 254 ? -6.676 -15.275 -4.429 1.00 85.50 254 ARG A N 1
ATOM 2060 C CA . ARG A 1 254 ? -6.930 -14.244 -5.447 1.00 85.50 254 ARG A CA 1
ATOM 2061 C C . ARG A 1 254 ? -5.911 -14.241 -6.586 1.00 85.50 254 ARG A C 1
ATOM 2063 O O . ARG A 1 254 ? -6.215 -13.660 -7.625 1.00 85.50 254 ARG A O 1
ATOM 2070 N N . TYR A 1 255 ? -4.749 -14.868 -6.411 1.00 85.94 255 TYR A N 1
ATOM 2071 C CA . TYR A 1 255 ? -3.623 -14.806 -7.350 1.00 85.94 255 TYR A CA 1
ATOM 2072 C C . TYR A 1 255 ? -3.981 -15.216 -8.788 1.00 85.94 255 TYR A C 1
ATOM 2074 O O . TYR A 1 255 ? -3.551 -14.558 -9.739 1.00 85.94 255 TYR A O 1
ATOM 2082 N N . ASP A 1 256 ? -4.800 -16.262 -8.939 1.00 81.50 256 ASP A N 1
ATOM 2083 C CA . ASP A 1 256 ? -5.185 -16.820 -10.244 1.00 81.50 256 ASP A CA 1
ATOM 2084 C C . ASP A 1 256 ? -6.304 -16.028 -10.942 1.00 81.50 256 ASP A C 1
ATOM 2086 O O . ASP A 1 256 ? -6.686 -16.336 -12.074 1.00 81.50 256 ASP A O 1
ATOM 2090 N N . ARG A 1 257 ? -6.856 -14.995 -10.292 1.00 83.31 257 ARG A N 1
ATOM 2091 C CA . ARG A 1 257 ? -7.862 -14.131 -10.916 1.00 83.31 257 ARG A CA 1
ATOM 2092 C C . ARG A 1 257 ? -7.201 -13.256 -11.980 1.00 83.31 257 ARG A C 1
ATOM 2094 O O . ARG A 1 257 ? -6.114 -12.719 -11.777 1.00 83.31 257 ARG A O 1
ATOM 2101 N N . LEU A 1 258 ? -7.897 -13.068 -13.101 1.00 72.81 258 LEU A N 1
ATOM 2102 C CA . LEU A 1 258 ? -7.472 -12.154 -14.162 1.00 72.81 258 LEU A CA 1
ATOM 2103 C C . LEU A 1 258 ? -7.321 -10.736 -13.600 1.00 72.81 258 LEU A C 1
ATOM 2105 O O . LEU A 1 258 ? -8.285 -10.141 -13.120 1.00 72.81 258 LEU A O 1
ATOM 2109 N N . GLN A 1 259 ? -6.103 -10.209 -13.670 1.00 72.25 259 GLN A N 1
ATOM 2110 C CA . GLN A 1 259 ? -5.744 -8.865 -13.234 1.00 72.25 259 GLN A CA 1
ATOM 2111 C C . GLN A 1 259 ? -4.850 -8.216 -14.290 1.00 72.25 259 GLN A C 1
ATOM 2113 O O . GLN A 1 259 ? -4.007 -8.879 -14.894 1.00 72.25 259 GLN A O 1
ATOM 2118 N N . LEU A 1 260 ? -5.038 -6.915 -14.510 1.00 72.81 260 LEU A N 1
ATOM 2119 C CA . LEU A 1 260 ? -4.132 -6.106 -15.322 1.00 72.81 260 LEU A CA 1
ATOM 2120 C C . LEU A 1 260 ? -2.889 -5.781 -14.491 1.00 72.81 260 LEU A C 1
ATOM 2122 O O . LEU A 1 260 ? -3.002 -5.158 -13.439 1.00 72.81 260 LEU A O 1
ATOM 2126 N N . ILE A 1 261 ? -1.713 -6.198 -14.960 1.00 79.44 261 ILE A N 1
ATOM 2127 C CA . ILE A 1 261 ? -0.447 -6.011 -14.244 1.00 79.44 261 ILE A CA 1
ATOM 2128 C C . ILE A 1 261 ? 0.340 -4.883 -14.916 1.00 79.44 261 ILE A C 1
ATOM 2130 O O . ILE A 1 261 ? 0.775 -4.994 -16.063 1.00 79.44 261 ILE A O 1
ATOM 2134 N N . HIS A 1 262 ? 0.559 -3.784 -14.193 1.00 81.81 262 HIS A N 1
ATOM 2135 C CA . HIS A 1 262 ? 1.290 -2.622 -14.698 1.00 81.81 262 HIS A CA 1
ATOM 2136 C C . HIS A 1 262 ? 2.517 -2.315 -13.843 1.00 81.81 262 HIS A C 1
ATOM 2138 O O . HIS A 1 262 ? 2.455 -2.271 -12.622 1.00 81.81 262 HIS A O 1
ATOM 2144 N N . GLY A 1 263 ? 3.657 -2.046 -14.491 1.00 78.94 263 GLY A N 1
ATOM 2145 C CA . GLY A 1 263 ? 4.909 -1.783 -13.767 1.00 78.94 263 GLY A CA 1
ATOM 2146 C C . GLY A 1 263 ? 4.868 -0.509 -12.918 1.00 78.94 263 GLY A C 1
ATOM 2147 O O . GLY A 1 263 ? 5.602 -0.401 -11.945 1.00 78.94 263 GLY A O 1
ATOM 2148 N N . SER A 1 264 ? 4.012 0.454 -13.271 1.00 81.50 264 SER A N 1
ATOM 2149 C CA . SER A 1 264 ? 3.771 1.649 -12.458 1.00 81.50 264 SER A CA 1
ATOM 2150 C C . SER A 1 264 ? 2.983 1.356 -11.184 1.00 81.50 264 SER A C 1
ATOM 2152 O O . SER A 1 264 ? 3.225 2.033 -10.194 1.00 81.50 264 SER A O 1
ATOM 2154 N N . ASP A 1 265 ? 2.076 0.373 -11.211 1.00 84.00 265 ASP A N 1
ATOM 2155 C CA . ASP A 1 265 ? 1.316 -0.052 -10.029 1.00 84.00 265 ASP A CA 1
ATOM 2156 C C . ASP A 1 265 ? 2.261 -0.702 -9.011 1.00 84.00 265 ASP A C 1
ATOM 2158 O O . ASP A 1 265 ? 2.388 -0.233 -7.884 1.00 84.00 265 ASP A O 1
ATOM 2162 N N . ASP A 1 266 ? 3.053 -1.683 -9.452 1.00 87.88 266 ASP A N 1
ATOM 2163 C CA . ASP A 1 266 ? 4.038 -2.352 -8.591 1.00 87.88 266 ASP A CA 1
ATOM 2164 C C . ASP A 1 266 ? 5.105 -1.393 -8.051 1.00 87.88 266 ASP A C 1
ATOM 2166 O O . ASP A 1 266 ? 5.501 -1.486 -6.889 1.00 87.88 266 ASP A O 1
ATOM 2170 N N . LEU A 1 267 ? 5.553 -0.441 -8.877 1.00 88.00 267 LEU A N 1
ATOM 2171 C CA . LEU A 1 267 ? 6.449 0.617 -8.421 1.00 88.00 267 LEU A CA 1
ATOM 2172 C C . LEU A 1 267 ? 5.778 1.496 -7.358 1.00 88.00 267 LEU A C 1
ATOM 2174 O O . LEU A 1 267 ? 6.440 1.862 -6.395 1.00 88.00 267 LEU A O 1
ATOM 2178 N N . GLY A 1 268 ? 4.498 1.837 -7.526 1.00 83.31 268 GLY A N 1
ATOM 2179 C CA . GLY A 1 268 ? 3.735 2.621 -6.554 1.00 83.31 268 GLY A CA 1
ATOM 2180 C C . GLY A 1 268 ? 3.618 1.908 -5.209 1.00 83.31 268 GLY A C 1
ATOM 2181 O O . GLY A 1 268 ? 3.897 2.508 -4.173 1.00 83.31 268 GLY A O 1
ATOM 2182 N N . LYS A 1 269 ? 3.316 0.605 -5.223 1.00 90.00 269 LYS A N 1
ATOM 2183 C CA . LYS A 1 269 ? 3.296 -0.236 -4.015 1.00 90.00 269 LYS A CA 1
ATOM 2184 C C . LYS A 1 269 ? 4.655 -0.252 -3.328 1.00 90.00 269 LYS A C 1
ATOM 2186 O O . LYS A 1 269 ? 4.747 0.029 -2.137 1.00 90.00 269 LYS A O 1
ATOM 2191 N N . LEU A 1 270 ? 5.719 -0.510 -4.091 1.00 90.38 270 LEU A N 1
ATOM 2192 C CA . LEU A 1 270 ? 7.084 -0.514 -3.569 1.00 90.38 270 LEU A CA 1
ATOM 2193 C C . LEU A 1 270 ? 7.501 0.859 -3.023 1.00 90.38 270 LEU A C 1
ATOM 2195 O O . LEU A 1 270 ? 8.203 0.916 -2.021 1.00 90.38 270 LEU A O 1
ATOM 2199 N N . TRP A 1 271 ? 7.066 1.950 -3.655 1.00 87.81 271 TRP A N 1
ATOM 2200 C CA . TRP A 1 271 ? 7.315 3.310 -3.181 1.00 87.81 271 TRP A CA 1
ATOM 2201 C C . TRP A 1 271 ? 6.653 3.547 -1.824 1.00 87.81 271 TRP A C 1
ATOM 2203 O O . TRP A 1 271 ? 7.328 3.983 -0.901 1.00 87.81 271 TRP A O 1
ATOM 2213 N N . ILE A 1 272 ? 5.364 3.216 -1.680 1.00 86.69 272 ILE A N 1
ATOM 2214 C CA . ILE A 1 272 ? 4.621 3.366 -0.416 1.00 86.69 272 ILE A CA 1
ATOM 2215 C C . ILE A 1 272 ? 5.302 2.579 0.700 1.00 86.69 272 ILE A C 1
ATOM 2217 O O . ILE A 1 272 ? 5.565 3.126 1.768 1.00 86.69 272 ILE A O 1
ATOM 2221 N N . VAL A 1 273 ? 5.632 1.319 0.414 1.00 89.31 273 VAL A N 1
ATOM 2222 C CA . VAL A 1 273 ? 6.391 0.438 1.302 1.00 89.31 273 VAL A CA 1
ATOM 2223 C C . VAL A 1 273 ? 7.698 1.128 1.702 1.00 89.31 273 VAL A C 1
ATOM 2225 O O . VAL A 1 273 ? 7.879 1.453 2.872 1.00 89.31 273 VAL A O 1
ATOM 2228 N N . ALA A 1 274 ? 8.580 1.426 0.745 1.00 87.88 274 ALA A N 1
ATOM 2229 C CA . ALA A 1 274 ? 9.895 2.009 1.007 1.00 87.88 274 ALA A CA 1
ATOM 2230 C C . ALA A 1 274 ? 9.821 3.339 1.776 1.00 87.88 274 ALA A C 1
ATOM 2232 O O . ALA A 1 274 ? 10.612 3.546 2.691 1.00 87.88 274 ALA A O 1
ATOM 2233 N N . SER A 1 275 ? 8.867 4.218 1.458 1.00 85.38 275 SER A N 1
ATOM 2234 C CA . SER A 1 275 ? 8.678 5.488 2.169 1.00 85.38 275 SER A CA 1
ATOM 2235 C C . SER A 1 275 ? 8.317 5.293 3.639 1.00 85.38 275 SER A C 1
ATOM 2237 O O . SER A 1 275 ? 8.804 6.041 4.478 1.00 85.38 275 SER A O 1
ATOM 2239 N N . GLU A 1 276 ? 7.512 4.286 3.984 1.00 86.12 276 GLU A N 1
ATOM 2240 C CA . GLU A 1 276 ? 7.234 4.002 5.397 1.00 86.12 276 GLU A CA 1
ATOM 2241 C C . GLU A 1 276 ? 8.455 3.413 6.109 1.00 86.12 276 GLU A C 1
ATOM 2243 O O . GLU A 1 276 ? 8.746 3.800 7.240 1.00 86.12 276 GLU A O 1
ATOM 2248 N N . PHE A 1 277 ? 9.244 2.568 5.438 1.00 84.44 277 PHE A N 1
ATOM 2249 C CA . PHE A 1 277 ? 10.509 2.074 5.998 1.00 84.44 277 PHE A CA 1
ATOM 2250 C C . PHE A 1 277 ? 11.558 3.177 6.196 1.00 84.44 277 PHE A C 1
ATOM 2252 O O . PHE A 1 277 ? 12.379 3.063 7.106 1.00 84.44 277 PHE A O 1
ATOM 2259 N N . GLN A 1 278 ? 11.510 4.258 5.414 1.00 83.56 278 GLN A N 1
ATOM 2260 C CA . GLN A 1 278 ? 12.393 5.419 5.573 1.00 83.56 278 GLN A CA 1
ATOM 2261 C C . GLN A 1 278 ? 12.199 6.128 6.928 1.00 83.56 278 GLN A C 1
ATOM 2263 O O . GLN A 1 278 ? 13.111 6.786 7.422 1.00 83.56 278 GLN A O 1
ATOM 2268 N N . ASN A 1 279 ? 11.035 5.964 7.572 1.00 78.69 279 ASN A N 1
ATOM 2269 C CA . ASN A 1 279 ? 10.800 6.473 8.928 1.00 78.69 279 ASN A CA 1
ATOM 2270 C C . ASN A 1 279 ? 11.537 5.654 10.002 1.00 78.69 279 ASN A C 1
ATOM 2272 O O . ASN A 1 279 ? 11.738 6.137 11.115 1.00 78.69 279 ASN A O 1
ATOM 2276 N N . CYS A 1 280 ? 11.918 4.412 9.690 1.00 76.69 280 CYS A N 1
ATOM 2277 C CA . CYS A 1 280 ? 12.585 3.501 10.620 1.00 76.69 280 CYS A CA 1
ATOM 2278 C C . CYS A 1 280 ? 14.090 3.367 10.353 1.00 76.69 280 CYS A C 1
ATOM 2280 O O . CYS A 1 280 ? 14.846 3.127 11.292 1.00 76.69 280 CYS A O 1
ATOM 2282 N N . GLU A 1 281 ? 14.533 3.511 9.102 1.00 76.00 281 GLU A N 1
ATOM 2283 C CA . GLU A 1 281 ? 15.943 3.416 8.716 1.00 76.00 281 GLU A CA 1
ATOM 2284 C C . GLU A 1 281 ? 16.377 4.558 7.786 1.00 76.00 281 GLU A C 1
ATOM 2286 O O . GLU A 1 281 ? 15.589 5.120 7.030 1.00 76.00 281 GLU A O 1
ATOM 2291 N N . LEU A 1 282 ? 17.670 4.888 7.824 1.00 79.44 282 LEU A N 1
ATOM 2292 C CA . LEU A 1 282 ? 18.245 5.996 7.065 1.00 79.44 282 LEU A CA 1
ATOM 2293 C C . LEU A 1 282 ? 18.656 5.553 5.655 1.00 79.44 282 LEU A C 1
ATOM 2295 O O . LEU A 1 282 ? 19.750 5.027 5.446 1.00 79.44 282 LEU A O 1
ATOM 2299 N N . PHE A 1 283 ? 17.792 5.819 4.680 1.00 85.44 283 PHE A N 1
ATOM 2300 C CA . PHE A 1 283 ? 18.104 5.724 3.255 1.00 85.44 283 PHE A CA 1
ATOM 2301 C C . PHE A 1 283 ? 17.350 6.794 2.460 1.00 85.44 283 PHE A C 1
ATOM 2303 O O . PHE A 1 283 ? 16.400 7.407 2.943 1.00 85.44 283 PHE A O 1
ATOM 2310 N N . GLU A 1 284 ? 17.783 7.034 1.229 1.00 84.50 284 GLU A N 1
ATOM 2311 C CA . GLU A 1 284 ? 17.118 7.920 0.281 1.00 84.50 284 GLU A CA 1
ATOM 2312 C C . GLU A 1 284 ? 16.423 7.120 -0.813 1.00 84.50 284 GLU A C 1
ATOM 2314 O O . GLU A 1 284 ? 16.919 6.084 -1.265 1.00 84.50 284 GLU A O 1
ATOM 2319 N N . ILE A 1 285 ? 15.294 7.650 -1.277 1.00 86.75 285 ILE A N 1
ATOM 2320 C CA . ILE A 1 285 ? 14.497 7.071 -2.352 1.00 86.75 285 ILE A CA 1
ATOM 2321 C C . ILE A 1 285 ? 14.447 8.068 -3.504 1.00 86.75 285 ILE A C 1
ATOM 2323 O O . ILE A 1 285 ? 14.035 9.215 -3.332 1.00 86.75 285 ILE A O 1
ATOM 2327 N N . GLN A 1 286 ? 14.856 7.641 -4.695 1.00 86.12 286 GLN A N 1
ATOM 2328 C CA . GLN A 1 286 ? 14.878 8.487 -5.885 1.00 86.12 286 GLN A CA 1
ATOM 2329 C C . GLN A 1 286 ? 14.448 7.707 -7.129 1.00 86.12 286 GLN A C 1
ATOM 2331 O O . GLN A 1 286 ? 14.440 6.480 -7.155 1.00 86.12 286 GLN A O 1
ATOM 2336 N N . LYS A 1 287 ? 14.107 8.418 -8.206 1.00 86.88 287 LYS A N 1
ATOM 2337 C CA . LYS A 1 287 ? 13.823 7.811 -9.512 1.00 86.88 287 LYS A CA 1
ATOM 2338 C C . LYS A 1 287 ? 14.923 8.167 -10.498 1.00 86.88 287 LYS A C 1
ATOM 2340 O O . LYS A 1 287 ? 15.183 9.346 -10.735 1.00 86.88 287 LYS A O 1
ATOM 2345 N N . LEU A 1 288 ? 15.511 7.159 -11.135 1.00 86.56 288 LEU A N 1
ATOM 2346 C CA . LEU A 1 288 ? 16.537 7.380 -12.145 1.00 86.56 288 LEU A CA 1
ATOM 2347 C C . LEU A 1 288 ? 15.923 7.764 -13.492 1.00 86.56 288 LEU A C 1
ATOM 2349 O O . LEU A 1 288 ? 14.866 7.271 -13.908 1.00 86.56 288 LEU A O 1
ATOM 2353 N N . ARG A 1 289 ? 16.630 8.650 -14.194 1.00 87.25 289 ARG A N 1
ATOM 2354 C CA . ARG A 1 289 ? 16.287 9.143 -15.532 1.00 87.25 289 ARG A CA 1
ATOM 2355 C C . ARG A 1 289 ? 17.454 8.902 -16.485 1.00 87.25 289 ARG A C 1
ATOM 2357 O O . ARG A 1 289 ? 18.610 8.908 -16.076 1.00 87.25 289 ARG A O 1
ATOM 2364 N N . LEU A 1 290 ? 17.152 8.717 -17.769 1.00 84.94 290 LEU A N 1
ATOM 2365 C CA . LEU A 1 290 ? 18.154 8.571 -18.828 1.00 84.94 290 LEU A CA 1
ATOM 2366 C C . LEU A 1 290 ? 17.851 9.560 -19.959 1.00 84.94 290 LEU A C 1
ATOM 2368 O O . LEU A 1 290 ? 17.315 9.185 -21.006 1.00 84.94 290 LEU A O 1
ATOM 2372 N N . GLY A 1 291 ? 18.160 10.838 -19.726 1.00 85.19 291 GLY A N 1
ATOM 2373 C CA . GLY A 1 291 ? 17.746 11.930 -20.612 1.00 85.19 291 GLY A CA 1
ATOM 2374 C C . GLY A 1 291 ? 16.237 11.875 -20.885 1.00 85.19 291 GLY A C 1
ATOM 2375 O O . GLY A 1 291 ? 15.454 11.619 -19.974 1.00 85.19 291 GLY A O 1
ATOM 2376 N N . ASN A 1 292 ? 15.846 12.011 -22.155 1.00 84.06 292 ASN A N 1
ATOM 2377 C CA . ASN A 1 292 ? 14.440 11.968 -22.591 1.00 84.06 292 ASN A CA 1
ATOM 2378 C C . ASN A 1 292 ? 13.937 10.549 -22.915 1.00 84.06 292 ASN A C 1
ATOM 2380 O O . ASN A 1 292 ? 12.948 10.383 -23.627 1.00 84.06 292 ASN A O 1
ATOM 2384 N N . ARG A 1 293 ? 14.646 9.497 -22.486 1.00 86.25 293 ARG A N 1
ATOM 2385 C CA . ARG A 1 293 ? 14.274 8.120 -22.828 1.00 86.25 293 ARG A CA 1
ATOM 2386 C C . ARG A 1 293 ? 13.353 7.502 -21.792 1.00 86.25 293 ARG A C 1
ATOM 2388 O O . ARG A 1 293 ? 13.596 7.587 -20.592 1.00 86.25 293 ARG A O 1
ATOM 2395 N N . VAL A 1 294 ? 12.364 6.763 -22.287 1.00 87.62 294 VAL A N 1
ATOM 2396 C CA . VAL A 1 294 ? 11.460 5.976 -21.448 1.00 87.62 294 VAL A CA 1
ATOM 2397 C C . VAL A 1 294 ? 12.209 4.776 -20.866 1.00 87.62 294 VAL A C 1
ATOM 2399 O O . VAL A 1 294 ? 12.720 3.917 -21.597 1.00 87.62 294 VAL A O 1
ATOM 2402 N N . LEU A 1 295 ? 12.269 4.736 -19.537 1.00 90.12 295 LEU A N 1
ATOM 2403 C CA . LEU A 1 295 ? 12.819 3.640 -18.745 1.00 90.12 295 LEU A CA 1
ATOM 2404 C C . LEU A 1 295 ? 11.694 2.733 -18.223 1.00 90.12 295 LEU A C 1
ATOM 2406 O O . LEU A 1 295 ? 10.535 3.153 -18.165 1.00 90.12 295 LEU A O 1
ATOM 2410 N N . PRO A 1 296 ? 12.015 1.495 -17.810 1.00 91.00 296 PRO A N 1
ATOM 2411 C CA . PRO A 1 296 ? 11.156 0.749 -16.899 1.00 91.00 296 PRO A CA 1
ATOM 2412 C C . PRO A 1 296 ? 10.809 1.581 -15.657 1.00 91.00 296 PRO A C 1
ATOM 2414 O O . PRO A 1 296 ? 11.582 2.456 -15.246 1.00 91.00 296 PRO A O 1
ATOM 2417 N N . ALA A 1 297 ? 9.653 1.297 -15.059 1.00 90.06 297 ALA A N 1
ATOM 2418 C CA . ALA A 1 297 ? 9.263 1.889 -13.786 1.00 90.06 297 ALA A CA 1
ATOM 2419 C C . ALA A 1 297 ? 10.317 1.487 -12.746 1.00 90.06 297 ALA A C 1
ATOM 2421 O O . ALA A 1 297 ? 10.496 0.296 -12.524 1.00 90.06 297 ALA A O 1
ATOM 2422 N N . ASN A 1 298 ? 11.072 2.449 -12.208 1.00 90.62 298 ASN A N 1
ATOM 2423 C CA . ASN A 1 298 ? 12.264 2.188 -11.403 1.00 90.62 298 ASN A CA 1
ATOM 2424 C C . ASN A 1 298 ? 12.310 3.039 -10.131 1.00 90.62 298 ASN A C 1
ATOM 2426 O O . ASN A 1 298 ? 11.791 4.158 -10.118 1.00 90.62 298 ASN A O 1
ATOM 2430 N N . LEU A 1 299 ? 12.965 2.481 -9.114 1.00 91.44 299 LEU A N 1
ATOM 2431 C CA . LEU A 1 299 ? 13.209 3.048 -7.798 1.00 91.44 299 LEU A CA 1
ATOM 2432 C C . LEU A 1 299 ? 14.673 2.829 -7.421 1.00 91.44 299 LEU A C 1
ATOM 2434 O O . LEU A 1 299 ? 15.112 1.684 -7.366 1.00 91.44 299 LEU A O 1
ATOM 2438 N N . LEU A 1 300 ? 15.417 3.898 -7.166 1.00 89.62 300 LEU A N 1
ATOM 2439 C CA . LEU A 1 300 ? 16.717 3.847 -6.508 1.00 89.62 300 LEU A CA 1
ATOM 2440 C C . LEU A 1 300 ? 16.499 3.990 -5.004 1.00 89.62 300 LEU A C 1
ATOM 2442 O O . LEU A 1 300 ? 15.906 4.970 -4.561 1.00 89.62 300 LEU A O 1
ATOM 2446 N N . ILE A 1 301 ? 17.013 3.029 -4.250 1.00 88.62 301 ILE A N 1
ATOM 2447 C CA . ILE A 1 301 ? 17.141 3.074 -2.797 1.00 88.62 301 ILE A CA 1
ATOM 2448 C C . ILE A 1 301 ? 18.630 3.114 -2.495 1.00 88.62 301 ILE A C 1
ATOM 2450 O O . ILE A 1 301 ? 19.358 2.205 -2.900 1.00 88.62 301 ILE A O 1
ATOM 2454 N N . GLN A 1 302 ? 19.096 4.164 -1.830 1.00 87.12 302 GLN A N 1
ATOM 2455 C CA . GLN A 1 302 ? 20.516 4.339 -1.541 1.00 87.12 302 GLN A CA 1
ATOM 2456 C C . GLN A 1 302 ? 20.758 4.729 -0.090 1.00 87.12 302 GLN A C 1
ATOM 2458 O O . GLN A 1 302 ? 20.012 5.514 0.489 1.00 87.12 302 GLN A O 1
ATOM 2463 N N . ASN A 1 303 ? 21.832 4.198 0.481 1.00 82.50 303 ASN A N 1
ATOM 2464 C CA . ASN A 1 303 ? 22.414 4.701 1.718 1.00 82.50 303 ASN A CA 1
ATOM 2465 C C . ASN A 1 303 ? 23.758 5.383 1.403 1.00 82.50 303 ASN A C 1
ATOM 2467 O O . ASN A 1 303 ? 24.136 5.533 0.242 1.00 82.50 303 ASN A O 1
ATOM 2471 N N . SER A 1 304 ? 24.501 5.797 2.429 1.00 70.62 304 SER A N 1
ATOM 2472 C CA . SER A 1 304 ? 25.777 6.508 2.263 1.00 70.62 304 SER A CA 1
ATOM 2473 C C . SER A 1 304 ? 26.885 5.704 1.562 1.00 70.62 304 SER A C 1
ATOM 2475 O O . SER A 1 304 ? 27.920 6.282 1.239 1.00 70.62 304 SER A O 1
ATOM 2477 N N . GLN A 1 305 ? 26.705 4.397 1.333 1.00 69.00 305 GLN A N 1
ATOM 2478 C CA . GLN A 1 305 ? 27.752 3.509 0.813 1.00 69.00 305 GLN A CA 1
ATOM 2479 C C . GLN A 1 305 ? 27.344 2.693 -0.424 1.00 69.00 305 GLN A C 1
ATOM 2481 O O . GLN A 1 305 ? 28.221 2.310 -1.198 1.00 69.00 305 GLN A O 1
ATOM 2486 N N . LYS A 1 306 ? 26.054 2.389 -0.621 1.00 80.50 306 LYS A N 1
ATOM 2487 C CA . LYS A 1 306 ? 25.547 1.503 -1.684 1.00 80.50 306 LYS A CA 1
ATOM 2488 C C . LYS A 1 306 ? 24.166 1.948 -2.174 1.00 80.50 306 LYS A C 1
ATOM 2490 O O . LYS A 1 306 ? 23.410 2.581 -1.440 1.00 80.50 306 LYS A O 1
ATOM 2495 N N . GLY A 1 307 ? 23.815 1.553 -3.399 1.00 86.88 307 GLY A N 1
ATOM 2496 C CA . GLY A 1 307 ? 22.485 1.778 -3.968 1.00 86.88 307 GLY A CA 1
ATOM 2497 C C . GLY A 1 307 ? 21.928 0.552 -4.687 1.00 86.88 307 GLY A C 1
ATOM 2498 O O . GLY A 1 307 ? 22.649 -0.149 -5.397 1.00 86.88 307 GLY A O 1
ATOM 2499 N N . ASN A 1 308 ? 20.630 0.309 -4.524 1.00 91.00 308 ASN A N 1
ATOM 2500 C CA . ASN A 1 308 ? 19.872 -0.712 -5.235 1.00 91.00 308 ASN A CA 1
ATOM 2501 C C . ASN A 1 308 ? 18.799 -0.042 -6.095 1.00 91.00 308 ASN A C 1
ATOM 2503 O O . ASN A 1 308 ? 17.972 0.723 -5.605 1.00 91.00 308 ASN A O 1
ATOM 2507 N N . VAL A 1 309 ? 18.779 -0.373 -7.380 1.00 91.56 309 VAL A N 1
ATOM 2508 C CA . VAL A 1 309 ? 17.762 0.047 -8.336 1.00 91.56 309 VAL A CA 1
ATOM 2509 C C . VAL A 1 309 ? 16.820 -1.117 -8.594 1.00 91.56 309 VAL A C 1
ATOM 2511 O O . VAL A 1 309 ? 17.185 -2.104 -9.233 1.00 91.56 309 VAL A O 1
ATOM 2514 N N . LEU A 1 310 ? 15.588 -0.983 -8.124 1.00 94.19 310 LEU A N 1
ATOM 2515 C CA . LEU A 1 310 ? 14.509 -1.937 -8.334 1.00 94.19 310 LEU A CA 1
ATOM 2516 C C . LEU A 1 310 ? 13.609 -1.428 -9.451 1.00 94.19 310 LEU A C 1
ATOM 2518 O O . LEU A 1 310 ? 13.150 -0.288 -9.410 1.00 94.19 310 LEU A O 1
ATOM 2522 N N . ALA A 1 311 ? 13.367 -2.246 -10.470 1.00 93.62 311 ALA A N 1
ATOM 2523 C CA . ALA A 1 311 ? 12.560 -1.842 -11.610 1.00 93.62 311 ALA A CA 1
ATOM 2524 C C . ALA A 1 311 ? 11.590 -2.930 -12.067 1.00 93.62 311 ALA A C 1
ATOM 2526 O O . ALA A 1 311 ? 11.919 -4.109 -12.022 1.00 93.62 311 ALA A O 1
ATOM 2527 N N . PHE A 1 312 ? 10.428 -2.530 -12.584 1.00 94.44 312 PHE A N 1
ATOM 2528 C CA . PHE A 1 312 ? 9.399 -3.426 -13.113 1.00 94.44 312 PHE A CA 1
ATOM 2529 C C . PHE A 1 312 ? 9.198 -3.212 -14.619 1.00 94.44 312 PHE A C 1
ATOM 2531 O O . PHE A 1 312 ? 9.049 -2.079 -15.097 1.00 94.44 312 PHE A O 1
ATOM 2538 N N . LEU A 1 313 ? 9.167 -4.309 -15.387 1.00 93.44 313 LEU A N 1
ATOM 2539 C CA . LEU A 1 313 ? 8.929 -4.292 -16.834 1.00 93.44 313 LEU A CA 1
ATOM 2540 C C . LEU A 1 313 ? 7.950 -5.388 -17.280 1.00 93.44 313 LEU A C 1
ATOM 2542 O O . LEU A 1 313 ? 8.330 -6.449 -17.784 1.00 93.44 313 LEU A O 1
ATOM 2546 N N . HIS A 1 314 ? 6.663 -5.056 -17.188 1.00 91.62 314 HIS A N 1
ATOM 2547 C CA . HIS A 1 314 ? 5.552 -5.927 -17.605 1.00 91.62 314 HIS A CA 1
ATOM 2548 C C . HIS A 1 314 ? 5.096 -5.691 -19.051 1.00 91.62 314 HIS A C 1
ATOM 2550 O O . HIS A 1 314 ? 4.382 -6.502 -19.624 1.00 91.62 314 HIS A O 1
ATOM 2556 N N . ALA A 1 315 ? 5.588 -4.632 -19.705 1.00 86.88 315 ALA A N 1
ATOM 2557 C CA . ALA A 1 315 ? 5.273 -4.340 -21.105 1.00 86.88 315 ALA A CA 1
ATOM 2558 C C . ALA A 1 315 ? 5.656 -5.493 -22.053 1.00 86.88 315 ALA A C 1
ATOM 2560 O O . ALA A 1 315 ? 6.561 -6.280 -21.770 1.00 86.88 315 ALA A O 1
ATOM 2561 N N . ASN A 1 316 ? 5.005 -5.554 -23.217 1.00 86.31 316 ASN A N 1
ATOM 2562 C CA . ASN A 1 316 ? 5.209 -6.591 -24.229 1.00 86.31 316 ASN A CA 1
ATOM 2563 C C . ASN A 1 316 ? 5.789 -6.012 -25.540 1.00 86.31 316 ASN A C 1
ATOM 2565 O O . ASN A 1 316 ? 5.756 -4.805 -25.789 1.00 86.31 316 ASN A O 1
ATOM 2569 N N . GLY A 1 317 ? 6.359 -6.876 -26.387 1.00 85.75 317 GLY A N 1
ATOM 2570 C CA . GLY A 1 317 ? 6.768 -6.534 -27.758 1.00 85.75 317 GLY A CA 1
ATOM 2571 C C . GLY A 1 317 ? 7.887 -5.486 -27.888 1.00 85.75 317 GLY A C 1
ATOM 2572 O O . GLY A 1 317 ? 8.954 -5.591 -27.274 1.00 85.75 317 GLY A O 1
ATOM 2573 N N . SER A 1 318 ? 7.673 -4.490 -28.754 1.00 84.69 318 SER A N 1
ATOM 2574 C CA . SER A 1 318 ? 8.646 -3.422 -29.031 1.00 84.69 318 SER A CA 1
ATOM 2575 C C . SER A 1 318 ? 8.894 -2.534 -27.809 1.00 84.69 318 SER A C 1
ATOM 2577 O O . SER A 1 318 ? 10.046 -2.187 -27.549 1.00 84.69 318 SER A O 1
ATOM 2579 N N . SER A 1 319 ? 7.853 -2.245 -27.019 1.00 87.25 319 SER A N 1
ATOM 2580 C CA . SER A 1 319 ? 7.952 -1.461 -25.780 1.00 87.25 319 SER A CA 1
ATOM 2581 C C . SER A 1 319 ? 8.869 -2.138 -24.757 1.00 87.25 319 SER A C 1
ATOM 2583 O O . SER A 1 319 ? 9.777 -1.497 -24.228 1.00 87.25 319 SER A O 1
ATOM 2585 N N . PHE A 1 320 ? 8.730 -3.459 -24.573 1.00 91.56 320 PHE A N 1
ATOM 2586 C CA . PHE A 1 320 ? 9.661 -4.251 -23.758 1.00 91.56 320 PHE A CA 1
ATOM 2587 C C . PHE A 1 320 ? 11.108 -4.066 -24.227 1.00 91.56 320 PHE A C 1
ATOM 2589 O O . PHE A 1 320 ? 11.982 -3.673 -23.458 1.00 91.56 320 PHE A O 1
ATOM 2596 N N . THR A 1 321 ? 11.343 -4.302 -25.521 1.00 92.00 321 THR A N 1
ATOM 2597 C CA . THR A 1 321 ? 12.687 -4.291 -26.115 1.00 92.00 321 THR A CA 1
ATOM 2598 C C . THR A 1 321 ? 13.343 -2.910 -26.032 1.00 92.00 321 THR A C 1
ATOM 2600 O O . THR A 1 321 ? 14.542 -2.807 -25.777 1.00 92.00 321 THR A O 1
ATOM 2603 N N . ALA A 1 322 ? 12.578 -1.835 -26.231 1.00 91.81 322 ALA A N 1
ATOM 2604 C CA . ALA A 1 322 ? 13.083 -0.470 -26.127 1.00 91.81 322 ALA A CA 1
ATOM 2605 C C . ALA A 1 322 ? 13.454 -0.111 -24.678 1.00 91.81 322 ALA A C 1
ATOM 2607 O O . ALA A 1 322 ? 14.537 0.423 -24.429 1.00 91.81 322 ALA A O 1
ATOM 2608 N N . ARG A 1 323 ? 12.586 -0.452 -23.716 1.00 93.44 323 ARG A N 1
ATOM 2609 C CA . ARG A 1 323 ? 12.785 -0.135 -22.295 1.00 93.44 323 ARG A CA 1
ATOM 2610 C C . ARG A 1 323 ? 13.950 -0.924 -21.690 1.00 93.44 323 ARG A C 1
ATOM 2612 O O . ARG A 1 323 ? 14.781 -0.313 -21.023 1.00 93.44 323 ARG A O 1
ATOM 2619 N N . ILE A 1 324 ? 14.097 -2.223 -21.980 1.00 94.50 324 ILE A N 1
ATOM 2620 C CA . ILE A 1 324 ? 15.245 -3.011 -21.484 1.00 94.50 324 ILE A CA 1
ATOM 2621 C C . ILE A 1 324 ? 16.579 -2.536 -22.079 1.00 94.50 324 ILE A C 1
ATOM 2623 O O . ILE A 1 324 ? 17.573 -2.453 -21.365 1.00 94.50 324 ILE A O 1
ATOM 2627 N N . LYS A 1 325 ? 16.607 -2.109 -23.351 1.00 94.38 325 LYS A N 1
ATOM 2628 C CA . LYS A 1 325 ? 17.801 -1.489 -23.957 1.00 94.38 325 LYS A CA 1
ATOM 2629 C C . LYS A 1 325 ? 18.218 -0.212 -23.238 1.00 94.38 325 LYS A C 1
ATOM 2631 O O . LYS A 1 325 ? 19.409 0.032 -23.051 1.00 94.38 325 LYS A O 1
ATOM 2636 N N . ASN A 1 326 ? 17.249 0.621 -22.867 1.00 93.94 326 ASN A N 1
ATOM 2637 C CA . ASN A 1 326 ? 17.517 1.836 -22.105 1.00 93.94 326 ASN A CA 1
ATOM 2638 C C . ASN A 1 326 ? 17.977 1.504 -20.683 1.00 93.94 326 ASN A C 1
ATOM 2640 O O . ASN A 1 326 ? 18.929 2.114 -20.207 1.00 93.94 326 ASN A O 1
ATOM 2644 N N . PHE A 1 327 ? 17.379 0.494 -20.053 1.00 94.81 327 PHE A N 1
ATOM 2645 C CA . PHE A 1 327 ? 17.796 0.016 -18.739 1.00 94.81 327 PHE A CA 1
ATOM 2646 C C . PHE A 1 327 ? 19.237 -0.510 -18.747 1.00 94.81 327 PHE A C 1
ATOM 2648 O O . PHE A 1 327 ? 20.039 -0.073 -17.936 1.00 94.81 327 PHE A O 1
ATOM 2655 N N . ASN A 1 328 ? 19.626 -1.323 -19.735 1.00 94.25 328 ASN A N 1
ATOM 2656 C CA . ASN A 1 328 ? 21.007 -1.797 -19.897 1.00 94.25 328 ASN A CA 1
ATOM 2657 C C . ASN A 1 328 ? 22.020 -0.649 -20.030 1.00 94.25 328 ASN A C 1
ATOM 2659 O O . ASN A 1 328 ? 23.137 -0.741 -19.522 1.00 94.25 328 ASN A O 1
ATOM 2663 N N . LYS A 1 329 ? 21.642 0.452 -20.694 1.00 93.06 329 LYS A N 1
ATOM 2664 C CA . LYS A 1 329 ? 22.485 1.658 -20.766 1.00 93.06 329 LYS A CA 1
ATOM 2665 C C . LYS A 1 329 ? 22.616 2.341 -19.408 1.00 93.06 329 LYS A C 1
ATOM 2667 O O . LYS A 1 329 ? 23.707 2.790 -19.084 1.00 93.06 329 LYS A O 1
ATOM 2672 N N . LEU A 1 330 ? 21.532 2.388 -18.636 1.00 91.25 330 LEU A N 1
ATOM 2673 C CA . LEU A 1 330 ? 21.524 2.949 -17.288 1.00 91.25 330 LEU A CA 1
ATOM 2674 C C . LEU A 1 330 ? 22.394 2.130 -16.320 1.00 91.25 330 LEU A C 1
ATOM 2676 O O . LEU A 1 330 ? 23.141 2.719 -15.544 1.00 91.25 330 LEU A O 1
ATOM 2680 N N . VAL A 1 331 ? 22.344 0.796 -16.417 1.00 92.50 331 VAL A N 1
ATOM 2681 C CA . VAL A 1 331 ? 23.195 -0.120 -15.633 1.00 92.50 331 VAL A CA 1
ATOM 2682 C C . VAL A 1 331 ? 24.673 0.110 -15.952 1.00 92.50 331 VAL A C 1
ATOM 2684 O O . VAL A 1 331 ? 25.506 0.184 -15.055 1.00 92.50 331 VAL A O 1
ATOM 2687 N N . SER A 1 332 ? 24.996 0.289 -17.238 1.00 89.69 332 SER A N 1
ATOM 2688 C CA . SER A 1 332 ? 26.373 0.539 -17.683 1.00 89.69 332 SER A CA 1
ATOM 2689 C C . SER A 1 332 ? 26.916 1.904 -17.242 1.00 89.69 332 SER A C 1
ATOM 2691 O O . SER A 1 332 ? 28.128 2.065 -17.166 1.00 89.69 332 SER A O 1
ATOM 2693 N N . SER A 1 333 ? 26.049 2.892 -16.992 1.00 87.56 333 SER A N 1
ATOM 2694 C CA . SER A 1 333 ? 26.469 4.238 -16.585 1.00 87.56 333 SER A CA 1
ATOM 2695 C C . SER A 1 333 ? 26.603 4.415 -15.070 1.00 87.56 333 SER A C 1
ATOM 2697 O O . SER A 1 333 ? 27.113 5.445 -14.648 1.00 87.56 333 SER A O 1
ATOM 2699 N N . HIS A 1 334 ? 26.149 3.450 -14.264 1.00 86.62 334 HIS A N 1
ATOM 2700 C CA . HIS A 1 334 ? 26.198 3.508 -12.800 1.00 86.62 334 HIS A CA 1
ATOM 2701 C C . HIS A 1 334 ? 26.725 2.182 -12.242 1.00 86.62 334 HIS A C 1
ATOM 2703 O O . HIS A 1 334 ? 25.955 1.334 -11.799 1.00 86.62 334 HIS A O 1
ATOM 2709 N N . SER A 1 335 ? 28.044 1.983 -12.282 1.00 84.62 335 SER A N 1
ATOM 2710 C CA . SER A 1 335 ? 28.683 0.756 -11.777 1.00 84.62 335 SER A CA 1
ATOM 2711 C C . SER A 1 335 ? 28.483 0.525 -10.282 1.00 84.62 335 SER A C 1
ATOM 2713 O O . SER A 1 335 ? 28.568 -0.613 -9.829 1.00 84.62 335 SER A O 1
ATOM 2715 N N . ASP A 1 336 ? 28.213 1.596 -9.539 1.00 85.88 336 ASP A N 1
ATOM 2716 C CA . ASP A 1 336 ? 28.220 1.602 -8.076 1.00 85.88 336 ASP A CA 1
ATOM 2717 C C . ASP A 1 336 ? 26.875 1.150 -7.482 1.00 85.88 336 ASP A C 1
ATOM 2719 O O . ASP A 1 336 ? 26.756 0.942 -6.274 1.00 85.88 336 ASP A O 1
ATOM 2723 N N . PHE A 1 337 ? 25.857 0.964 -8.331 1.00 89.50 337 PHE A N 1
ATOM 2724 C CA . PHE A 1 337 ? 24.526 0.513 -7.930 1.00 89.50 337 PHE A CA 1
ATOM 2725 C C . PHE A 1 337 ? 24.214 -0.873 -8.479 1.00 89.50 337 PHE A C 1
ATOM 2727 O O . PHE A 1 337 ? 24.561 -1.185 -9.619 1.00 89.50 337 PHE A O 1
ATOM 2734 N N . ASN A 1 338 ? 23.479 -1.674 -7.707 1.00 91.81 338 ASN A N 1
ATOM 2735 C CA . ASN A 1 338 ? 22.935 -2.948 -8.171 1.00 91.81 338 ASN A CA 1
ATOM 2736 C C . ASN A 1 338 ? 21.568 -2.737 -8.821 1.00 91.81 338 ASN A C 1
ATOM 2738 O O . ASN A 1 338 ? 20.683 -2.132 -8.230 1.00 91.81 338 ASN A O 1
ATOM 2742 N N . PHE A 1 339 ? 21.351 -3.299 -10.002 1.00 93.69 339 PHE A N 1
ATOM 2743 C CA . PHE A 1 339 ? 20.120 -3.175 -10.772 1.00 93.69 339 PHE A CA 1
ATOM 2744 C C . PHE A 1 339 ? 19.378 -4.506 -10.823 1.00 93.69 339 PHE A C 1
ATOM 2746 O O . PHE A 1 339 ? 19.909 -5.512 -11.296 1.00 93.69 339 PHE A O 1
ATOM 2753 N N . VAL A 1 340 ? 18.115 -4.498 -10.406 1.00 94.62 340 VAL A N 1
ATOM 2754 C CA . VAL A 1 340 ? 17.213 -5.649 -10.487 1.00 94.62 340 VAL A CA 1
ATOM 2755 C C . VAL A 1 340 ? 15.997 -5.267 -11.324 1.00 94.62 340 VAL A C 1
ATOM 2757 O O . VAL A 1 340 ? 15.197 -4.420 -10.931 1.00 94.62 340 VAL A O 1
ATOM 2760 N N . LEU A 1 341 ? 15.857 -5.901 -12.488 1.00 95.56 341 LEU A N 1
ATOM 2761 C CA . LEU A 1 341 ? 14.698 -5.767 -13.365 1.00 95.56 341 LEU A CA 1
ATOM 2762 C C . LEU A 1 341 ? 13.767 -6.961 -13.172 1.00 95.56 341 LEU A C 1
ATOM 2764 O O . LEU A 1 341 ? 14.140 -8.100 -13.443 1.00 95.56 341 LEU A O 1
ATOM 2768 N N . MET A 1 342 ? 12.552 -6.688 -12.723 1.00 95.44 342 MET A N 1
ATOM 2769 C CA . MET A 1 342 ? 11.551 -7.672 -12.345 1.00 95.44 342 MET A CA 1
ATOM 2770 C C . MET A 1 342 ? 10.416 -7.730 -13.367 1.00 95.44 342 MET A C 1
ATOM 2772 O O . MET A 1 342 ? 9.997 -6.711 -13.929 1.00 95.44 342 MET A O 1
ATOM 2776 N N . ARG A 1 343 ? 9.902 -8.938 -13.597 1.00 93.38 343 ARG A N 1
ATOM 2777 C CA . ARG A 1 343 ? 8.731 -9.196 -14.441 1.00 93.38 343 ARG A CA 1
ATOM 2778 C C . ARG A 1 343 ? 7.857 -10.277 -13.817 1.00 93.38 343 ARG A C 1
ATOM 2780 O O . ARG A 1 343 ? 8.382 -11.296 -13.387 1.00 93.38 343 ARG A O 1
ATOM 2787 N N . ASP A 1 344 ? 6.545 -10.076 -13.798 1.00 92.56 344 ASP A N 1
ATOM 2788 C CA . ASP A 1 344 ? 5.600 -11.070 -13.274 1.00 92.56 344 ASP A CA 1
ATOM 2789 C C . ASP A 1 344 ? 5.527 -12.295 -14.203 1.00 92.56 344 ASP A C 1
ATOM 2791 O O . ASP A 1 344 ? 5.517 -12.153 -15.429 1.00 92.56 344 ASP A O 1
ATOM 2795 N N . VAL A 1 345 ? 5.503 -13.506 -13.641 1.00 91.56 345 VAL A N 1
ATOM 2796 C CA . VAL A 1 345 ? 5.404 -14.753 -14.425 1.00 91.56 345 VAL A CA 1
ATOM 2797 C C . VAL A 1 345 ? 4.072 -14.923 -15.151 1.00 91.56 345 VAL A C 1
ATOM 2799 O O . VAL A 1 345 ? 4.017 -15.668 -16.128 1.00 91.56 345 VAL A O 1
ATOM 2802 N N . ARG A 1 346 ? 3.011 -14.236 -14.706 1.00 87.81 346 ARG A N 1
ATOM 2803 C CA . ARG A 1 346 ? 1.692 -14.253 -15.358 1.00 87.81 346 ARG A CA 1
ATOM 2804 C C . ARG A 1 346 ? 1.698 -13.510 -16.695 1.00 87.81 346 ARG A C 1
ATOM 2806 O O . ARG A 1 346 ? 0.834 -13.749 -17.537 1.00 87.81 346 ARG A O 1
ATOM 2813 N N . GLU A 1 347 ? 2.679 -12.635 -16.916 1.00 87.69 347 GLU A N 1
ATOM 2814 C CA . GLU A 1 347 ? 2.854 -11.950 -18.192 1.00 87.69 347 GLU A CA 1
ATOM 2815 C C . GLU A 1 347 ? 3.359 -12.881 -19.295 1.00 87.69 347 GLU A C 1
ATOM 2817 O O . GLU A 1 347 ? 4.050 -13.877 -19.070 1.00 87.69 347 GLU A O 1
ATOM 2822 N N . SER A 1 348 ? 3.078 -12.507 -20.546 1.00 83.25 348 SER A N 1
ATOM 2823 C CA . SER A 1 348 ? 3.478 -13.331 -21.687 1.00 83.25 348 SER A CA 1
ATOM 2824 C C . SER A 1 348 ? 4.998 -13.547 -21.736 1.00 83.25 348 SER A C 1
ATOM 2826 O O . SER A 1 348 ? 5.795 -12.621 -21.528 1.00 83.25 348 SER A O 1
ATOM 2828 N N . THR A 1 349 ? 5.418 -14.784 -22.020 1.00 85.38 349 THR A N 1
ATOM 2829 C CA . THR A 1 349 ? 6.840 -15.133 -22.103 1.00 85.38 349 THR A CA 1
ATOM 2830 C C . THR A 1 349 ? 7.522 -14.376 -23.239 1.00 85.38 349 THR A C 1
ATOM 2832 O O . THR A 1 349 ? 7.022 -14.322 -24.367 1.00 85.38 349 THR A O 1
ATOM 2835 N N . ILE A 1 350 ? 8.726 -13.862 -22.986 1.00 87.19 350 ILE A N 1
ATOM 2836 C CA . ILE A 1 350 ? 9.513 -13.158 -23.999 1.00 87.19 350 ILE A CA 1
ATOM 2837 C C . ILE A 1 350 ? 10.033 -14.152 -25.051 1.00 87.19 350 ILE A C 1
ATOM 2839 O O . ILE A 1 350 ? 11.013 -14.869 -24.843 1.00 87.19 350 ILE A O 1
ATOM 2843 N N . ARG A 1 351 ? 9.372 -14.199 -26.215 1.00 81.75 351 ARG A N 1
ATOM 2844 C CA . ARG A 1 351 ? 9.755 -15.075 -27.344 1.00 81.75 351 ARG A CA 1
ATOM 2845 C C . ARG A 1 351 ? 10.718 -14.417 -28.338 1.00 81.75 351 ARG A C 1
ATOM 2847 O O . ARG A 1 351 ? 11.432 -15.120 -29.048 1.00 81.75 351 ARG A O 1
ATOM 2854 N N . GLY A 1 352 ? 10.750 -13.085 -28.400 1.00 85.88 352 GLY A N 1
ATOM 2855 C CA . GLY A 1 352 ? 11.559 -12.341 -29.368 1.00 85.88 352 GLY A CA 1
ATOM 2856 C C . GLY A 1 352 ? 13.065 -12.473 -29.120 1.00 85.88 352 GLY A C 1
ATOM 2857 O O . GLY A 1 352 ? 13.525 -12.280 -27.996 1.00 85.88 352 GLY A O 1
ATOM 2858 N N . LYS A 1 353 ? 13.842 -12.732 -30.184 1.00 89.50 353 LYS A N 1
ATOM 2859 C CA . LYS A 1 353 ? 15.311 -12.889 -30.121 1.00 89.50 353 LYS A CA 1
ATOM 2860 C C . LYS A 1 353 ? 16.007 -11.686 -29.477 1.00 89.50 353 LYS A C 1
ATOM 2862 O O . LYS A 1 353 ? 16.847 -11.861 -28.607 1.00 89.50 353 LYS A O 1
ATOM 2867 N N . VAL A 1 354 ? 15.612 -10.472 -29.867 1.00 88.81 354 VAL A N 1
ATOM 2868 C CA . VAL A 1 354 ? 16.209 -9.229 -29.347 1.00 88.81 354 VAL A CA 1
ATOM 2869 C C . VAL A 1 354 ? 15.921 -9.053 -27.854 1.00 88.81 354 VAL A C 1
ATOM 2871 O O . VAL A 1 354 ? 16.812 -8.676 -27.107 1.00 88.81 354 VAL A O 1
ATOM 2874 N N . GLY A 1 355 ? 14.701 -9.363 -27.406 1.00 88.75 355 GLY A N 1
ATOM 2875 C CA . GLY A 1 355 ? 14.343 -9.284 -25.988 1.00 88.75 355 GLY A CA 1
ATOM 2876 C C . GLY A 1 355 ? 15.163 -10.253 -25.137 1.00 88.75 355 GLY A C 1
ATOM 2877 O O . GLY A 1 355 ? 15.708 -9.844 -24.119 1.00 88.75 355 GLY A O 1
ATOM 2878 N N . LYS A 1 356 ? 15.317 -11.507 -25.588 1.00 91.94 356 LYS A N 1
ATOM 2879 C CA . LYS A 1 356 ? 16.163 -12.504 -24.908 1.00 91.94 356 LYS A CA 1
ATOM 2880 C C . LYS A 1 356 ? 17.626 -12.074 -24.838 1.00 91.94 356 LYS A C 1
ATOM 2882 O O . LYS A 1 356 ? 18.215 -12.130 -23.767 1.00 91.94 356 LYS A O 1
ATOM 2887 N N . PHE A 1 357 ? 18.170 -11.573 -25.945 1.00 93.88 357 PHE A N 1
ATOM 2888 C CA . PHE A 1 357 ? 19.544 -11.078 -25.994 1.00 93.88 357 PHE A CA 1
ATOM 2889 C C . PHE A 1 357 ? 19.790 -9.935 -24.996 1.00 93.88 357 PHE A C 1
ATOM 2891 O O . PHE A 1 357 ? 20.805 -9.920 -24.309 1.00 93.88 357 PHE A O 1
ATOM 2898 N N . GLU A 1 358 ? 18.862 -8.983 -24.867 1.00 93.94 358 GLU A N 1
ATOM 2899 C CA . GLU A 1 358 ? 19.020 -7.884 -23.904 1.00 93.94 358 GLU A CA 1
ATOM 2900 C C . GLU A 1 358 ? 18.850 -8.336 -22.443 1.00 93.94 358 GLU A C 1
ATOM 2902 O O . GLU A 1 358 ? 19.487 -7.754 -21.566 1.00 93.94 358 GLU A O 1
ATOM 2907 N N . ILE A 1 359 ? 18.047 -9.375 -22.176 1.00 93.88 359 ILE A N 1
ATOM 2908 C CA . ILE A 1 359 ? 17.960 -10.018 -20.850 1.00 93.88 359 ILE A CA 1
ATOM 2909 C C . ILE A 1 359 ? 19.284 -10.705 -20.508 1.00 93.88 359 ILE A C 1
ATOM 2911 O O . ILE A 1 359 ? 19.821 -10.505 -19.421 1.00 93.88 359 ILE A O 1
ATOM 2915 N N . GLU A 1 360 ? 19.828 -11.496 -21.433 1.00 94.94 360 GLU A N 1
ATOM 2916 C CA . GLU A 1 360 ? 21.132 -12.135 -21.255 1.00 94.94 360 GLU A CA 1
ATOM 2917 C C . GLU A 1 360 ? 22.201 -11.077 -21.014 1.00 94.94 360 GLU A C 1
ATOM 2919 O O . GLU A 1 360 ? 22.971 -11.186 -20.066 1.00 94.94 360 GLU A O 1
ATOM 2924 N N . ARG A 1 361 ? 22.211 -10.006 -21.808 1.00 93.69 361 ARG A N 1
ATOM 2925 C CA . ARG A 1 361 ? 23.139 -8.895 -21.624 1.00 93.69 361 ARG A CA 1
ATOM 2926 C C . ARG A 1 361 ? 23.028 -8.267 -20.234 1.00 93.69 361 ARG A C 1
ATOM 2928 O O . ARG A 1 361 ? 24.069 -8.004 -19.646 1.00 93.69 361 ARG A O 1
ATOM 2935 N N . LEU A 1 362 ? 21.815 -8.051 -19.716 1.00 94.12 362 LEU A N 1
ATOM 2936 C CA . LEU A 1 362 ? 21.608 -7.544 -18.355 1.00 94.12 362 LEU A CA 1
ATOM 2937 C C . LEU A 1 362 ? 22.233 -8.483 -17.316 1.00 94.12 362 LEU A C 1
ATOM 2939 O O . LEU A 1 362 ? 22.987 -8.026 -16.469 1.00 94.12 362 LEU A O 1
ATOM 2943 N N . ASN A 1 363 ? 21.968 -9.786 -17.430 1.00 94.88 363 ASN A N 1
ATOM 2944 C CA . ASN A 1 363 ? 22.458 -10.805 -16.497 1.00 94.88 363 ASN A CA 1
ATOM 2945 C C . ASN A 1 363 ? 23.980 -11.018 -16.539 1.00 94.88 363 ASN A C 1
ATOM 2947 O O . ASN A 1 363 ? 24.547 -11.517 -15.573 1.00 94.88 363 ASN A O 1
ATOM 2951 N N . HIS A 1 364 ? 24.644 -10.682 -17.650 1.00 93.12 364 HIS A N 1
ATOM 2952 C CA . HIS A 1 364 ? 26.106 -10.749 -17.755 1.00 93.12 364 HIS A CA 1
ATOM 2953 C C . HIS A 1 364 ? 26.807 -9.506 -17.179 1.00 93.12 364 HIS A C 1
ATOM 2955 O O . HIS A 1 364 ? 28.029 -9.523 -17.013 1.00 93.12 364 HIS A O 1
ATOM 2961 N N . MET A 1 365 ? 26.082 -8.419 -16.886 1.00 90.88 365 MET A N 1
ATOM 2962 C CA . MET A 1 365 ? 26.663 -7.261 -16.202 1.00 90.88 365 MET A CA 1
ATOM 2963 C C . MET A 1 365 ? 26.863 -7.579 -14.719 1.00 90.88 365 MET A C 1
ATOM 2965 O O . MET A 1 365 ? 25.998 -8.172 -14.084 1.00 90.88 365 MET A O 1
ATOM 2969 N N . LYS A 1 366 ? 27.990 -7.141 -14.142 1.00 89.81 366 LYS A N 1
ATOM 2970 C CA . LYS A 1 366 ? 28.333 -7.417 -12.732 1.00 89.81 366 LYS A CA 1
ATOM 2971 C C . LYS A 1 366 ? 27.283 -6.906 -11.742 1.00 89.81 366 LYS A C 1
ATOM 2973 O O . LYS A 1 366 ? 27.113 -7.488 -10.680 1.00 89.81 366 LYS A O 1
ATOM 2978 N N . ASN A 1 367 ? 26.608 -5.823 -12.101 1.00 91.62 367 ASN A N 1
ATOM 2979 C CA . ASN A 1 367 ? 25.659 -5.103 -11.270 1.00 91.62 367 ASN A CA 1
ATOM 2980 C C . ASN A 1 367 ? 24.229 -5.154 -11.835 1.00 91.62 367 ASN A C 1
ATOM 2982 O O . ASN A 1 367 ? 23.416 -4.309 -11.486 1.00 91.62 367 ASN A O 1
ATOM 2986 N N . GLY A 1 368 ? 23.911 -6.098 -12.729 1.00 93.38 368 GLY A N 1
ATOM 2987 C CA . GLY A 1 368 ? 22.606 -6.196 -13.385 1.00 93.38 368 GLY A CA 1
ATOM 2988 C C . GLY A 1 368 ? 21.995 -7.589 -13.278 1.00 93.38 368 GLY A C 1
ATOM 2989 O O . GLY A 1 368 ? 22.667 -8.594 -13.491 1.00 93.38 368 GLY A O 1
ATOM 2990 N N . ARG A 1 369 ? 20.698 -7.667 -12.964 1.00 95.00 369 ARG A N 1
ATOM 2991 C CA . ARG A 1 369 ? 19.967 -8.937 -12.915 1.00 95.00 369 ARG A CA 1
ATOM 2992 C C . ARG A 1 369 ? 18.528 -8.790 -13.389 1.00 95.00 369 ARG A C 1
ATOM 2994 O O . ARG A 1 369 ? 17.823 -7.865 -12.997 1.00 95.00 369 ARG A O 1
ATOM 3001 N N . PHE A 1 370 ? 18.078 -9.746 -14.190 1.00 94.88 370 PHE A N 1
ATOM 3002 C CA . PHE A 1 370 ? 16.684 -9.945 -14.561 1.00 94.88 370 PHE A CA 1
ATOM 3003 C C . PHE A 1 370 ? 16.069 -11.062 -13.711 1.00 94.88 370 PHE A C 1
ATOM 3005 O O . PHE A 1 370 ? 16.636 -12.153 -13.619 1.00 94.88 370 PHE A O 1
ATOM 3012 N N . VAL A 1 371 ? 14.908 -10.812 -13.105 1.00 93.75 371 VAL A N 1
ATOM 3013 C CA . VAL A 1 371 ? 14.214 -11.757 -12.219 1.00 93.75 371 VAL A CA 1
ATOM 3014 C C . VAL A 1 371 ? 12.753 -11.892 -12.637 1.00 93.75 371 VAL A C 1
ATOM 3016 O O . VAL A 1 371 ? 12.072 -10.903 -12.906 1.00 93.75 371 VAL A O 1
ATOM 3019 N N . TYR A 1 372 ? 12.266 -13.129 -12.679 1.00 9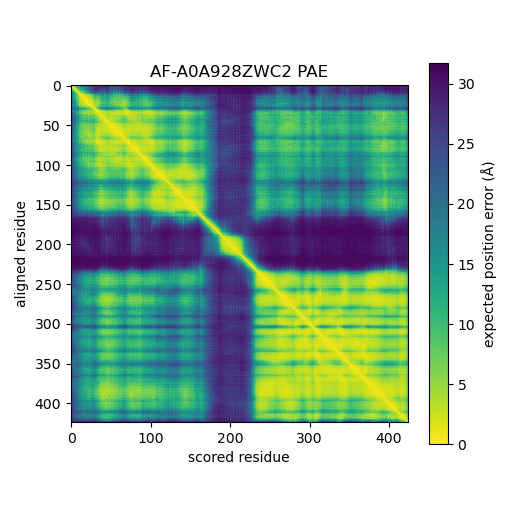3.19 372 TYR A N 1
ATOM 3020 C CA . TYR A 1 372 ? 10.838 -13.402 -12.781 1.00 93.19 372 TYR A CA 1
ATOM 3021 C C . TYR A 1 372 ? 10.249 -13.494 -11.378 1.00 93.19 372 TYR A C 1
ATOM 3023 O O . TYR A 1 372 ? 10.685 -14.352 -10.614 1.00 93.19 372 TYR A O 1
ATOM 3031 N N . LEU A 1 373 ? 9.275 -12.638 -11.069 1.00 91.94 373 LEU A N 1
ATOM 3032 C CA . LEU A 1 373 ? 8.525 -12.691 -9.818 1.00 91.94 373 LEU A CA 1
ATOM 3033 C C . LEU A 1 373 ? 7.603 -13.898 -9.866 1.00 91.94 373 LEU A C 1
ATOM 3035 O O . LEU A 1 373 ? 6.630 -13.910 -10.626 1.00 91.94 373 LEU A O 1
ATOM 3039 N N . GLN A 1 374 ? 7.946 -14.916 -9.088 1.00 93.25 374 GLN A N 1
ATOM 3040 C CA . GLN A 1 374 ? 7.121 -16.096 -8.904 1.00 93.25 374 GLN A CA 1
ATOM 3041 C C . GLN A 1 374 ? 5.890 -15.754 -8.064 1.00 93.25 374 GLN A C 1
ATOM 3043 O O . GLN A 1 374 ? 5.752 -14.656 -7.520 1.00 93.25 374 GLN A O 1
ATOM 3048 N N . ARG A 1 375 ? 4.984 -16.726 -7.943 1.00 91.56 375 ARG A N 1
ATOM 3049 C CA . ARG A 1 375 ? 3.777 -16.601 -7.121 1.00 91.56 375 ARG A CA 1
ATOM 3050 C C . ARG A 1 375 ? 4.087 -16.117 -5.704 1.00 91.56 375 ARG A C 1
ATOM 3052 O O . ARG A 1 375 ? 3.467 -15.158 -5.260 1.00 91.56 375 ARG A O 1
ATOM 3059 N N . GLU A 1 376 ? 5.066 -16.730 -5.046 1.00 90.25 376 GLU A N 1
ATOM 3060 C CA . GLU A 1 376 ? 5.448 -16.360 -3.678 1.00 90.25 376 GLU A CA 1
ATOM 3061 C C . GLU A 1 376 ? 6.025 -14.938 -3.613 1.00 90.25 376 GLU A C 1
ATOM 3063 O O . GLU A 1 376 ? 5.553 -14.143 -2.806 1.00 90.25 376 GLU A O 1
ATOM 3068 N N . ASP A 1 377 ? 6.927 -14.560 -4.531 1.00 90.50 377 ASP A N 1
ATOM 3069 C CA . ASP A 1 377 ? 7.495 -13.201 -4.575 1.00 90.50 377 ASP A CA 1
ATOM 3070 C C . ASP A 1 377 ? 6.399 -12.131 -4.725 1.00 90.50 377 ASP A C 1
ATOM 3072 O O . ASP A 1 377 ? 6.458 -11.059 -4.117 1.00 90.50 377 ASP A O 1
ATOM 3076 N N . ARG A 1 378 ? 5.379 -12.424 -5.546 1.00 90.62 378 ARG A N 1
ATOM 3077 C CA . ARG A 1 378 ? 4.246 -11.525 -5.777 1.00 90.62 378 ARG A CA 1
ATOM 3078 C C . ARG A 1 378 ? 3.341 -11.426 -4.557 1.00 90.62 378 ARG A C 1
ATOM 3080 O O . ARG A 1 378 ? 2.938 -10.320 -4.208 1.00 90.62 378 ARG A O 1
ATOM 3087 N N . ILE A 1 379 ? 3.009 -12.559 -3.938 1.00 90.38 379 ILE A N 1
ATOM 3088 C CA . ILE A 1 379 ? 2.194 -12.582 -2.720 1.00 90.38 379 ILE A CA 1
ATOM 3089 C C . ILE A 1 379 ? 2.905 -11.805 -1.613 1.00 90.38 379 ILE A C 1
ATOM 3091 O O . ILE A 1 379 ? 2.254 -11.031 -0.926 1.00 90.38 379 ILE A O 1
ATOM 3095 N N . GLU A 1 380 ? 4.224 -11.935 -1.480 1.00 90.12 380 GLU A N 1
ATOM 3096 C CA . GLU A 1 380 ? 5.012 -11.178 -0.505 1.00 90.12 380 GLU A CA 1
ATOM 3097 C C . GLU A 1 380 ? 4.985 -9.664 -0.757 1.00 90.12 380 GLU A C 1
ATOM 3099 O O . GLU A 1 380 ? 4.808 -8.897 0.189 1.00 90.12 380 GLU A O 1
ATOM 3104 N N . LEU A 1 381 ? 5.081 -9.218 -2.017 1.00 90.56 381 LEU A N 1
ATOM 3105 C CA . LEU A 1 381 ? 4.922 -7.797 -2.355 1.00 90.56 381 LEU A CA 1
ATOM 3106 C C . LEU A 1 381 ? 3.564 -7.248 -1.936 1.00 90.56 381 LEU A C 1
ATOM 3108 O O . LEU A 1 381 ? 3.503 -6.204 -1.290 1.00 90.56 381 LEU A O 1
ATOM 3112 N N . GLU A 1 382 ? 2.492 -7.947 -2.303 1.00 90.88 382 GLU A N 1
ATOM 3113 C CA . GLU A 1 382 ? 1.139 -7.528 -1.938 1.00 90.88 382 GLU A CA 1
ATOM 3114 C C . GLU A 1 382 ? 0.937 -7.594 -0.422 1.00 90.88 382 GLU A C 1
ATOM 3116 O O . GLU A 1 382 ? 0.351 -6.684 0.142 1.00 90.88 382 GLU A O 1
ATOM 3121 N N . LEU A 1 383 ? 1.476 -8.607 0.258 1.00 91.19 383 LEU A N 1
ATOM 3122 C CA . LEU A 1 383 ? 1.317 -8.793 1.699 1.00 91.19 383 LEU A CA 1
ATOM 3123 C C . LEU A 1 383 ? 1.957 -7.658 2.505 1.00 91.19 383 LEU A C 1
ATOM 3125 O O . LEU A 1 383 ? 1.321 -7.116 3.404 1.00 91.19 383 LEU A O 1
ATOM 3129 N N . ILE A 1 384 ? 3.196 -7.274 2.179 1.00 90.81 384 ILE A N 1
ATOM 3130 C CA . ILE A 1 384 ? 3.863 -6.148 2.850 1.00 90.81 384 ILE A CA 1
ATOM 3131 C C . ILE A 1 384 ? 3.158 -4.832 2.524 1.00 90.81 384 ILE A C 1
ATOM 3133 O O . ILE A 1 384 ? 2.991 -3.990 3.404 1.00 90.81 384 ILE A O 1
ATOM 3137 N N . TYR A 1 385 ? 2.728 -4.655 1.274 1.00 90.81 385 TYR A N 1
ATOM 3138 C CA . TYR A 1 385 ? 1.961 -3.482 0.878 1.00 90.81 385 TYR A CA 1
ATOM 3139 C C . TYR A 1 385 ? 0.638 -3.377 1.654 1.00 90.81 385 TYR A C 1
ATOM 3141 O O . TYR A 1 385 ? 0.374 -2.335 2.248 1.00 90.81 385 TYR A O 1
ATOM 3149 N N . THR A 1 386 ? -0.148 -4.453 1.720 1.00 89.75 386 THR A N 1
ATOM 3150 C CA . THR A 1 386 ? -1.404 -4.513 2.481 1.00 89.75 386 THR A CA 1
ATOM 3151 C C . THR A 1 386 ? -1.164 -4.274 3.966 1.00 89.75 386 THR A C 1
ATOM 3153 O O . THR A 1 386 ? -1.866 -3.463 4.553 1.00 89.75 386 THR A O 1
ATOM 3156 N N . LEU A 1 387 ? -0.122 -4.867 4.560 1.00 90.62 387 LEU A N 1
ATOM 3157 C CA . LEU A 1 387 ? 0.245 -4.601 5.953 1.00 90.62 387 LEU A CA 1
ATOM 3158 C C . LEU A 1 387 ? 0.497 -3.106 6.202 1.00 90.62 387 LEU A C 1
ATOM 3160 O O . LEU A 1 387 ? 0.007 -2.548 7.181 1.00 90.62 387 LEU A O 1
ATOM 3164 N N . VAL A 1 388 ? 1.265 -2.455 5.324 1.00 88.62 388 VAL A N 1
ATOM 3165 C CA . VAL A 1 388 ? 1.551 -1.018 5.426 1.00 88.62 388 VAL A CA 1
ATOM 3166 C C . VAL A 1 388 ? 0.262 -0.202 5.335 1.00 88.62 388 VAL A C 1
ATOM 3168 O O . VAL A 1 388 ? 0.035 0.671 6.172 1.00 88.62 388 VAL A O 1
ATOM 3171 N N . VAL A 1 389 ? -0.583 -0.493 4.345 1.00 85.88 389 VAL A N 1
ATOM 3172 C CA . VAL A 1 389 ? -1.843 0.224 4.109 1.00 85.88 389 VAL A CA 1
ATOM 3173 C C . VAL A 1 389 ? -2.816 0.038 5.275 1.00 85.88 389 VAL A C 1
ATOM 3175 O O . VAL A 1 389 ? -3.346 1.022 5.783 1.00 85.88 389 VAL A O 1
ATOM 3178 N N . ASP A 1 390 ? -2.989 -1.183 5.772 1.00 85.94 390 ASP A N 1
ATOM 3179 C CA . ASP A 1 390 ? -3.912 -1.477 6.871 1.00 85.94 390 ASP A CA 1
ATOM 3180 C C . ASP A 1 390 ? -3.454 -0.832 8.187 1.00 85.94 390 ASP A C 1
ATOM 3182 O O . ASP A 1 390 ? -4.279 -0.360 8.970 1.00 85.94 390 ASP A O 1
ATOM 3186 N N . ILE A 1 391 ? -2.142 -0.731 8.429 1.00 85.81 391 ILE A N 1
ATOM 3187 C CA . ILE A 1 391 ? -1.609 0.047 9.559 1.00 85.81 391 ILE A CA 1
ATOM 3188 C C . ILE A 1 391 ? -1.875 1.546 9.354 1.00 85.81 391 ILE A C 1
ATOM 3190 O O . ILE A 1 391 ? -2.290 2.236 10.287 1.00 85.81 391 ILE A O 1
ATOM 3194 N N . GLN A 1 392 ? -1.655 2.073 8.144 1.00 82.56 392 GLN A N 1
ATOM 3195 C CA . GLN A 1 392 ? -1.899 3.488 7.836 1.00 82.56 392 GLN A CA 1
ATOM 3196 C C . GLN A 1 392 ? -3.374 3.880 8.005 1.00 82.56 392 GLN A C 1
ATOM 3198 O O . GLN A 1 392 ? -3.645 4.976 8.504 1.00 82.56 392 GLN A O 1
ATOM 3203 N N . ASN A 1 393 ? -4.289 2.983 7.642 1.00 81.19 393 ASN A N 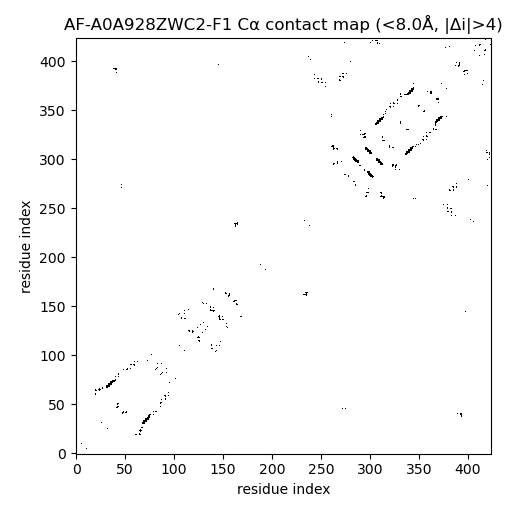1
ATOM 3204 C CA . ASN A 1 393 ? -5.739 3.155 7.749 1.00 81.19 393 ASN A CA 1
ATOM 3205 C C . ASN A 1 393 ? -6.290 2.788 9.139 1.00 81.19 393 ASN A C 1
ATOM 3207 O O . ASN A 1 393 ? -7.494 2.854 9.365 1.00 81.19 393 ASN A O 1
ATOM 3211 N N . GLN A 1 394 ? -5.424 2.426 10.095 1.00 79.38 394 GLN A N 1
ATOM 3212 C CA . GLN A 1 394 ? -5.798 1.976 11.446 1.00 79.38 394 GLN A CA 1
ATOM 3213 C C . GLN A 1 394 ? -6.698 0.729 11.465 1.00 79.38 394 GLN A C 1
ATOM 3215 O O . GLN A 1 394 ? -7.388 0.458 12.453 1.00 79.38 394 GLN A O 1
ATOM 3220 N N . ASP A 1 395 ? -6.676 -0.059 10.392 1.00 80.38 395 ASP A N 1
ATOM 3221 C CA . ASP A 1 395 ? -7.347 -1.353 10.316 1.00 80.38 395 ASP A CA 1
ATOM 3222 C C . ASP A 1 395 ? -6.630 -2.422 11.134 1.00 80.38 395 ASP A C 1
ATOM 3224 O O . ASP A 1 395 ? -7.283 -3.284 11.733 1.00 80.38 395 ASP A O 1
ATOM 3228 N N . LEU A 1 396 ? -5.310 -2.287 11.272 1.00 80.50 396 LEU A N 1
ATOM 3229 C CA . LEU A 1 396 ? -4.497 -3.088 12.173 1.00 80.50 396 LEU A CA 1
ATOM 3230 C C . LEU A 1 396 ? -4.014 -2.251 13.368 1.00 80.50 396 LEU A C 1
ATOM 3232 O O . LEU A 1 396 ? -3.278 -1.280 13.207 1.00 80.50 396 LEU A O 1
ATOM 3236 N N . ASP A 1 397 ? -4.398 -2.657 14.583 1.00 77.19 397 ASP A N 1
ATOM 3237 C CA . ASP A 1 397 ? -4.036 -1.978 15.840 1.00 77.19 397 ASP A CA 1
ATOM 3238 C C . ASP A 1 397 ? -2.613 -2.361 16.298 1.00 77.19 397 ASP A C 1
ATOM 3240 O O . ASP A 1 397 ? -2.391 -3.018 17.318 1.00 77.19 397 ASP A O 1
ATOM 3244 N N . ILE A 1 398 ? -1.628 -2.010 15.472 1.00 81.19 398 ILE A N 1
ATOM 3245 C CA . ILE A 1 398 ? -0.199 -2.164 15.744 1.00 81.19 398 ILE A CA 1
ATOM 3246 C C . ILE A 1 398 ? 0.549 -0.960 15.170 1.00 81.19 398 ILE A C 1
ATOM 3248 O O . ILE A 1 398 ? 0.226 -0.471 14.090 1.00 81.19 398 ILE A O 1
ATOM 3252 N N . SER A 1 399 ? 1.569 -0.468 15.877 1.00 81.94 399 SER A N 1
ATOM 3253 C CA . SER A 1 399 ? 2.428 0.572 15.306 1.00 81.94 399 SER A CA 1
ATOM 3254 C C . SER A 1 399 ? 3.334 -0.019 14.226 1.00 81.94 399 SER A C 1
ATOM 3256 O O . SER A 1 399 ? 3.751 -1.181 14.321 1.00 81.94 399 SER A O 1
ATOM 3258 N N . PHE A 1 400 ? 3.667 0.784 13.216 1.00 83.25 400 PHE A N 1
ATOM 3259 C CA . PHE A 1 400 ? 4.526 0.336 12.124 1.00 83.25 400 PHE A CA 1
ATOM 3260 C C . PHE A 1 400 ? 5.911 -0.098 12.625 1.00 83.25 400 PHE A C 1
ATOM 3262 O O . PHE A 1 400 ? 6.414 -1.132 12.203 1.00 83.25 400 PHE A O 1
ATOM 3269 N N . GLU A 1 401 ? 6.493 0.607 13.599 1.00 82.38 401 GLU A N 1
ATOM 3270 C CA . GLU A 1 401 ? 7.811 0.286 14.166 1.00 82.38 401 GLU A CA 1
ATOM 3271 C C . GLU A 1 401 ? 7.814 -1.090 14.840 1.00 82.38 401 GLU A C 1
ATOM 3273 O O . GLU A 1 401 ? 8.764 -1.872 14.711 1.00 82.38 401 GLU A O 1
ATOM 3278 N N . LYS A 1 402 ? 6.723 -1.408 15.550 1.00 82.44 402 LYS A N 1
ATOM 3279 C CA . LYS A 1 402 ? 6.555 -2.712 16.185 1.00 82.44 402 LYS A CA 1
ATOM 3280 C C . LYS A 1 402 ? 6.310 -3.802 15.143 1.00 82.44 402 LYS A C 1
ATOM 3282 O O . LYS A 1 402 ? 6.974 -4.834 15.206 1.00 82.44 402 LYS A O 1
ATOM 3287 N N . ALA A 1 403 ? 5.425 -3.574 14.169 1.00 85.00 403 ALA A N 1
ATOM 3288 C CA . ALA A 1 403 ? 5.191 -4.520 13.075 1.00 85.00 403 ALA A CA 1
ATOM 3289 C C . ALA A 1 403 ? 6.486 -4.819 12.304 1.00 85.00 403 ALA A C 1
ATOM 3291 O O . ALA A 1 403 ? 6.811 -5.980 12.063 1.00 85.00 403 ALA A O 1
ATOM 3292 N N . PHE A 1 404 ? 7.274 -3.785 12.010 1.00 83.19 404 PHE A N 1
ATOM 3293 C CA . PHE A 1 404 ? 8.562 -3.901 11.340 1.00 83.19 404 PHE A CA 1
ATOM 3294 C C . PHE A 1 404 ? 9.572 -4.733 12.137 1.00 83.19 404 PHE A C 1
ATOM 3296 O O . PHE A 1 404 ? 10.187 -5.651 11.590 1.00 83.19 404 PHE A O 1
ATOM 3303 N N . SER A 1 405 ? 9.720 -4.453 13.434 1.00 81.25 405 SER A N 1
ATOM 3304 C CA . SER A 1 405 ? 10.648 -5.183 14.309 1.00 81.25 405 SER A CA 1
ATOM 3305 C C . SER A 1 405 ? 10.335 -6.683 14.341 1.00 81.25 405 SER A C 1
ATOM 3307 O O . SER A 1 405 ? 11.235 -7.520 14.255 1.00 81.25 405 SER A O 1
ATOM 3309 N N . LEU A 1 406 ? 9.046 -7.026 14.407 1.00 81.31 406 LEU A N 1
ATOM 3310 C CA . LEU A 1 406 ? 8.571 -8.410 14.404 1.00 81.31 406 LEU A CA 1
ATOM 3311 C C . LEU A 1 406 ? 8.778 -9.080 13.038 1.00 81.31 406 LEU A C 1
ATOM 3313 O O . LEU A 1 406 ? 9.236 -10.222 12.981 1.00 81.31 406 LEU A O 1
ATOM 3317 N N . LEU A 1 407 ? 8.502 -8.364 11.944 1.00 82.31 407 LEU A N 1
ATOM 3318 C CA . LEU A 1 407 ? 8.699 -8.848 10.576 1.00 82.31 407 LEU A CA 1
ATOM 3319 C C . LEU A 1 407 ? 10.175 -9.177 10.302 1.00 82.31 407 LEU A C 1
ATOM 3321 O O . LEU A 1 407 ? 10.489 -10.251 9.788 1.00 82.31 407 LEU A O 1
ATOM 3325 N N . ARG A 1 408 ? 11.090 -8.293 10.717 1.00 79.12 408 ARG A N 1
ATOM 3326 C CA . ARG A 1 408 ? 12.541 -8.499 10.587 1.00 79.12 408 ARG A CA 1
ATOM 3327 C C . ARG A 1 408 ? 13.023 -9.718 11.373 1.00 79.12 408 ARG A C 1
ATOM 3329 O O . ARG A 1 408 ? 13.913 -10.427 10.910 1.00 79.12 408 ARG A O 1
ATOM 3336 N N . TRP A 1 409 ? 12.440 -9.966 12.545 1.00 77.12 409 TRP A N 1
ATOM 3337 C CA . TRP A 1 409 ? 12.781 -11.121 13.372 1.00 77.12 409 TRP A CA 1
ATOM 3338 C C . TRP A 1 409 ? 12.261 -12.442 12.782 1.00 77.12 409 TRP A C 1
ATOM 3340 O O . TRP A 1 409 ? 12.996 -13.426 12.753 1.00 77.12 409 TRP A O 1
ATOM 3350 N N . GLN A 1 410 ? 11.025 -12.469 12.270 1.00 73.75 410 GLN A N 1
ATOM 3351 C CA . GLN A 1 410 ? 10.427 -13.682 11.699 1.00 73.75 410 GLN A CA 1
ATOM 3352 C C . GLN A 1 410 ? 10.974 -14.038 10.310 1.00 73.75 410 GLN A C 1
ATOM 3354 O O . GLN A 1 410 ? 11.095 -15.220 9.985 1.00 73.75 410 GLN A O 1
ATOM 3359 N N . GLN A 1 411 ? 11.271 -13.039 9.473 1.00 71.94 411 GLN A N 1
ATOM 3360 C CA . GLN A 1 411 ? 11.649 -13.235 8.070 1.00 71.94 411 GLN A CA 1
ATOM 3361 C C . GLN A 1 411 ? 12.883 -12.399 7.695 1.00 71.94 411 GLN A C 1
ATOM 3363 O O . GLN A 1 411 ? 12.803 -11.499 6.857 1.00 71.94 411 GLN A O 1
ATOM 3368 N N . PRO A 1 412 ? 14.065 -12.714 8.258 1.00 64.31 412 PRO A N 1
ATOM 3369 C CA . PRO A 1 412 ? 15.284 -11.948 7.996 1.00 64.31 412 PRO A CA 1
ATOM 3370 C C . PRO A 1 412 ? 15.736 -12.003 6.527 1.00 64.31 412 PRO A C 1
ATOM 3372 O O . PRO A 1 412 ? 16.454 -11.115 6.086 1.00 64.31 412 PRO A O 1
ATOM 3375 N N . LYS A 1 413 ? 15.300 -13.018 5.765 1.00 70.50 413 LYS A N 1
ATOM 3376 C CA . LYS A 1 413 ? 15.624 -13.219 4.339 1.00 70.50 413 LYS A CA 1
ATOM 3377 C C . LYS A 1 413 ? 14.502 -12.810 3.379 1.00 70.50 413 LYS A C 1
ATOM 3379 O O . LYS A 1 413 ? 14.413 -13.314 2.262 1.00 70.50 413 LYS A O 1
ATOM 3384 N N . HIS A 1 414 ? 13.576 -11.968 3.827 1.00 78.00 414 HIS A N 1
ATOM 3385 C CA . HIS A 1 414 ? 12.496 -11.496 2.967 1.00 78.00 414 HIS A CA 1
ATOM 3386 C C . HIS A 1 414 ? 13.075 -10.624 1.847 1.00 78.00 414 HIS A C 1
ATOM 3388 O O . HIS A 1 414 ? 13.742 -9.626 2.128 1.00 78.00 414 HIS A O 1
ATOM 3394 N N . TRP A 1 415 ? 12.798 -10.949 0.580 1.00 83.31 415 TRP A N 1
ATOM 3395 C CA . TRP A 1 415 ? 13.503 -10.326 -0.547 1.00 83.31 415 TRP A CA 1
ATOM 3396 C C . TRP A 1 415 ? 13.315 -8.805 -0.593 1.00 83.31 415 TRP A C 1
ATOM 3398 O O . TRP A 1 415 ? 14.262 -8.088 -0.894 1.00 83.31 415 TRP A O 1
ATOM 3408 N N . ILE A 1 416 ? 12.130 -8.286 -0.245 1.00 83.75 416 ILE A N 1
ATOM 3409 C CA . ILE A 1 416 ? 11.909 -6.830 -0.160 1.00 83.75 416 ILE A CA 1
ATOM 3410 C C . ILE A 1 416 ? 12.840 -6.213 0.880 1.00 83.75 416 ILE A C 1
ATOM 3412 O O . ILE A 1 416 ? 13.539 -5.260 0.562 1.00 83.75 416 ILE A O 1
ATOM 3416 N N . LEU A 1 417 ? 12.916 -6.782 2.086 1.00 80.75 417 LEU A N 1
ATOM 3417 C CA . LEU A 1 417 ? 13.778 -6.268 3.148 1.00 80.75 417 LEU A CA 1
ATOM 3418 C C . LEU A 1 417 ? 15.252 -6.351 2.731 1.00 80.75 417 LEU A C 1
ATOM 3420 O O . LEU A 1 417 ? 15.971 -5.368 2.856 1.00 80.75 417 LEU A O 1
ATOM 3424 N N . GLU A 1 418 ? 15.697 -7.466 2.148 1.00 82.81 418 GLU A N 1
ATOM 3425 C CA . GLU A 1 418 ? 17.069 -7.595 1.636 1.00 82.81 418 GLU A CA 1
ATOM 3426 C C . GLU A 1 418 ? 17.396 -6.522 0.585 1.00 82.81 418 GLU A C 1
ATOM 3428 O O . GLU A 1 418 ? 18.489 -5.952 0.573 1.00 82.81 418 GLU A O 1
ATOM 3433 N N . LYS A 1 419 ? 16.449 -6.231 -0.315 1.00 81.56 419 LYS A N 1
ATOM 3434 C CA . LYS A 1 419 ? 16.645 -5.240 -1.377 1.00 81.56 419 LYS A CA 1
ATOM 3435 C C . LYS A 1 419 ? 16.523 -3.797 -0.898 1.00 81.56 419 LYS A C 1
ATOM 3437 O O . LYS A 1 419 ? 17.202 -2.950 -1.478 1.00 81.56 419 LYS A O 1
ATOM 3442 N N . LEU A 1 420 ? 15.718 -3.522 0.127 1.00 77.81 420 LEU A N 1
ATOM 3443 C CA . LEU A 1 420 ? 15.607 -2.202 0.750 1.00 77.81 420 LEU A CA 1
ATOM 3444 C C . LEU A 1 420 ? 16.818 -1.901 1.649 1.00 77.81 420 LEU A C 1
ATOM 3446 O O . LEU A 1 420 ? 17.384 -0.818 1.559 1.00 77.81 420 LEU A O 1
ATOM 3450 N N . PHE A 1 421 ? 17.254 -2.860 2.470 1.00 69.88 421 PHE A N 1
ATOM 3451 C CA . PHE A 1 421 ? 18.232 -2.619 3.540 1.00 69.88 421 PHE A CA 1
ATOM 3452 C C . PHE A 1 421 ? 19.691 -2.860 3.165 1.00 69.88 421 PHE A C 1
ATOM 3454 O O . PHE A 1 421 ? 20.552 -2.765 4.036 1.00 69.88 421 PHE A O 1
ATOM 3461 N N . LEU A 1 422 ? 19.987 -3.133 1.887 1.00 61.47 422 LEU A N 1
ATOM 3462 C CA . LEU A 1 422 ? 21.359 -3.190 1.357 1.00 61.47 422 LEU A CA 1
ATOM 3463 C C . LEU A 1 422 ? 22.309 -4.039 2.233 1.00 61.47 422 LEU A C 1
ATOM 3465 O O . LEU A 1 422 ? 23.478 -3.684 2.387 1.00 61.47 422 LEU A O 1
ATOM 3469 N N . GLN A 1 423 ? 21.798 -5.120 2.838 1.00 54.53 423 GLN A N 1
ATOM 3470 C CA . GLN A 1 423 ? 22.576 -5.966 3.747 1.00 54.53 423 GLN A CA 1
ATOM 3471 C C . GLN A 1 423 ? 23.670 -6.707 2.963 1.00 54.53 423 GLN A C 1
ATOM 3473 O O . GLN A 1 423 ? 23.450 -7.088 1.809 1.00 54.53 423 GLN A O 1
ATOM 3478 N N . ASP A 1 424 ? 24.848 -6.841 3.580 1.00 40.94 424 ASP A N 1
ATOM 3479 C CA . ASP A 1 424 ? 26.023 -7.523 3.015 1.00 40.94 424 ASP A CA 1
ATOM 3480 C C . ASP A 1 424 ? 25.813 -9.027 2.800 1.00 40.94 424 ASP A C 1
ATOM 3482 O O . ASP A 1 424 ? 25.253 -9.692 3.706 1.00 40.94 424 ASP A O 1
#